Protein AF-A0A968M4C4-F1 (afdb_monomer_lite)

Radius of gyration: 135.73 Å; chains: 1; bounding box: 260×108×386 Å

Sequence (435 aa):
MQPAEKRKPIFDTILKVEEYRQVNQQMLTLEKFAKSETEGLERTIAQYEESLQDWETLTEKHQGLSQEIEQLTVQLAQWQHRLAELHTEQERLSAQSAQMQQITRELEKLTAQIQSQTLLVDRLQLDLQAAEKSVEICTSRRLSYQTVLQAETTLQELEKNREAQQNLMQQRQGWVKQESDRQTKLATITQQRERRSHIESEIQRLDPLIETQTELEHQQQTLNQHLQTCQSWRQTISRDEKRVTQLETRRQQLSAEIEKLEALGAIVQKIPQLEAQQDRYQQQLSRIDAATQFEADLRQIVTQAQKREGIYTHQIQAATSTLKELQQAAPPWATHLEEILTTLGNGSKLQGQLMLDLQAFWMICLSSYSPIASSNICKKSKLKSALPVSIKSSSSHWKPNLTKKKPWRSKLRRCDRICPTLKRNSPANPTFSSS

Secondary structure (DSSP, 8-state):
-----------------HHHHHHHHHHHHHHHHHHHHHHHHHHHHHHHHHHHHHHHHHHHHHHHHHHHHHHHHHHHHHHHHHHHHHHHHHHHHHHHHHHHHHHHHHHHHHHHHHHHHHHHHHHHHHHHHHHHHHHHHHHHHHHHHHHHHHHHHHHHHHHHHHHHHHHHHHHHHHHHHHHHHHHHHHHHHHHHHHHHHHHHHHHHHHHHHHHHHHHHHHHHHHHHHHHHHHHHHHHHHHHHHHHHHHHHHHHHHHHHHHHHHHHHHHHHTTHHHHHHHHHHHHHHHHHHHHHHHHHHHHHHHHHHHHHHHHHHHHHHHHHHHHHHHHHHH-GGGHHHHHHHHHHHHHHHHHHHHHHHHHHHHHTSTTS--------------------------------------------------------------------

pLDDT: mean 75.14, std 21.99, range [30.28, 98.19]

Foldseek 3Di:
DDDDDDDDDDPDPDDDPVVVVVVVVVVVVVVVVVVVVVVVVVVVVVVVVVVVVCVVVVVVVVVVVVVVVVVVVVVVVVVVVVVVVVVVVVVVVVVVVVVVVVVVVVVVVVVVVVVVVVVVVVVVVVVVVVVVVVVVVCVVCVVVVVVVVVVVVVVVVVVVVVVVVVVVVVVVVVVVVVVVVVVVVVVVVVVVVVVVVVVVVVVVVCVVVVVVVVVVVVVVVVVVVVVVVVVVVVVVVVVVVVVVVVVVVVVVVVVVVVVVVVVVVVVVVCVVVVVVVVVVVVVVVVVVVVVVVVVVVLVVVLVVLVVVLVVVVVVLVVVLVVLVVVCVPDPVCNVVSVVVNVVSVVVNVVSVVVSVVSVVVVPPPPDDDDDDDDDDDDDDDDDDDDDDDDDDDDDDDDDDDDDDDDDDDDDDDDDDDDDDDDDDDDDDDDDDDDD

Structure (mmCIF, N/CA/C/O backbone):
data_AF-A0A968M4C4-F1
#
_entry.id   AF-A0A968M4C4-F1
#
loop_
_atom_site.group_PDB
_atom_site.id
_atom_site.type_symbol
_atom_site.label_atom_id
_atom_site.label_alt_id
_atom_site.label_comp_id
_atom_site.label_asym_id
_atom_site.label_entity_id
_atom_site.label_seq_id
_atom_site.pdbx_PDB_ins_code
_atom_site.Cartn_x
_atom_site.Cartn_y
_atom_site.Cartn_z
_atom_site.occupancy
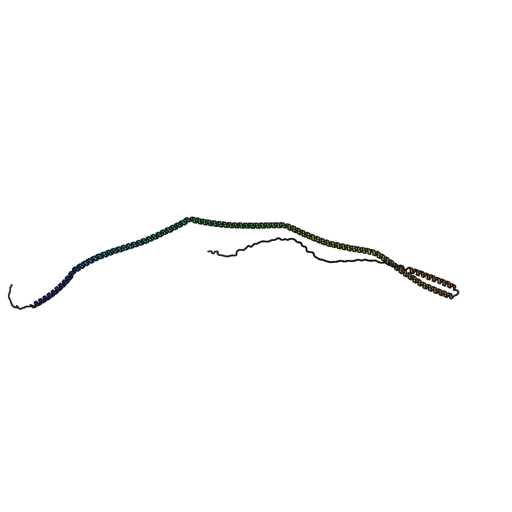_atom_site.B_iso_or_equiv
_atom_site.auth_seq_id
_atom_site.auth_comp_id
_atom_site.auth_asym_id
_atom_site.auth_atom_id
_atom_site.pdbx_PDB_model_num
ATOM 1 N N . MET A 1 1 ? -113.748 -72.950 186.049 1.00 31.77 1 MET A N 1
ATOM 2 C CA . MET A 1 1 ? -114.220 -73.562 187.315 1.00 31.77 1 MET A CA 1
ATOM 3 C C . MET A 1 1 ? -113.025 -74.189 188.042 1.00 31.77 1 MET A C 1
ATOM 5 O O . MET A 1 1 ? -111.918 -74.077 187.532 1.00 31.77 1 MET A O 1
ATOM 9 N N . GLN A 1 2 ? -113.240 -74.763 189.231 1.00 42.12 2 GLN A N 1
ATOM 10 C CA . GLN A 1 2 ? -112.289 -75.575 190.027 1.00 42.12 2 GLN A CA 1
ATOM 11 C C . GLN A 1 2 ? -111.881 -76.879 189.286 1.00 42.12 2 GLN A C 1
ATOM 13 O O . GLN A 1 2 ? -112.468 -77.123 188.227 1.00 42.12 2 GLN A O 1
ATOM 18 N N . PRO A 1 3 ? -111.013 -77.777 189.827 1.00 49.97 3 PRO A N 1
ATOM 19 C CA . PRO A 1 3 ? -110.128 -77.743 191.020 1.00 49.97 3 PRO A CA 1
ATOM 20 C C . PRO A 1 3 ? -108.622 -77.787 190.611 1.00 49.97 3 PRO A C 1
ATOM 22 O O . PRO A 1 3 ? -108.327 -77.702 189.427 1.00 49.97 3 PRO A O 1
ATOM 25 N N . ALA A 1 4 ? -107.566 -77.801 191.443 1.00 50.72 4 ALA A N 1
ATOM 26 C CA . ALA A 1 4 ? -107.280 -78.136 192.854 1.00 50.72 4 ALA A CA 1
ATOM 27 C C . ALA A 1 4 ? -106.820 -79.594 193.171 1.00 50.72 4 ALA A C 1
ATOM 29 O O . ALA A 1 4 ? -107.495 -80.565 192.860 1.00 50.72 4 ALA A O 1
ATOM 30 N N . GLU A 1 5 ? -105.675 -79.686 193.870 1.00 49.12 5 GLU A N 1
ATOM 31 C CA . GLU A 1 5 ? -105.104 -80.824 194.636 1.00 49.12 5 GLU A CA 1
ATOM 32 C C . GLU A 1 5 ? -104.656 -82.152 193.967 1.00 49.12 5 GLU A C 1
ATOM 34 O O . GLU A 1 5 ? -105.435 -83.096 193.853 1.00 49.12 5 GLU A O 1
ATOM 39 N N . LYS A 1 6 ? -103.327 -82.308 193.772 1.00 42.34 6 LYS A N 1
ATOM 40 C CA . LYS A 1 6 ? -102.411 -83.275 194.466 1.00 42.34 6 LYS A CA 1
ATOM 41 C C . LYS A 1 6 ? -101.065 -83.355 193.712 1.00 42.34 6 LYS A C 1
ATOM 43 O O . LYS A 1 6 ? -100.999 -83.898 192.623 1.00 42.34 6 LYS A O 1
ATOM 48 N N . ARG A 1 7 ? -100.014 -82.631 194.127 1.00 51.66 7 ARG A N 1
ATOM 49 C CA . ARG A 1 7 ? -99.068 -82.898 195.245 1.00 51.66 7 ARG A CA 1
ATOM 50 C C . ARG A 1 7 ? -98.201 -84.160 195.065 1.00 51.66 7 ARG A C 1
ATOM 52 O O . ARG A 1 7 ? -98.728 -85.248 195.222 1.00 51.66 7 ARG A O 1
ATOM 59 N N . LYS A 1 8 ? -96.876 -83.939 194.947 1.00 52.56 8 LYS A N 1
ATOM 60 C CA . LYS A 1 8 ? -95.727 -84.785 195.372 1.00 52.56 8 LYS A CA 1
ATOM 61 C C . LYS A 1 8 ? -95.783 -86.276 194.958 1.00 52.56 8 LYS A C 1
ATOM 63 O O . LYS A 1 8 ? -96.574 -87.018 195.532 1.00 52.56 8 LYS A O 1
ATOM 68 N N . PRO A 1 9 ? -94.866 -86.757 194.093 1.00 50.59 9 PRO A N 1
ATOM 69 C CA . PRO A 1 9 ? -93.430 -86.768 194.422 1.00 50.59 9 PRO A CA 1
ATOM 70 C C . PRO A 1 9 ? -92.523 -86.402 193.216 1.00 50.59 9 PRO A C 1
ATOM 72 O O . PRO A 1 9 ? -92.966 -85.684 192.330 1.00 50.59 9 PRO A O 1
ATOM 75 N N . ILE A 1 10 ? -91.274 -86.897 193.209 1.00 52.50 10 ILE A N 1
ATOM 76 C CA . ILE A 1 10 ? -90.240 -86.769 192.156 1.00 52.50 10 ILE A CA 1
ATOM 77 C C . ILE A 1 10 ? -89.721 -85.330 191.980 1.00 52.50 10 ILE A C 1
ATOM 79 O O . ILE A 1 10 ? -90.149 -84.586 191.105 1.00 52.50 10 ILE A O 1
ATOM 83 N N . PHE A 1 11 ? -88.757 -84.959 192.829 1.00 43.53 11 PHE A N 1
ATOM 84 C CA . PHE A 1 11 ? -88.011 -83.691 192.763 1.00 43.53 11 PHE A CA 1
ATOM 85 C C . PHE A 1 11 ? -86.612 -83.847 192.117 1.00 43.53 11 PHE A C 1
ATOM 87 O O . PHE A 1 11 ? -85.883 -82.866 191.998 1.00 43.53 11 PHE A O 1
ATOM 94 N N . ASP A 1 12 ? -86.243 -85.064 191.689 1.00 43.34 12 ASP A N 1
ATOM 95 C CA . ASP A 1 12 ? -84.852 -85.484 191.451 1.00 43.34 12 ASP A CA 1
ATOM 96 C C . ASP A 1 12 ? -84.539 -85.873 189.991 1.00 43.34 12 ASP A C 1
ATOM 98 O O . ASP A 1 12 ? -84.102 -86.979 189.682 1.00 43.34 12 ASP A O 1
ATOM 102 N N . THR A 1 13 ? -84.707 -84.910 189.085 1.00 51.94 13 THR A N 1
ATOM 103 C CA . THR A 1 13 ? -83.971 -84.833 187.804 1.00 51.94 13 THR A CA 1
ATOM 104 C C . THR A 1 13 ? -83.473 -83.392 187.638 1.00 51.94 13 THR A C 1
ATOM 106 O O . THR A 1 13 ? -84.046 -82.607 186.887 1.00 51.94 13 THR A O 1
ATOM 109 N N . ILE A 1 14 ? -82.616 -82.898 188.535 1.00 41.72 14 ILE A N 1
ATOM 110 C CA . ILE A 1 14 ? -81.155 -83.122 188.557 1.00 41.72 14 ILE A CA 1
ATOM 111 C C . ILE A 1 14 ? -80.488 -82.685 187.238 1.00 41.72 14 ILE A C 1
ATOM 113 O O . ILE A 1 14 ? -80.439 -83.416 186.257 1.00 41.72 14 ILE A O 1
ATOM 117 N N . LEU A 1 15 ? -79.993 -81.444 187.293 1.00 49.59 15 LEU A N 1
ATOM 118 C CA . LEU A 1 15 ? -78.879 -80.811 186.576 1.00 49.59 15 LEU A CA 1
ATOM 119 C C . LEU A 1 15 ? -78.412 -81.408 185.227 1.00 49.59 15 LEU A C 1
ATOM 121 O O . LEU A 1 15 ? -77.715 -82.416 185.181 1.00 49.59 15 LEU A O 1
ATOM 125 N N . LYS A 1 16 ? -78.573 -80.608 184.163 1.00 44.09 16 LYS A N 1
ATOM 126 C CA . LYS A 1 16 ? -77.727 -80.617 182.953 1.00 44.09 16 LYS A CA 1
ATOM 127 C C . LYS A 1 16 ? -77.070 -79.244 182.758 1.00 44.09 16 LYS A C 1
ATOM 129 O O . LYS A 1 16 ? -77.574 -78.397 182.028 1.00 44.09 16 LYS A O 1
ATOM 134 N N . VAL A 1 17 ? -75.962 -78.994 183.459 1.00 57.25 17 VAL A N 1
ATOM 135 C CA . VAL A 1 17 ? -75.262 -77.686 183.436 1.00 57.25 17 VAL A CA 1
ATOM 136 C C . VAL A 1 17 ? -74.124 -77.648 182.400 1.00 57.25 17 VAL A C 1
ATOM 138 O O . VAL A 1 17 ? -73.725 -76.578 181.945 1.00 57.25 17 VAL A O 1
ATOM 141 N N . GLU A 1 18 ? -73.619 -78.807 181.976 1.00 55.19 18 GLU A N 1
ATOM 142 C CA . GLU A 1 18 ? -72.456 -78.908 181.081 1.00 55.19 18 GLU A CA 1
ATOM 143 C C . GLU A 1 18 ? -72.785 -78.545 179.624 1.00 55.19 18 GLU A C 1
ATOM 145 O O . GLU A 1 18 ? -72.007 -77.838 178.982 1.00 55.19 18 GLU A O 1
ATOM 150 N N . GLU A 1 19 ? -73.975 -78.916 179.138 1.00 56.09 19 GLU A N 1
ATOM 151 C CA . GLU A 1 19 ? -74.470 -78.566 177.794 1.00 56.09 19 GLU A CA 1
ATOM 152 C C . GLU A 1 19 ? -74.495 -77.039 177.587 1.00 56.09 19 GLU A C 1
ATOM 154 O O . GLU A 1 19 ? -74.015 -76.532 176.572 1.00 56.09 19 GLU A O 1
ATOM 159 N N . TYR A 1 20 ? -74.928 -76.283 178.605 1.00 57.84 20 TYR A N 1
ATOM 160 C CA . TYR A 1 20 ? -74.896 -74.815 178.604 1.00 57.84 20 TYR A CA 1
ATOM 161 C C . TYR A 1 20 ? -73.478 -74.240 178.470 1.00 57.84 20 TYR A C 1
ATOM 163 O O . TYR A 1 20 ? -73.286 -73.204 177.830 1.00 57.84 20 TYR A O 1
ATOM 171 N N . ARG A 1 21 ? -72.467 -74.893 179.056 1.00 59.09 21 ARG A N 1
ATOM 172 C CA . ARG A 1 21 ? -71.075 -74.422 179.003 1.00 59.09 21 ARG A CA 1
ATOM 173 C C . ARG A 1 21 ? -70.459 -74.643 177.621 1.00 59.09 21 ARG A C 1
ATOM 175 O O . ARG A 1 21 ? -69.720 -73.781 177.147 1.00 59.09 21 ARG A O 1
ATOM 182 N N . GLN A 1 22 ? -70.799 -75.756 176.973 1.00 61.50 22 GLN A N 1
ATOM 183 C CA . GLN A 1 22 ? -70.315 -76.101 175.637 1.00 61.50 22 GLN A CA 1
ATOM 184 C C . GLN A 1 22 ? -70.954 -75.210 174.556 1.00 61.50 22 GLN A C 1
ATOM 186 O O . GLN A 1 22 ? -70.237 -74.653 173.725 1.00 61.50 22 GLN A O 1
ATOM 191 N N . VAL A 1 23 ? -72.271 -74.972 174.636 1.00 60.66 23 VAL A N 1
ATOM 192 C CA . VAL A 1 23 ? -72.987 -74.024 173.758 1.00 60.66 23 VAL A CA 1
ATOM 193 C C . VAL A 1 23 ? -72.434 -72.601 173.901 1.00 60.66 23 VAL A C 1
ATOM 195 O O . VAL A 1 23 ? -72.213 -71.925 172.898 1.00 60.66 23 VAL A O 1
ATOM 198 N N . ASN A 1 24 ? -72.129 -72.152 175.125 1.00 66.69 24 ASN A N 1
ATOM 199 C CA . ASN A 1 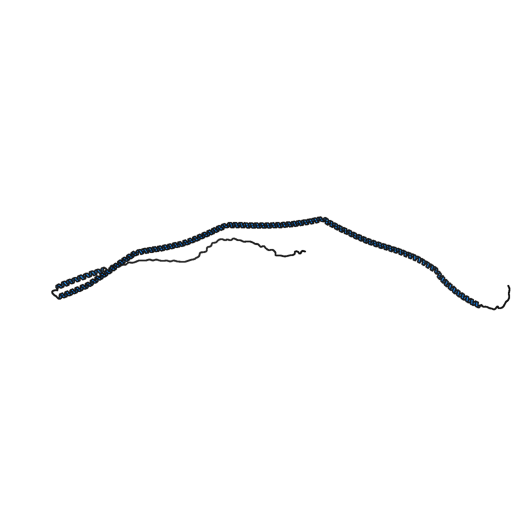24 ? -71.554 -70.821 175.350 1.00 66.69 24 ASN A CA 1
ATOM 200 C C . ASN A 1 24 ? -70.125 -70.681 174.777 1.00 66.69 24 ASN A C 1
ATOM 202 O O . ASN A 1 24 ? -69.764 -69.629 174.256 1.00 66.69 24 ASN A O 1
ATOM 206 N N . GLN A 1 25 ? -69.308 -71.744 174.802 1.00 68.94 25 GLN A N 1
ATOM 207 C CA . GLN A 1 25 ? -68.005 -71.728 174.124 1.00 68.94 25 GLN A CA 1
ATOM 208 C C . GLN A 1 25 ? -68.134 -71.699 172.595 1.00 68.94 25 GLN A C 1
ATOM 210 O O . GLN A 1 25 ? -67.376 -70.975 171.953 1.00 68.94 25 GLN A O 1
ATOM 215 N N . GLN A 1 26 ? -69.097 -72.425 172.018 1.00 68.88 26 GLN A N 1
ATOM 216 C CA . GLN A 1 26 ? -69.348 -72.405 170.571 1.00 68.88 26 GLN A CA 1
ATOM 217 C C . GLN A 1 26 ? -69.868 -71.038 170.094 1.00 68.88 26 GLN A C 1
ATOM 219 O O . GLN A 1 26 ? -69.374 -70.527 169.087 1.00 68.88 26 GLN A O 1
ATOM 224 N N . MET A 1 27 ? -70.765 -70.405 170.865 1.00 71.38 27 MET A N 1
ATOM 225 C CA . MET A 1 27 ? -71.144 -68.993 170.702 1.00 71.38 27 MET A CA 1
ATOM 226 C C . MET A 1 27 ? -69.907 -68.088 170.668 1.00 71.38 27 MET A C 1
ATOM 228 O O . MET A 1 27 ? -69.690 -67.398 169.678 1.00 71.38 27 MET A O 1
ATOM 232 N N . LEU A 1 28 ? -69.046 -68.147 171.691 1.00 68.75 28 LEU A N 1
ATOM 233 C CA . LEU A 1 28 ? -67.852 -67.295 171.794 1.00 68.75 28 LEU A CA 1
ATOM 234 C C . LEU A 1 28 ? -66.823 -67.512 170.671 1.00 68.75 28 LEU A C 1
ATOM 236 O O . LEU A 1 28 ? -66.096 -66.579 170.329 1.00 68.75 28 LEU A O 1
ATOM 240 N N . THR A 1 29 ? -66.718 -68.711 170.089 1.00 72.56 29 THR A N 1
ATOM 241 C CA . THR A 1 29 ? -65.856 -68.932 168.913 1.00 72.56 29 THR A CA 1
ATOM 242 C C . THR A 1 29 ? -66.470 -68.400 167.623 1.00 72.56 29 THR A C 1
ATOM 244 O O . THR A 1 29 ? -65.747 -67.830 166.809 1.00 72.56 29 THR A O 1
ATOM 247 N N . LEU A 1 30 ? -67.789 -68.527 167.448 1.00 73.81 30 LEU A N 1
ATOM 248 C CA . LEU A 1 30 ? -68.492 -68.024 166.266 1.00 73.81 30 LEU A CA 1
ATOM 249 C C . LEU A 1 30 ? -68.585 -66.489 166.295 1.00 73.81 30 LEU A C 1
ATOM 251 O O . LEU A 1 30 ? -68.334 -65.845 165.284 1.00 73.81 30 LEU A O 1
ATOM 255 N N . GLU A 1 31 ? -68.813 -65.898 167.471 1.00 74.94 31 GLU A N 1
ATOM 256 C CA . GLU A 1 31 ? -68.742 -64.452 167.716 1.00 74.94 31 GLU A CA 1
ATOM 257 C C . GLU A 1 31 ? -67.349 -63.887 167.392 1.00 74.94 31 GLU A C 1
ATOM 259 O O . GLU A 1 31 ? -67.239 -62.831 166.775 1.00 74.94 31 GLU A O 1
ATOM 264 N N . LYS A 1 32 ? -66.273 -64.598 167.760 1.00 75.38 32 LYS A N 1
ATOM 265 C CA . LYS A 1 32 ? -64.899 -64.200 167.413 1.00 75.38 32 LYS A CA 1
ATOM 266 C C . LYS A 1 32 ? -64.611 -64.302 165.919 1.00 75.38 32 LYS A C 1
ATOM 268 O O . LYS A 1 32 ? -63.991 -63.391 165.387 1.00 75.38 32 LYS A O 1
ATOM 273 N N . PHE A 1 33 ? -65.068 -65.365 165.253 1.00 80.25 33 PHE A N 1
ATOM 274 C CA . PHE A 1 33 ? -64.908 -65.502 163.803 1.00 80.25 33 PHE A CA 1
ATOM 275 C C . PHE A 1 33 ? -65.672 -64.401 163.051 1.00 80.25 33 PHE A C 1
ATOM 277 O O . PHE A 1 33 ? -65.102 -63.733 162.192 1.00 80.25 33 PHE A O 1
ATOM 284 N N . ALA A 1 34 ? -66.924 -64.144 163.446 1.00 77.56 34 ALA A N 1
ATOM 285 C CA . ALA A 1 34 ? -67.726 -63.049 162.913 1.00 77.56 34 ALA A CA 1
ATOM 286 C C . ALA A 1 34 ? -67.043 -61.688 163.123 1.00 77.56 34 ALA A C 1
ATOM 288 O O . ALA A 1 34 ? -66.996 -60.897 162.190 1.00 77.56 34 ALA A O 1
ATOM 289 N N . LYS A 1 35 ? -66.445 -61.441 164.298 1.00 77.38 35 LYS A N 1
ATOM 290 C CA . LYS A 1 35 ? -65.674 -60.214 164.566 1.00 77.38 35 LYS A CA 1
ATOM 291 C C . LYS A 1 35 ? -64.414 -60.089 163.708 1.00 77.38 35 LYS A C 1
ATOM 293 O O . LYS A 1 35 ? -64.133 -58.999 163.228 1.00 77.38 35 LYS A O 1
ATOM 298 N N . SER A 1 36 ? -63.679 -61.175 163.456 1.00 81.75 36 SER A N 1
ATOM 299 C CA . SER A 1 36 ? -62.528 -61.126 162.541 1.00 81.75 36 SER A CA 1
ATOM 300 C C . SER A 1 36 ? -62.928 -60.914 161.076 1.00 81.75 36 SER A C 1
ATOM 302 O O . SER A 1 36 ? -62.199 -60.242 160.352 1.00 81.75 36 SER A O 1
ATOM 304 N N . GLU A 1 37 ? -64.084 -61.433 160.650 1.00 82.25 37 GLU A N 1
ATOM 305 C CA . GLU A 1 37 ? -64.663 -61.137 159.332 1.00 82.25 37 GLU A CA 1
ATOM 306 C C . GLU A 1 37 ? -65.117 -59.673 159.243 1.00 82.25 37 GLU A C 1
ATOM 308 O O . GLU A 1 37 ? -64.761 -58.996 158.282 1.00 82.25 37 GLU A O 1
ATOM 313 N N . THR A 1 38 ? -65.819 -59.130 160.250 1.00 79.44 38 THR A N 1
ATOM 314 C CA . THR A 1 38 ? -66.208 -57.708 160.239 1.00 79.44 38 THR A CA 1
ATOM 315 C C . THR A 1 38 ? -64.994 -56.788 160.291 1.00 79.44 38 THR A C 1
ATOM 317 O O . THR A 1 38 ? -64.935 -55.869 159.491 1.00 79.44 38 THR A O 1
ATOM 320 N N . GLU A 1 39 ? -63.975 -57.064 161.114 1.00 81.06 39 GLU A N 1
ATOM 321 C CA . GLU A 1 39 ? -62.719 -56.293 161.112 1.00 81.06 39 GLU A CA 1
ATOM 322 C C . GLU A 1 39 ? -61.962 -56.384 159.769 1.00 81.06 39 GLU A C 1
ATOM 324 O O . GLU A 1 39 ? -61.273 -55.442 159.373 1.00 81.06 39 GLU A O 1
ATOM 329 N N . GLY A 1 40 ? -62.045 -57.518 159.063 1.00 82.94 40 GLY A N 1
ATOM 330 C CA . GLY A 1 40 ? -61.450 -57.694 157.733 1.00 82.94 40 GLY A CA 1
ATOM 331 C C . GLY A 1 40 ? -62.203 -56.923 156.645 1.00 82.94 40 GLY A C 1
ATOM 332 O O . GLY A 1 40 ? -61.588 -56.262 155.800 1.00 82.94 40 GLY A O 1
ATOM 333 N N . LEU A 1 41 ? -63.535 -56.952 156.701 1.00 80.31 41 LEU A N 1
ATOM 334 C CA . LEU A 1 41 ? -64.411 -56.169 155.833 1.00 80.31 41 LEU A CA 1
ATOM 335 C C . LEU A 1 41 ? -64.270 -54.667 156.112 1.00 80.31 41 LEU A C 1
ATOM 337 O O . LEU A 1 41 ? -64.102 -53.905 155.174 1.00 80.31 41 LEU A O 1
ATOM 341 N N . GLU A 1 42 ? -64.222 -54.235 157.372 1.00 81.25 42 GLU A N 1
ATOM 342 C CA . GLU A 1 42 ? -63.975 -52.840 157.766 1.00 81.25 42 GLU A CA 1
ATOM 343 C C . GLU A 1 42 ? -62.632 -52.324 157.230 1.00 81.25 42 GLU A C 1
ATOM 345 O O . GLU A 1 42 ? -62.570 -51.215 156.706 1.00 81.25 42 GLU A O 1
ATOM 350 N N . ARG A 1 43 ? -61.559 -53.129 157.278 1.00 82.31 43 ARG A N 1
ATOM 351 C CA . ARG A 1 43 ? -60.250 -52.742 156.710 1.00 82.31 43 ARG A CA 1
ATOM 352 C C . ARG A 1 43 ? -60.263 -52.648 155.186 1.00 82.31 43 ARG A C 1
ATOM 354 O O . ARG A 1 43 ? -59.610 -51.765 154.640 1.00 82.31 43 ARG A O 1
ATOM 361 N N . THR A 1 44 ? -60.984 -53.532 154.496 1.00 80.69 44 THR A N 1
ATOM 362 C CA . THR A 1 44 ? -61.100 -53.463 153.027 1.00 80.69 44 THR A CA 1
ATOM 363 C C . THR A 1 44 ? -62.043 -52.346 152.579 1.00 80.69 44 THR A C 1
ATOM 365 O O . THR A 1 44 ? -61.727 -51.661 151.613 1.00 80.69 44 THR A O 1
ATOM 368 N N . ILE A 1 45 ? -63.124 -52.080 153.318 1.00 80.88 45 ILE A N 1
ATOM 369 C CA . ILE A 1 45 ? -63.974 -50.893 153.151 1.00 80.88 45 ILE A CA 1
ATOM 370 C C . ILE A 1 45 ? -63.136 -49.625 153.331 1.00 80.88 45 ILE A C 1
ATOM 372 O O . ILE A 1 45 ? -63.121 -48.808 152.420 1.00 80.88 45 ILE A O 1
ATOM 376 N N . ALA A 1 46 ? -62.357 -49.503 154.410 1.00 81.75 46 ALA A N 1
ATOM 377 C CA . ALA A 1 46 ? -61.495 -48.343 154.643 1.00 81.75 46 ALA A CA 1
ATOM 378 C C . ALA A 1 46 ? -60.444 -48.140 153.531 1.00 81.75 46 ALA A C 1
ATOM 380 O O . ALA A 1 46 ? -60.207 -47.010 153.119 1.00 81.75 46 ALA A O 1
ATOM 381 N N . GLN A 1 47 ? -59.852 -49.215 152.989 1.00 83.06 47 GLN A N 1
ATOM 382 C CA . GLN A 1 47 ? -58.956 -49.116 151.825 1.00 83.06 47 GLN A CA 1
ATOM 383 C C . GLN A 1 47 ? -59.686 -48.683 150.546 1.00 83.06 47 GLN A C 1
ATOM 385 O O . GLN A 1 47 ? -59.132 -47.922 149.752 1.00 83.06 47 GLN A O 1
ATOM 390 N N . TYR A 1 48 ? -60.925 -49.139 150.331 1.00 82.88 48 TYR A N 1
ATOM 391 C CA . TYR A 1 48 ? -61.734 -48.658 149.214 1.00 82.88 48 TYR A CA 1
ATOM 392 C C . TYR A 1 48 ? -62.142 -47.192 149.404 1.00 82.88 48 TYR A C 1
ATOM 394 O O . TYR A 1 48 ? -62.037 -46.429 148.448 1.00 82.88 48 TYR A O 1
ATOM 402 N N . GLU A 1 49 ? -62.518 -46.772 150.613 1.00 83.38 49 GLU A N 1
ATOM 403 C CA . GLU A 1 49 ? -62.820 -45.379 150.968 1.00 83.38 49 GLU A CA 1
ATOM 404 C C . GLU A 1 49 ? -61.603 -44.462 150.767 1.00 83.38 49 GLU A C 1
ATOM 406 O O . GLU A 1 49 ? -61.738 -43.422 150.130 1.00 83.38 49 GLU A O 1
ATOM 411 N N . GLU A 1 50 ? -60.405 -44.873 151.197 1.00 80.75 50 GLU A N 1
ATOM 412 C CA . GLU A 1 50 ? -59.145 -44.154 150.945 1.00 80.75 50 GLU A CA 1
ATOM 413 C C . GLU A 1 50 ? -58.868 -44.030 149.432 1.00 80.75 50 GLU A C 1
ATOM 415 O O . GLU A 1 50 ? -58.581 -42.941 148.936 1.00 80.75 50 GLU A O 1
ATOM 420 N N . SER A 1 51 ? -59.069 -45.105 148.656 1.00 80.44 51 SER A N 1
ATOM 421 C CA . SER A 1 51 ? -58.921 -45.067 147.188 1.00 80.44 51 SER A CA 1
ATOM 422 C C . SER A 1 51 ? -60.002 -44.245 146.462 1.00 80.44 51 SER A C 1
ATOM 424 O O . SER A 1 51 ? -59.764 -43.737 145.365 1.00 80.44 51 SER A O 1
ATOM 426 N N . LEU A 1 52 ? -61.184 -44.092 147.069 1.00 79.94 52 LEU A N 1
ATOM 427 C CA . LEU A 1 52 ? -62.279 -43.250 146.582 1.00 79.94 52 LEU A CA 1
ATOM 428 C C . LEU A 1 52 ? -62.082 -41.777 146.959 1.00 79.94 52 LEU A C 1
ATOM 430 O O . LEU A 1 52 ? -62.596 -40.904 146.264 1.00 79.94 52 LEU A O 1
ATOM 434 N N . GLN A 1 53 ? -61.313 -41.479 148.007 1.00 79.69 53 GLN A N 1
ATOM 435 C CA . GLN A 1 53 ? -61.056 -40.109 148.453 1.00 79.69 53 GLN A CA 1
ATOM 436 C C . GLN A 1 53 ? -60.237 -39.310 147.422 1.00 79.69 53 GLN A C 1
ATOM 438 O O . GLN A 1 53 ? -60.507 -38.133 147.191 1.00 79.69 53 GLN A O 1
ATOM 443 N N . ASP A 1 54 ? -59.304 -39.965 146.722 1.00 79.38 54 ASP A N 1
ATOM 444 C CA . ASP A 1 54 ? -58.574 -39.373 145.591 1.00 79.38 54 ASP A CA 1
ATOM 445 C C . ASP A 1 54 ? -59.404 -39.305 144.291 1.00 79.38 54 ASP A C 1
ATOM 447 O O . ASP A 1 54 ? -59.082 -38.505 143.401 1.00 79.38 54 ASP A O 1
ATOM 451 N N . TRP A 1 55 ? -60.465 -40.117 144.162 1.00 82.62 55 TRP A N 1
ATOM 452 C CA . TRP A 1 55 ? -61.234 -40.286 142.920 1.00 82.62 55 TRP A CA 1
ATOM 453 C C . TRP A 1 55 ? -61.911 -38.994 142.461 1.00 82.62 55 TRP A C 1
ATOM 455 O O . TRP A 1 55 ? -61.828 -38.666 141.276 1.00 82.62 55 TRP A O 1
ATOM 465 N N . GLU A 1 56 ? -62.508 -38.219 143.373 1.00 83.88 56 GLU A N 1
ATOM 466 C CA . GLU A 1 56 ? -63.107 -36.921 143.028 1.00 83.88 56 GLU A CA 1
ATOM 467 C C . GLU A 1 56 ? -62.059 -36.001 142.385 1.00 83.88 56 GLU A C 1
ATOM 469 O O . GLU A 1 56 ? -62.251 -35.545 141.254 1.00 83.88 56 GLU A O 1
ATOM 474 N N . THR A 1 57 ? -60.882 -35.857 143.009 1.00 85.56 57 THR A N 1
ATOM 475 C CA . THR A 1 57 ? -59.784 -35.038 142.462 1.00 85.56 57 THR A CA 1
ATOM 476 C C . THR A 1 57 ? -59.273 -35.562 141.116 1.00 85.56 57 THR A C 1
ATOM 478 O O . THR A 1 57 ? -58.801 -34.783 140.286 1.00 85.56 57 THR A O 1
ATOM 481 N N . LEU A 1 58 ? -59.339 -36.878 140.881 1.00 86.31 58 LEU A N 1
ATOM 482 C CA . LEU A 1 58 ? -58.969 -37.490 139.606 1.00 86.31 58 LEU A CA 1
ATOM 483 C C . LEU A 1 58 ? -60.001 -37.162 138.518 1.00 86.31 58 LEU A C 1
ATOM 485 O O . LEU A 1 58 ? -59.620 -36.844 137.390 1.00 86.31 58 LEU A O 1
ATOM 489 N N . THR A 1 59 ? -61.294 -37.184 138.857 1.00 87.69 59 THR A N 1
ATOM 490 C CA . THR A 1 59 ? -62.370 -36.804 137.931 1.00 87.69 59 THR A CA 1
ATOM 491 C C . THR A 1 59 ? -62.373 -35.310 137.614 1.00 87.69 59 THR A C 1
ATOM 493 O O . THR A 1 59 ? -62.575 -34.960 136.454 1.00 87.69 59 THR A O 1
ATOM 496 N N . GLU A 1 60 ? -62.053 -34.432 138.570 1.00 87.44 60 GLU A N 1
ATOM 497 C CA . GLU A 1 60 ? -61.852 -32.998 138.311 1.00 87.44 60 GLU A CA 1
ATOM 498 C C . GLU A 1 60 ? -60.677 -32.758 137.351 1.00 87.44 60 GLU A C 1
ATOM 500 O O . GLU A 1 60 ? -60.830 -32.064 136.345 1.00 87.44 60 GLU A O 1
ATOM 505 N N . LYS A 1 61 ? -59.519 -33.393 137.597 1.00 90.12 61 LYS A N 1
ATOM 506 C CA . LYS A 1 61 ? -58.348 -33.325 136.700 1.00 90.12 61 LYS A CA 1
ATOM 507 C C . LYS A 1 61 ? -58.683 -33.844 135.298 1.00 90.12 61 LYS A C 1
ATOM 509 O O . LYS A 1 61 ? -58.289 -33.226 134.313 1.00 90.12 61 LYS A O 1
ATOM 514 N N . HIS A 1 62 ? -59.439 -34.939 135.194 1.00 90.75 62 HIS A N 1
ATOM 515 C CA . HIS A 1 62 ? -59.903 -35.470 133.910 1.00 90.75 62 HIS A CA 1
ATOM 516 C C . HIS A 1 62 ? -60.854 -34.498 133.193 1.00 90.75 62 HIS A C 1
ATOM 518 O O . HIS A 1 62 ? -60.729 -34.305 131.987 1.00 90.75 62 HIS A O 1
ATOM 524 N N . GLN A 1 63 ? -61.796 -33.869 133.902 1.00 90.25 63 GLN A N 1
ATOM 525 C CA . GLN A 1 63 ? -62.705 -32.877 133.316 1.00 90.25 63 GLN A CA 1
ATOM 526 C C . GLN A 1 63 ? -61.952 -31.627 132.841 1.00 90.25 63 GLN A C 1
ATOM 528 O O . GLN A 1 63 ? -62.196 -31.173 131.724 1.00 90.25 63 GLN A O 1
ATOM 533 N N . GLY A 1 64 ? -60.998 -31.121 133.629 1.00 92.69 64 GLY A N 1
ATOM 534 C CA . GLY A 1 64 ? -60.128 -30.009 133.236 1.00 92.69 64 GLY A CA 1
ATOM 535 C C . GLY A 1 64 ? -59.320 -30.325 131.976 1.00 92.69 64 GLY A C 1
ATOM 536 O O . GLY A 1 64 ? -59.405 -29.591 130.994 1.00 92.69 64 GLY A O 1
ATOM 537 N N . LEU A 1 65 ? -58.631 -31.471 131.948 1.00 92.94 65 LEU A N 1
ATOM 538 C CA . LEU A 1 65 ? -57.888 -31.926 130.767 1.00 92.94 65 LEU A CA 1
ATOM 539 C C . LEU A 1 65 ? -58.799 -32.158 129.549 1.00 92.94 65 LEU A C 1
ATOM 541 O O . LEU A 1 65 ? -58.400 -31.847 128.430 1.00 92.94 65 LEU A O 1
ATOM 545 N N . SER A 1 66 ? -60.030 -32.647 129.736 1.00 93.19 66 SER A N 1
ATOM 546 C CA . SER A 1 66 ? -61.010 -32.780 128.645 1.00 93.19 66 SER A CA 1
ATOM 547 C C . SER A 1 66 ? -61.390 -31.416 128.061 1.00 93.19 66 SER A C 1
ATOM 549 O O . SER A 1 66 ? -61.410 -31.261 126.844 1.00 93.19 66 SER A O 1
ATOM 551 N N . GLN A 1 67 ? -61.620 -30.407 128.908 1.00 92.75 67 GLN A N 1
ATOM 552 C CA . GLN A 1 67 ? -61.921 -29.040 128.471 1.00 92.75 67 GLN A CA 1
ATOM 553 C C . GLN A 1 67 ? -60.717 -28.367 127.792 1.00 92.75 67 GLN A C 1
ATOM 555 O O . GLN A 1 67 ? -60.898 -27.650 126.809 1.00 92.75 67 GLN A O 1
ATOM 560 N N . GLU A 1 68 ? -59.490 -28.612 128.262 1.00 94.12 68 GLU A N 1
ATOM 561 C CA . GLU A 1 68 ? -58.267 -28.156 127.588 1.00 94.12 68 GLU A CA 1
ATOM 562 C C . GLU A 1 68 ? -58.102 -28.820 126.212 1.00 94.12 68 GLU A C 1
ATOM 564 O O . GLU A 1 68 ? -57.815 -28.132 125.232 1.00 94.12 68 GLU A O 1
ATOM 569 N N . ILE A 1 69 ? -58.349 -30.130 126.098 1.00 93.50 69 ILE 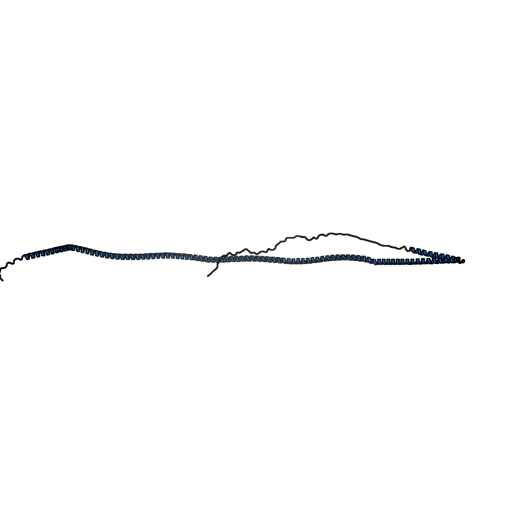A N 1
ATOM 570 C CA . ILE A 1 69 ? -58.330 -30.862 124.822 1.00 93.50 69 ILE A CA 1
ATOM 571 C C . ILE A 1 69 ? -59.411 -30.330 123.867 1.00 93.50 69 ILE A C 1
ATOM 573 O O . ILE A 1 69 ? -59.124 -30.084 122.695 1.00 93.50 69 ILE A O 1
ATOM 577 N N . GLU A 1 70 ? -60.635 -30.092 124.338 1.00 94.00 70 GLU A N 1
ATOM 578 C CA . GLU A 1 70 ? -61.705 -29.484 123.535 1.00 94.00 70 GLU A CA 1
ATOM 579 C C . GLU A 1 70 ? -61.311 -28.083 123.038 1.00 94.00 70 GLU A C 1
ATOM 581 O O . GLU A 1 70 ? -61.384 -27.807 121.840 1.00 94.00 70 GLU A O 1
ATOM 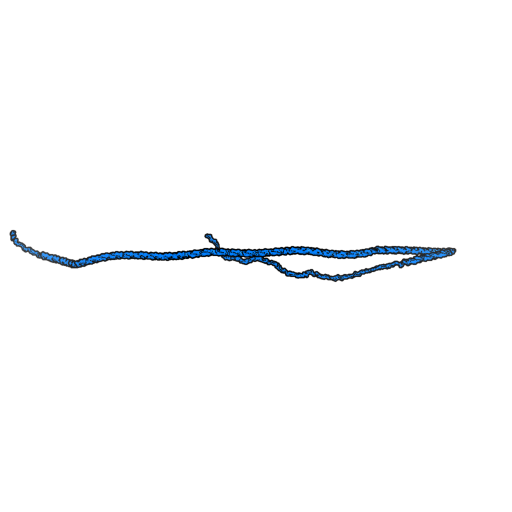586 N N . GLN A 1 71 ? -60.790 -27.216 123.911 1.00 94.44 71 GLN A N 1
ATOM 587 C CA . GLN A 1 71 ? -60.311 -25.888 123.513 1.00 94.44 71 GLN A CA 1
ATOM 588 C C . GLN A 1 71 ? -59.159 -25.962 122.499 1.00 94.44 71 GLN A C 1
ATOM 590 O O . GLN A 1 71 ? -59.169 -25.231 121.506 1.00 94.44 71 GLN A O 1
ATOM 595 N N . LEU A 1 72 ? -58.192 -26.860 122.703 1.00 94.31 72 LEU A N 1
ATOM 596 C CA . LEU A 1 72 ? -57.065 -27.056 121.790 1.00 94.31 72 LEU A CA 1
ATOM 597 C C . LEU A 1 72 ? -57.502 -27.645 120.442 1.00 94.31 72 LEU A C 1
ATOM 599 O O . LEU A 1 72 ? -56.968 -27.233 119.415 1.00 94.31 72 LEU A O 1
ATOM 603 N N . THR A 1 73 ? -58.488 -28.547 120.400 1.00 95.38 73 THR A N 1
ATOM 604 C CA . THR A 1 73 ? -59.030 -29.066 119.128 1.00 95.38 73 THR A CA 1
ATOM 605 C C . THR A 1 73 ? -59.815 -28.002 118.360 1.00 95.38 73 THR A C 1
ATOM 607 O O . THR A 1 73 ? -59.652 -27.903 117.144 1.00 95.38 73 THR A O 1
ATOM 610 N N . VAL A 1 74 ? -60.579 -27.139 119.042 1.00 95.06 74 VAL A N 1
ATOM 611 C CA . VAL A 1 74 ? -61.248 -25.983 118.416 1.00 95.06 74 VAL A CA 1
ATOM 612 C C . VAL A 1 74 ? -60.226 -24.981 117.868 1.00 95.06 74 VAL A C 1
ATOM 614 O O . VAL A 1 74 ? -60.352 -24.552 116.721 1.00 95.06 74 VAL A O 1
ATOM 617 N N . GLN A 1 75 ? -59.181 -24.647 118.633 1.00 95.25 75 GLN A N 1
ATOM 618 C CA . GLN A 1 75 ? -58.091 -23.789 118.150 1.00 95.25 75 GLN A CA 1
ATOM 619 C C . GLN A 1 75 ? -57.366 -24.422 116.955 1.00 95.25 75 GLN A C 1
ATOM 621 O O . GLN A 1 75 ? -57.134 -23.753 115.951 1.00 95.25 75 GLN A O 1
ATOM 626 N N . LEU A 1 76 ? -57.045 -25.716 117.016 1.00 94.88 76 LEU A N 1
ATOM 627 C CA . LEU A 1 76 ? -56.387 -26.449 115.932 1.00 94.88 76 LEU A CA 1
ATOM 628 C C . LEU A 1 76 ? -57.239 -26.452 114.654 1.00 94.88 76 LEU A C 1
ATOM 630 O O . LEU A 1 76 ? -56.698 -26.213 113.575 1.00 94.88 76 LEU A O 1
ATOM 634 N N . ALA A 1 77 ? -58.558 -26.633 114.761 1.00 94.75 77 ALA A N 1
ATOM 635 C CA . ALA A 1 77 ? -59.478 -26.533 113.628 1.00 94.75 77 ALA A CA 1
ATOM 636 C C . ALA A 1 77 ? -59.526 -25.109 113.035 1.00 94.75 77 ALA A C 1
ATOM 638 O O . ALA A 1 77 ? -59.515 -24.951 111.813 1.00 94.75 77 ALA A O 1
ATOM 639 N N . GLN A 1 78 ? -59.507 -24.065 113.875 1.00 95.69 78 GLN A N 1
ATOM 640 C CA . GLN A 1 78 ? -59.414 -22.669 113.421 1.00 95.69 78 GLN A CA 1
ATOM 641 C C . GLN A 1 78 ? -58.086 -22.391 112.697 1.00 95.69 78 GLN A C 1
ATOM 643 O O . GLN A 1 78 ? -58.091 -21.797 111.617 1.00 95.69 78 GLN A O 1
ATOM 648 N N . TRP A 1 79 ? -56.955 -22.866 113.229 1.00 95.00 79 TRP A N 1
ATOM 649 C CA . TRP A 1 79 ? -55.646 -22.734 112.582 1.00 95.00 79 TRP A CA 1
ATOM 650 C C . TRP A 1 79 ? -55.562 -23.514 111.264 1.00 95.00 79 TRP A C 1
ATOM 652 O O . TRP A 1 79 ? -55.025 -22.990 110.291 1.00 95.00 79 TRP A O 1
ATOM 662 N N . GLN A 1 80 ? -56.135 -24.720 111.189 1.00 95.94 80 GLN A N 1
ATOM 663 C CA . GLN A 1 80 ? -56.246 -25.486 109.941 1.00 95.94 80 GLN A CA 1
ATOM 664 C C . GLN A 1 80 ? -57.090 -24.753 108.893 1.00 95.94 80 GLN A C 1
ATOM 666 O O . GLN A 1 80 ? -56.679 -24.662 107.736 1.00 95.94 80 GLN A O 1
ATOM 671 N N . HIS A 1 81 ? -58.234 -24.185 109.288 1.00 95.75 81 HIS A N 1
ATOM 672 C CA . HIS A 1 81 ? -59.071 -23.404 108.381 1.00 95.75 81 HIS A CA 1
ATOM 673 C C . HIS A 1 81 ? -58.334 -22.157 107.875 1.00 95.75 81 HIS A C 1
ATOM 675 O O . HIS A 1 81 ? -58.277 -21.931 106.667 1.00 95.75 81 HIS A O 1
ATOM 681 N N . ARG A 1 82 ? -57.670 -21.408 108.769 1.00 96.19 82 ARG A N 1
ATOM 682 C CA . ARG A 1 82 ? -56.902 -20.213 108.391 1.00 96.19 82 ARG A CA 1
ATOM 683 C C . ARG A 1 82 ? -55.692 -20.535 107.507 1.00 96.19 82 ARG A C 1
ATOM 685 O O . ARG A 1 82 ? -55.351 -19.743 106.632 1.00 96.19 82 ARG A O 1
ATOM 692 N N . LEU A 1 83 ? -55.060 -21.696 107.695 1.00 96.00 83 LEU A N 1
ATOM 693 C CA . LEU A 1 83 ? -54.000 -22.194 106.813 1.00 96.00 83 LEU A CA 1
ATOM 694 C C . LEU A 1 83 ? -54.555 -22.500 105.415 1.00 96.00 83 LEU A C 1
ATOM 696 O O . LEU A 1 83 ? -53.945 -22.096 104.428 1.00 96.00 83 LEU A O 1
ATOM 700 N N . ALA A 1 84 ? -55.724 -23.141 105.318 1.00 95.81 84 ALA A N 1
ATOM 701 C CA . ALA A 1 84 ? -56.384 -23.402 104.039 1.00 95.81 84 ALA A CA 1
ATOM 702 C C . ALA A 1 84 ? -56.773 -22.104 103.303 1.00 95.81 84 ALA A C 1
ATOM 704 O O . ALA A 1 84 ? -56.495 -21.983 102.111 1.00 95.81 84 ALA A O 1
ATOM 705 N N . GLU A 1 85 ? -57.329 -21.106 104.004 1.00 95.62 85 GLU A N 1
ATOM 706 C CA . GLU A 1 85 ? -57.588 -19.772 103.433 1.00 95.62 85 GLU A CA 1
ATOM 707 C C . GLU A 1 85 ? -56.306 -19.163 102.844 1.00 95.62 85 GLU A C 1
ATOM 709 O O . GLU A 1 85 ? -56.254 -18.864 101.649 1.00 95.62 85 GLU A O 1
ATOM 714 N N . LEU A 1 86 ? -55.246 -19.053 103.655 1.00 95.69 86 LEU A N 1
ATOM 715 C CA . LEU A 1 86 ? -53.956 -18.486 103.245 1.00 95.69 86 LEU A CA 1
ATOM 716 C C . LEU A 1 86 ? -53.315 -19.255 102.079 1.00 95.69 86 LEU A C 1
ATOM 718 O O . LEU A 1 86 ? -52.659 -18.646 101.234 1.00 95.69 86 LEU A O 1
ATOM 722 N N . HIS A 1 87 ? -53.523 -20.571 101.994 1.00 96.25 87 HIS A N 1
ATOM 723 C CA . HIS A 1 87 ? -53.052 -21.373 100.869 1.00 96.25 87 HIS A CA 1
ATOM 724 C C . HIS A 1 87 ? -53.806 -21.027 99.575 1.00 96.25 87 HIS A C 1
ATOM 726 O O . HIS A 1 87 ? -53.166 -20.777 98.557 1.00 96.25 87 HIS A O 1
ATOM 732 N N . THR A 1 88 ? -55.137 -20.881 99.612 1.00 96.44 88 THR A N 1
ATOM 733 C CA . THR A 1 88 ? -55.902 -20.430 98.430 1.00 96.44 88 THR A CA 1
ATOM 734 C C . THR A 1 88 ? -55.580 -18.984 98.025 1.00 96.44 88 THR A C 1
ATOM 736 O O . THR A 1 88 ? -55.539 -18.666 96.833 1.00 96.44 88 THR A O 1
ATOM 739 N N . GLU A 1 89 ? -55.273 -18.100 98.984 1.00 96.69 89 GLU A N 1
ATOM 740 C CA . GLU A 1 89 ? -54.768 -16.751 98.693 1.00 96.69 89 GLU A CA 1
ATOM 741 C C . GLU A 1 89 ? -53.389 -16.803 98.013 1.00 96.69 89 GLU A C 1
ATOM 743 O O . GLU A 1 89 ? -53.171 -16.109 97.015 1.00 96.69 89 GLU A O 1
ATOM 748 N N . GLN A 1 90 ? -52.481 -17.658 98.498 1.00 96.50 90 GLN A N 1
ATOM 749 C CA . GLN A 1 90 ? -51.161 -17.897 97.909 1.00 96.50 90 GLN A CA 1
ATOM 750 C C . GLN A 1 90 ? -51.265 -18.452 96.481 1.00 96.50 90 GLN A C 1
ATOM 752 O O . GLN A 1 90 ? -50.596 -17.939 95.581 1.00 96.50 90 GLN A O 1
ATOM 757 N N . GLU A 1 91 ? -52.118 -19.452 96.247 1.00 96.25 91 GLU A N 1
ATOM 758 C CA . GLU A 1 91 ? -52.377 -19.999 94.912 1.00 96.25 91 GLU A CA 1
ATOM 759 C C . GLU A 1 91 ? -52.885 -18.905 93.967 1.00 96.25 91 GLU A C 1
ATOM 761 O O . GLU A 1 91 ? -52.305 -18.703 92.895 1.00 96.25 91 GLU A O 1
ATOM 766 N N . ARG A 1 92 ? -53.889 -18.122 94.390 1.00 96.88 92 ARG A N 1
ATOM 767 C CA . ARG A 1 92 ? -54.453 -17.023 93.590 1.00 96.88 92 ARG A CA 1
ATOM 768 C C . ARG A 1 92 ? -53.406 -15.961 93.246 1.00 96.88 92 ARG A C 1
ATOM 770 O O . ARG A 1 92 ? -53.346 -15.516 92.100 1.00 96.88 92 ARG A O 1
ATOM 777 N N . LEU A 1 93 ? -52.572 -15.565 94.208 1.00 96.50 93 LEU A N 1
ATOM 778 C CA . LEU A 1 93 ? -51.484 -14.606 93.990 1.00 96.50 93 LEU A CA 1
ATOM 779 C C . LEU A 1 93 ? -50.390 -15.178 93.072 1.00 96.50 93 LEU A C 1
ATOM 781 O O . LEU A 1 93 ? -49.857 -14.450 92.232 1.00 96.50 93 LEU A O 1
ATOM 785 N N . SER A 1 94 ? -50.089 -16.478 93.162 1.00 96.44 94 SER A N 1
ATOM 786 C CA . SER A 1 94 ? -49.134 -17.137 92.261 1.00 96.44 94 SER A CA 1
ATOM 787 C C . SER A 1 94 ? -49.652 -17.191 90.816 1.00 96.44 94 SER A C 1
ATOM 789 O O . SER A 1 94 ? -48.908 -16.877 89.885 1.00 96.44 94 SER A O 1
ATOM 791 N N . ALA A 1 95 ? -50.949 -17.462 90.624 1.00 96.19 95 ALA A N 1
ATOM 792 C CA . ALA A 1 95 ? -51.603 -17.442 89.319 1.00 96.19 95 ALA A CA 1
ATOM 793 C C . ALA A 1 95 ? -51.635 -16.026 88.714 1.00 96.19 95 ALA A C 1
ATOM 795 O O . ALA A 1 95 ? -51.333 -15.855 87.533 1.00 96.19 95 ALA A O 1
ATOM 796 N N . GLN A 1 96 ? -51.915 -14.998 89.523 1.00 96.75 96 GLN A N 1
ATOM 797 C CA . GLN A 1 96 ? -51.829 -13.594 89.100 1.00 96.75 96 GLN A CA 1
ATOM 798 C C . GLN A 1 96 ? -50.394 -13.195 88.718 1.00 96.75 96 GLN A C 1
ATOM 800 O O . GLN A 1 96 ? -50.195 -12.546 87.693 1.00 96.75 96 GLN A O 1
ATOM 805 N N . SER A 1 97 ? -49.381 -13.637 89.472 1.00 96.12 97 SER A N 1
ATOM 806 C CA . SER A 1 97 ? -47.967 -13.422 89.124 1.00 96.12 97 SER A CA 1
ATOM 807 C C . SER A 1 97 ? -47.589 -14.095 87.798 1.00 96.12 97 SER A C 1
ATOM 809 O O . SER A 1 97 ? -46.948 -13.474 86.949 1.00 96.12 97 SER A O 1
ATOM 811 N N . ALA A 1 98 ? -48.044 -15.330 87.560 1.00 95.94 98 ALA A N 1
ATOM 812 C CA . ALA A 1 98 ? -47.831 -16.031 86.294 1.00 95.94 98 ALA A CA 1
ATOM 813 C C . ALA A 1 98 ? -48.508 -15.318 85.104 1.00 95.94 98 ALA A C 1
ATOM 815 O O . ALA A 1 98 ? -47.890 -15.172 84.049 1.00 95.94 98 ALA A O 1
ATOM 816 N N . GLN A 1 99 ? -49.733 -14.809 85.285 1.00 97.00 99 GLN A N 1
ATOM 817 C CA . GLN A 1 99 ? -50.433 -14.002 84.277 1.00 97.00 99 GLN A CA 1
ATOM 818 C C . GLN A 1 99 ? -49.690 -12.694 83.970 1.00 97.00 99 GLN A C 1
ATOM 820 O O . GLN A 1 99 ? -49.488 -12.373 82.799 1.00 97.00 99 GLN A O 1
ATOM 825 N N . MET A 1 100 ? -49.211 -11.970 84.990 1.00 96.62 100 MET A N 1
ATOM 826 C CA . MET A 1 100 ? -48.380 -10.776 84.783 1.00 96.62 100 MET A CA 1
ATOM 827 C C . MET A 1 100 ? -47.094 -11.114 84.021 1.00 96.62 100 MET A C 1
ATOM 829 O O . MET A 1 100 ? -46.759 -10.424 83.065 1.00 96.62 100 MET A O 1
ATOM 833 N N . GLN A 1 101 ? -46.399 -12.202 84.375 1.00 96.62 101 GLN A N 1
ATOM 834 C CA . GLN A 1 101 ? -45.197 -12.640 83.655 1.00 96.62 101 GLN A CA 1
ATOM 835 C C . GLN A 1 101 ? -45.475 -12.994 82.188 1.00 96.62 101 GLN A C 1
ATOM 837 O O . GLN A 1 101 ? -44.637 -12.708 81.334 1.00 96.62 101 GLN A O 1
ATOM 842 N N . GLN A 1 102 ? -46.625 -13.599 81.874 1.00 96.44 102 GLN A N 1
ATOM 843 C CA . GLN A 1 102 ? -47.013 -13.855 80.486 1.00 96.44 102 GLN A CA 1
ATOM 844 C C . GLN A 1 102 ? -47.260 -12.543 79.728 1.00 96.44 102 GLN A C 1
ATOM 846 O O . GLN A 1 102 ? -46.673 -12.346 78.665 1.00 96.44 102 GLN A O 1
ATOM 851 N N . ILE A 1 103 ? -48.054 -11.628 80.292 1.00 97.31 103 ILE A N 1
ATOM 852 C CA . ILE A 1 103 ? -48.360 -10.330 79.669 1.00 97.31 103 ILE A CA 1
ATOM 853 C C . ILE A 1 103 ? -47.078 -9.512 79.451 1.00 97.31 103 ILE A C 1
ATOM 855 O O . ILE A 1 103 ? -46.896 -8.946 78.377 1.00 97.31 103 ILE A O 1
ATOM 859 N N . THR A 1 104 ? -46.142 -9.506 80.406 1.00 97.25 104 THR A N 1
ATOM 860 C CA . THR A 1 104 ? -44.835 -8.848 80.242 1.00 97.25 104 THR A CA 1
ATOM 861 C C . THR A 1 104 ? -44.043 -9.437 79.072 1.00 97.25 104 THR A C 1
ATOM 863 O O . THR A 1 104 ? -43.566 -8.676 78.237 1.00 97.25 104 THR A O 1
ATOM 866 N N . ARG A 1 105 ? -43.971 -10.769 78.928 1.00 96.81 105 ARG A N 1
ATOM 867 C CA . ARG A 1 105 ? -43.290 -11.419 77.785 1.00 96.81 105 ARG A CA 1
ATOM 868 C C . ARG A 1 105 ? -43.967 -11.114 76.444 1.00 96.81 105 ARG A C 1
ATOM 870 O O . ARG A 1 105 ? -43.295 -10.989 75.421 1.00 96.81 105 ARG A O 1
ATOM 877 N N . GLU A 1 106 ? -45.292 -10.995 76.427 1.00 97.31 106 GLU A N 1
ATOM 878 C CA . GLU A 1 106 ? -46.049 -10.602 75.234 1.00 97.31 106 GLU A CA 1
ATOM 879 C C . GLU A 1 106 ? -45.795 -9.128 74.866 1.00 97.31 106 GLU A C 1
ATOM 881 O O . GLU A 1 106 ? -45.560 -8.828 73.694 1.00 97.31 106 GLU A O 1
ATOM 886 N N . LEU A 1 107 ? -45.723 -8.227 75.852 1.00 96.81 107 LEU A N 1
ATOM 887 C CA . LEU A 1 107 ? -45.341 -6.822 75.666 1.00 96.81 107 LEU A CA 1
ATOM 888 C C . LEU A 1 107 ? -43.883 -6.661 75.210 1.00 96.81 107 LEU A C 1
ATOM 890 O O . LEU A 1 107 ? -43.622 -5.883 74.293 1.00 96.81 107 LEU A O 1
ATOM 894 N N . GLU A 1 108 ? -42.936 -7.409 75.781 1.00 97.12 108 GLU A N 1
ATOM 895 C CA . GLU A 1 108 ? -41.530 -7.451 75.347 1.00 97.12 108 GLU A CA 1
ATOM 896 C C . GLU A 1 108 ? -41.423 -7.891 73.880 1.00 97.12 108 GLU A C 1
ATOM 898 O O . GLU A 1 108 ? -40.782 -7.222 73.065 1.00 97.12 108 GLU A O 1
ATOM 903 N N . LYS A 1 109 ? -42.122 -8.974 73.512 1.00 96.94 109 LYS A N 1
ATOM 904 C CA . LYS A 1 109 ? -42.183 -9.489 72.138 1.00 96.94 109 LYS A CA 1
ATOM 905 C C . LYS A 1 109 ? -42.773 -8.468 71.162 1.00 96.94 109 LYS A C 1
ATOM 907 O O . LYS A 1 109 ? -42.200 -8.259 70.093 1.00 96.94 109 LYS A O 1
ATOM 912 N N . LEU A 1 110 ? -43.889 -7.827 71.514 1.00 96.94 110 LEU A N 1
ATOM 913 C CA . LEU A 1 110 ? -44.512 -6.786 70.688 1.00 96.94 110 LEU A CA 1
ATOM 914 C C . LEU A 1 110 ? -43.610 -5.550 70.563 1.00 96.94 110 LEU A C 1
ATOM 916 O O . LEU A 1 110 ? -43.480 -4.998 69.474 1.00 96.94 110 LEU A O 1
ATOM 920 N N . THR A 1 111 ? -42.919 -5.161 71.635 1.00 97.75 111 THR A N 1
ATOM 921 C CA . THR A 1 111 ? -41.966 -4.039 71.633 1.00 97.75 111 THR A CA 1
ATOM 922 C C . THR A 1 111 ? -40.785 -4.315 70.699 1.00 97.75 111 THR A C 1
ATOM 924 O O . THR A 1 111 ? -40.452 -3.471 69.868 1.00 97.75 111 THR A O 1
ATOM 927 N N . ALA A 1 112 ? -40.201 -5.516 70.760 1.00 96.25 112 ALA A N 1
ATOM 928 C CA . ALA A 1 112 ? -39.137 -5.937 69.848 1.00 96.25 112 ALA A CA 1
ATOM 929 C C . ALA A 1 112 ? -39.616 -6.000 68.383 1.00 96.25 112 ALA A C 1
ATOM 931 O O . ALA A 1 112 ? -38.895 -5.586 67.472 1.00 96.25 112 ALA A O 1
ATOM 932 N N . GLN A 1 113 ? -40.853 -6.456 68.141 1.00 97.44 113 GLN A N 1
ATOM 933 C CA . GLN A 1 113 ? -41.459 -6.434 66.807 1.00 97.44 113 GLN A CA 1
ATOM 934 C C . GLN A 1 113 ? -41.625 -5.001 66.282 1.00 97.44 113 GLN A C 1
ATOM 936 O O . GLN A 1 113 ? -41.188 -4.728 65.164 1.00 97.44 113 GLN A O 1
ATOM 941 N N . ILE A 1 114 ? -42.165 -4.078 67.085 1.00 97.31 114 ILE A N 1
ATOM 942 C CA . ILE A 1 114 ? -42.299 -2.656 66.726 1.00 97.31 114 ILE A CA 1
ATOM 943 C C . ILE A 1 114 ? -40.929 -2.062 66.377 1.00 97.31 114 ILE A C 1
ATOM 945 O O . ILE A 1 114 ? -40.770 -1.518 65.289 1.00 97.31 114 ILE A O 1
ATOM 949 N N . GLN A 1 115 ? -39.917 -2.244 67.233 1.00 97.75 115 GLN A N 1
ATOM 950 C CA . GLN A 1 115 ? -38.551 -1.762 66.978 1.00 97.75 115 GLN A CA 1
ATOM 951 C C . GLN A 1 115 ? -37.975 -2.307 65.660 1.00 97.75 115 GLN A C 1
ATOM 953 O O . GLN A 1 115 ? -37.398 -1.548 64.881 1.00 97.75 115 GLN A O 1
ATOM 958 N N . SER A 1 116 ? -38.172 -3.599 65.369 1.00 97.31 116 SER A N 1
ATOM 959 C CA . SER A 1 116 ? -37.704 -4.207 64.115 1.00 97.31 116 SER A CA 1
ATOM 960 C C . SER A 1 116 ? -38.395 -3.636 62.868 1.00 97.31 116 SER A C 1
ATOM 962 O O . SER A 1 116 ? -37.751 -3.482 61.831 1.00 97.31 116 SER A O 1
ATOM 964 N N . GLN A 1 117 ? -39.680 -3.276 62.970 1.00 97.56 117 GLN A N 1
ATOM 965 C CA . GLN A 1 117 ? -40.440 -2.674 61.872 1.00 97.56 117 GLN A CA 1
ATOM 966 C C . GLN A 1 117 ? -40.082 -1.198 61.671 1.00 97.56 117 GLN A C 1
ATOM 968 O O . GLN A 1 117 ? -39.945 -0.772 60.528 1.00 97.56 117 GLN A O 1
ATOM 973 N N . THR A 1 118 ? -39.845 -0.432 62.742 1.00 97.62 118 THR A N 1
ATOM 974 C CA . THR A 1 118 ? -39.342 0.949 62.631 1.00 97.62 118 THR A CA 1
ATOM 975 C C . THR A 1 118 ? -38.004 0.978 61.891 1.00 97.62 118 THR A C 1
ATOM 977 O O . THR A 1 118 ? -37.883 1.671 60.888 1.00 97.62 118 THR A O 1
ATOM 980 N N . LEU A 1 119 ? -37.043 0.129 62.281 1.00 97.81 119 LEU A N 1
ATOM 981 C CA . LEU A 1 119 ? -35.741 0.032 61.605 1.00 97.81 119 LEU A CA 1
ATOM 982 C C . LEU A 1 119 ? -35.852 -0.405 60.130 1.00 97.81 119 LEU A C 1
ATOM 984 O O . LEU A 1 119 ? -35.051 0.023 59.297 1.00 97.81 119 LEU A O 1
ATOM 988 N N . LEU A 1 120 ? -36.840 -1.242 59.789 1.00 98.00 120 LEU A N 1
ATOM 989 C CA . LEU A 1 120 ? -37.138 -1.603 58.400 1.00 98.00 120 LEU A CA 1
ATOM 990 C C . LEU A 1 120 ? -37.670 -0.395 57.611 1.00 98.00 120 LEU A C 1
ATOM 992 O O . LEU A 1 120 ? -37.224 -0.154 56.490 1.00 98.00 120 LEU A O 1
ATOM 996 N N . VAL A 1 121 ? -38.598 0.368 58.192 1.00 97.62 121 VAL A N 1
ATOM 997 C CA . VAL A 1 121 ? -39.182 1.571 57.582 1.00 97.62 121 VAL A CA 1
ATOM 998 C C . VAL A 1 121 ? -38.128 2.664 57.396 1.00 97.62 121 VAL A C 1
ATOM 1000 O O . VAL A 1 121 ? -38.030 3.209 56.298 1.00 97.62 121 VAL A O 1
ATOM 1003 N N . ASP A 1 122 ? -37.298 2.934 58.404 1.00 97.38 122 ASP A N 1
ATOM 1004 C CA . ASP A 1 122 ? -36.211 3.919 58.335 1.00 97.38 122 ASP A CA 1
ATOM 1005 C C . ASP A 1 122 ? -35.224 3.574 57.209 1.00 97.38 122 ASP A C 1
ATOM 1007 O O . ASP A 1 122 ? -34.846 4.429 56.404 1.00 97.38 122 ASP A O 1
ATOM 1011 N N . ARG A 1 123 ? -34.860 2.289 57.086 1.00 97.94 123 ARG A N 1
ATOM 1012 C CA . ARG A 1 123 ? -34.041 1.803 55.971 1.00 97.94 123 ARG A CA 1
ATOM 1013 C C . ARG A 1 123 ? -34.727 2.018 54.621 1.00 97.94 123 ARG A C 1
ATOM 1015 O O . ARG A 1 123 ? -34.088 2.521 53.703 1.00 97.94 123 ARG A O 1
ATOM 1022 N N . LEU A 1 124 ? -36.000 1.647 54.486 1.00 97.44 124 LEU A N 1
ATOM 1023 C CA . LEU A 1 124 ? -36.736 1.798 53.226 1.00 97.44 124 LEU A CA 1
ATOM 1024 C C . LEU A 1 124 ? -36.890 3.272 52.820 1.00 97.44 124 LEU A C 1
ATOM 1026 O O . LEU A 1 124 ? -36.858 3.572 51.630 1.00 97.44 124 LEU A O 1
ATOM 1030 N N . GLN A 1 125 ? -36.985 4.199 53.780 1.00 97.69 125 GLN A N 1
ATOM 1031 C CA . GLN A 1 125 ? -36.944 5.639 53.508 1.00 97.69 125 GLN A CA 1
ATOM 1032 C C . GLN A 1 125 ? -35.571 6.092 52.989 1.00 97.69 125 GLN A C 1
ATOM 1034 O O . GLN A 1 125 ? -35.512 6.885 52.050 1.00 97.69 125 GLN A O 1
ATOM 1039 N N . LEU A 1 126 ? -34.467 5.583 53.548 1.00 97.88 126 LEU A N 1
ATOM 1040 C CA . LEU A 1 126 ? -33.114 5.875 53.053 1.00 97.88 126 LEU A CA 1
ATOM 1041 C C . LEU A 1 126 ? -32.878 5.302 51.645 1.00 97.88 126 LEU A C 1
ATOM 1043 O O . LEU A 1 126 ? -32.370 6.016 50.777 1.00 97.88 126 LEU A O 1
ATOM 1047 N N . ASP A 1 127 ? -33.289 4.054 51.405 1.00 97.19 127 ASP A N 1
ATOM 1048 C CA . ASP A 1 127 ? -33.197 3.390 50.098 1.00 97.19 127 ASP A CA 1
ATOM 1049 C C . ASP A 1 127 ? -34.053 4.138 49.042 1.00 97.19 127 ASP A C 1
ATOM 1051 O O . ASP A 1 127 ? -33.599 4.362 47.915 1.00 97.19 127 ASP A O 1
ATOM 1055 N N . LEU A 1 128 ? -35.247 4.626 49.414 1.00 97.44 128 LEU A N 1
ATOM 1056 C CA . LEU A 1 128 ? -36.109 5.458 48.561 1.00 97.44 128 LEU A CA 1
ATOM 1057 C C . LEU A 1 128 ? -35.484 6.829 48.255 1.00 97.44 128 LEU A C 1
ATOM 1059 O O . LEU A 1 128 ? -35.389 7.199 47.087 1.00 97.44 128 LEU A O 1
ATOM 1063 N N . GLN A 1 129 ? -34.972 7.549 49.258 1.00 97.25 129 GLN A N 1
ATOM 1064 C CA . GLN A 1 129 ? -34.286 8.830 49.038 1.00 97.25 129 GLN A CA 1
ATOM 1065 C C . GLN A 1 129 ? -33.031 8.683 48.163 1.00 97.25 129 GLN A C 1
ATOM 1067 O O . GLN A 1 129 ? -32.670 9.607 47.431 1.00 97.25 129 GLN A O 1
ATOM 1072 N N . ALA A 1 130 ? -32.327 7.549 48.246 1.00 96.69 130 ALA A N 1
ATOM 1073 C CA . ALA A 1 130 ? -31.195 7.250 47.373 1.00 96.69 130 ALA A CA 1
ATOM 1074 C C . ALA A 1 130 ? -31.652 7.014 45.922 1.00 96.69 130 ALA A C 1
ATOM 1076 O O . ALA A 1 130 ? -31.035 7.539 44.990 1.00 96.69 130 ALA A O 1
ATOM 1077 N N . ALA A 1 131 ? -32.761 6.292 45.727 1.00 96.19 131 ALA A N 1
ATOM 1078 C CA . ALA A 1 131 ? -33.373 6.098 44.416 1.00 96.19 131 ALA A CA 1
ATOM 1079 C C . ALA A 1 131 ? -33.841 7.430 43.800 1.00 96.19 131 ALA A C 1
ATOM 1081 O O . ALA A 1 131 ? -33.479 7.722 42.659 1.00 96.19 131 ALA A O 1
ATOM 1082 N N . GLU A 1 132 ? -34.547 8.278 44.552 1.00 97.19 132 GLU A N 1
ATOM 1083 C CA . GLU A 1 132 ? -34.993 9.609 44.108 1.00 97.19 132 GLU A CA 1
ATOM 1084 C C . GLU A 1 132 ? -33.818 10.488 43.657 1.00 97.19 132 GLU A C 1
ATOM 1086 O O . GLU A 1 132 ? -33.827 10.998 42.536 1.00 97.19 132 GLU A O 1
ATOM 1091 N N . LYS A 1 133 ? -32.751 10.578 44.464 1.00 97.25 133 LYS A N 1
ATOM 1092 C CA . LYS A 1 133 ? -31.519 11.309 44.106 1.00 97.25 133 LYS A CA 1
ATOM 1093 C C . LYS A 1 133 ? -30.861 10.747 42.842 1.00 97.25 133 LYS A C 1
ATOM 1095 O O . LYS A 1 133 ? -30.351 11.510 42.024 1.00 97.25 133 LYS A O 1
ATOM 1100 N N . SER A 1 134 ? -30.888 9.428 42.635 1.00 95.56 134 SER A N 1
ATOM 1101 C CA . SER A 1 134 ? -30.374 8.825 41.396 1.00 95.56 134 SER A CA 1
ATOM 1102 C C . SER A 1 134 ? -31.208 9.225 40.168 1.00 95.56 134 SER A C 1
ATOM 1104 O O . SER A 1 134 ? -30.643 9.563 39.127 1.00 95.56 134 SER A O 1
ATOM 1106 N N . VAL A 1 135 ? -32.538 9.293 40.304 1.00 96.88 135 VAL A N 1
ATOM 1107 C CA . VAL A 1 135 ? -33.456 9.743 39.246 1.00 96.88 135 VAL A CA 1
ATOM 1108 C C . VAL A 1 135 ? -33.285 11.239 38.966 1.00 96.88 135 VAL A C 1
ATOM 1110 O O . VAL A 1 135 ? -33.264 11.636 37.800 1.00 96.88 135 VAL A O 1
ATOM 1113 N N . GLU A 1 136 ? -33.086 12.072 39.987 1.00 96.88 136 GLU A N 1
ATOM 1114 C CA . GLU A 1 136 ? -32.769 13.499 39.838 1.00 96.88 136 GLU A CA 1
ATOM 1115 C C . GLU A 1 136 ? -31.444 13.707 39.079 1.00 96.88 136 GLU A C 1
ATOM 1117 O O . GLU A 1 136 ? -31.380 14.474 38.114 1.00 96.88 136 GLU A O 1
ATOM 1122 N N . ILE A 1 137 ? -30.393 12.957 39.429 1.00 96.56 137 ILE A N 1
ATOM 1123 C CA . ILE A 1 137 ? -29.098 12.989 38.728 1.00 96.56 137 ILE A CA 1
ATOM 1124 C C . ILE A 1 137 ? -29.246 12.530 37.267 1.00 96.56 137 ILE A C 1
ATOM 1126 O O . ILE A 1 137 ? -28.664 13.142 36.369 1.00 96.56 137 ILE A O 1
ATOM 1130 N N . CYS A 1 138 ? -30.034 11.487 36.994 1.00 95.06 138 CYS A N 1
ATOM 1131 C CA . CYS A 1 138 ? -30.271 11.006 35.632 1.00 95.06 138 CYS A CA 1
ATOM 1132 C C . CYS A 1 138 ? -31.128 11.967 34.793 1.00 95.06 138 CYS A C 1
ATOM 1134 O O . CYS A 1 138 ? -30.840 12.167 33.613 1.00 95.06 138 CYS A O 1
ATOM 1136 N N . THR A 1 139 ? -32.165 12.576 35.372 1.00 96.00 139 THR A N 1
ATOM 1137 C CA . THR A 1 139 ? -33.061 13.505 34.661 1.00 96.00 139 THR A CA 1
ATOM 1138 C C . THR A 1 139 ? -32.386 14.844 34.381 1.00 96.00 139 THR A C 1
ATOM 1140 O O . THR A 1 139 ? -32.412 15.293 33.235 1.00 96.00 139 THR A O 1
ATOM 1143 N N . SER A 1 140 ? -31.693 15.431 35.362 1.00 96.75 140 SER A N 1
ATOM 1144 C CA . SER A 1 140 ? -30.924 16.674 35.185 1.00 96.75 140 SER A CA 1
ATOM 1145 C C . SER A 1 140 ? -29.806 16.539 34.142 1.00 96.75 140 SER A C 1
ATOM 1147 O O . SER A 1 140 ? -29.628 17.423 33.305 1.00 96.75 140 SER A O 1
ATOM 1149 N N . ARG A 1 141 ? -29.086 15.407 34.119 1.00 96.75 141 ARG A N 1
ATOM 1150 C CA . ARG A 1 141 ? -27.995 15.153 33.155 1.00 96.75 141 ARG A CA 1
ATOM 1151 C C . ARG A 1 141 ? -28.464 14.654 31.785 1.00 96.75 141 ARG A C 1
ATOM 1153 O O . ARG A 1 141 ? -27.646 14.587 30.865 1.00 96.75 141 ARG A O 1
ATOM 1160 N N . ARG A 1 142 ? -29.751 14.324 31.611 1.00 96.81 142 ARG A N 1
ATOM 1161 C CA . ARG A 1 142 ? -30.301 13.756 30.364 1.00 96.81 142 ARG A CA 1
ATOM 1162 C C . ARG A 1 142 ? -30.019 14.632 29.145 1.00 96.81 142 ARG A C 1
ATOM 1164 O O . ARG A 1 142 ? -29.596 14.113 28.115 1.00 96.81 142 ARG A O 1
ATOM 1171 N N . LEU A 1 143 ? -30.223 15.945 29.270 1.00 97.75 143 LEU A N 1
ATOM 1172 C CA . LEU A 1 143 ? -29.993 16.890 28.176 1.00 97.75 143 LEU A CA 1
ATOM 1173 C C . LEU A 1 143 ? -28.498 17.001 27.844 1.00 97.75 143 LEU A C 1
ATOM 1175 O O . LEU A 1 143 ? -28.131 16.944 26.675 1.00 97.75 143 LEU A O 1
ATOM 1179 N N . SER A 1 144 ? -27.624 17.059 28.855 1.00 96.31 144 SER A N 1
ATOM 1180 C CA . SER A 1 144 ? -26.169 17.059 28.651 1.00 96.31 144 SER A CA 1
ATOM 1181 C C . SER A 1 144 ? -25.695 15.799 27.918 1.00 96.31 144 SER A C 1
ATOM 1183 O O . SER A 1 144 ? -24.935 15.898 26.957 1.00 96.31 144 SER A O 1
ATOM 1185 N N . TYR A 1 145 ? -26.197 14.619 28.299 1.00 96.88 145 TYR A N 1
ATOM 1186 C CA . TYR A 1 145 ? -25.897 13.368 27.596 1.00 96.88 145 TYR A CA 1
ATOM 1187 C C . TYR A 1 145 ? -26.372 13.394 26.132 1.00 96.88 145 TYR A C 1
ATOM 1189 O O . TYR A 1 145 ? -25.623 13.011 25.237 1.00 96.88 145 TYR A O 1
ATOM 1197 N N . GLN A 1 146 ? -27.569 13.929 25.861 1.00 97.69 146 GLN A N 1
ATOM 1198 C CA . GLN A 1 146 ? -28.055 14.114 24.488 1.00 97.69 146 GLN A CA 1
ATOM 1199 C C . GLN A 1 146 ? -27.170 15.075 23.675 1.00 97.69 146 GLN A C 1
ATOM 1201 O O . GLN A 1 146 ? -26.906 14.793 22.508 1.00 97.69 146 GLN A O 1
ATOM 1206 N N . THR A 1 147 ? -26.650 16.155 24.275 1.00 96.69 147 THR A N 1
ATOM 1207 C CA . THR A 1 147 ? -25.705 17.052 23.581 1.00 96.69 147 THR A CA 1
ATOM 1208 C C . THR A 1 147 ? -24.350 16.398 23.300 1.00 96.69 147 THR A C 1
ATOM 1210 O O . THR A 1 147 ? -23.768 16.663 22.251 1.00 96.69 147 THR A O 1
ATOM 1213 N N . VAL A 1 148 ? -23.866 15.500 24.171 1.00 97.88 148 VAL A N 1
ATOM 1214 C CA . VAL A 1 148 ? -22.645 14.712 23.912 1.00 97.88 148 VAL A CA 1
ATOM 1215 C C . VAL A 1 148 ? -22.871 13.742 22.753 1.00 97.88 148 VAL A C 1
ATOM 1217 O O . VAL A 1 148 ? -22.081 13.734 21.817 1.00 97.88 148 VAL A O 1
ATOM 1220 N N . LEU A 1 149 ? -23.988 13.007 22.743 1.00 97.88 149 LEU A N 1
ATOM 1221 C CA . LEU A 1 149 ? -24.326 12.089 21.649 1.00 97.88 149 LEU A CA 1
ATOM 1222 C C . LEU A 1 149 ? -24.451 12.821 20.294 1.00 97.88 149 LEU A C 1
ATOM 1224 O O . LEU A 1 149 ? -23.985 12.333 19.267 1.00 97.88 149 LEU A O 1
ATOM 1228 N N . GLN A 1 150 ? -25.024 14.030 20.284 1.00 97.75 150 GLN A N 1
ATOM 1229 C CA . GLN A 1 150 ? -25.066 14.887 19.092 1.00 97.75 150 GLN A CA 1
ATOM 1230 C C . GLN A 1 150 ? -23.663 15.352 18.658 1.00 97.75 150 GLN A C 1
ATOM 1232 O O . GLN A 1 150 ? -23.336 15.296 17.469 1.00 97.75 150 GLN A O 1
ATOM 1237 N N . ALA A 1 151 ? -22.804 15.752 19.601 1.00 96.69 151 ALA A N 1
ATOM 1238 C CA . ALA A 1 151 ? -21.409 16.101 19.323 1.00 96.69 151 ALA A CA 1
ATOM 1239 C C . ALA A 1 151 ? -20.600 14.910 18.764 1.00 96.69 151 ALA A C 1
ATOM 1241 O O . ALA A 1 151 ? -19.809 15.087 17.842 1.00 96.69 151 ALA A O 1
ATOM 1242 N N . GLU A 1 152 ? -20.839 13.689 19.249 1.00 97.75 152 GLU A N 1
ATOM 1243 C CA . GLU A 1 152 ? -20.230 12.463 18.715 1.00 97.75 152 GLU A CA 1
ATOM 1244 C C . GLU A 1 152 ? -20.685 12.179 17.276 1.00 97.75 152 GLU A C 1
ATOM 1246 O O . GLU A 1 152 ? -19.848 11.920 16.410 1.00 97.75 152 GLU A O 1
ATOM 1251 N N . THR A 1 153 ? -21.988 12.280 16.976 1.00 97.56 153 THR A N 1
ATOM 1252 C CA . THR A 1 153 ? -22.480 12.078 15.597 1.00 97.56 153 THR A CA 1
ATOM 1253 C C . THR A 1 153 ? -21.920 13.113 14.617 1.00 97.56 153 THR A C 1
ATOM 1255 O O . THR A 1 153 ? -21.461 12.742 13.536 1.00 97.56 153 THR A O 1
ATOM 1258 N N . THR A 1 154 ? -21.863 14.391 15.004 1.00 97.25 154 THR A N 1
ATOM 1259 C CA . THR A 1 154 ? -21.302 15.453 14.149 1.00 97.25 154 THR A CA 1
ATOM 1260 C C . THR A 1 154 ? -19.784 15.341 13.990 1.00 97.25 154 THR A C 1
ATOM 1262 O O . THR A 1 154 ? -19.275 15.611 12.902 1.00 97.25 154 THR A O 1
ATOM 1265 N N . LEU A 1 155 ? -19.048 14.858 15.000 1.00 97.56 155 LEU A N 1
ATOM 1266 C CA . LEU A 1 155 ? -17.633 14.498 14.846 1.00 97.56 155 LEU A CA 1
ATOM 1267 C C . LEU A 1 155 ? -17.439 13.392 13.803 1.00 97.56 155 LEU A C 1
ATOM 1269 O O . LEU A 1 155 ? -16.641 13.570 12.885 1.00 97.56 155 LEU A O 1
ATOM 1273 N N . GLN A 1 156 ? -18.213 12.304 13.871 1.00 97.94 156 GLN A N 1
ATOM 1274 C CA . GLN A 1 156 ? -18.124 11.208 12.896 1.00 97.94 156 GLN A CA 1
ATOM 1275 C C . GLN A 1 156 ? -18.460 11.654 11.461 1.00 97.94 156 GLN A C 1
ATOM 1277 O O . GLN A 1 156 ? -17.916 11.115 10.495 1.00 97.94 156 GLN A O 1
ATOM 1282 N N . GLU A 1 157 ? -19.362 12.623 11.287 1.00 97.62 157 GLU A N 1
ATOM 1283 C CA . GLU A 1 157 ? -19.641 13.232 9.980 1.00 97.62 157 GLU A CA 1
ATOM 1284 C C . GLU A 1 157 ? -18.476 14.106 9.493 1.00 97.62 157 GLU A C 1
ATOM 1286 O O . GLU A 1 157 ? -18.072 14.007 8.332 1.00 97.62 157 GLU A O 1
ATOM 1291 N N . LEU A 1 158 ? -17.886 14.924 10.369 1.00 97.50 158 LEU A N 1
ATOM 1292 C CA . LEU A 1 158 ? -16.710 15.740 10.048 1.00 97.50 158 LEU A CA 1
ATOM 1293 C C . LEU A 1 158 ? -15.477 14.884 9.713 1.00 97.50 158 LEU A C 1
ATOM 1295 O O . LEU A 1 158 ? -14.723 15.239 8.806 1.00 97.50 158 LEU A O 1
ATOM 1299 N N . GLU A 1 159 ? -15.293 13.740 10.372 1.00 97.38 159 GLU A N 1
ATOM 1300 C CA . GLU A 1 159 ? -14.231 12.775 10.066 1.00 97.38 159 GLU A CA 1
ATOM 1301 C C . GLU A 1 159 ? -14.415 12.153 8.674 1.00 97.38 159 GLU A C 1
ATOM 1303 O O . GLU A 1 159 ? -13.504 12.239 7.849 1.00 97.38 159 GLU A O 1
ATOM 1308 N N . LYS A 1 160 ? -15.614 11.648 8.346 1.00 97.62 160 LYS A N 1
ATOM 1309 C CA . LYS A 1 160 ? -15.939 11.135 6.997 1.00 97.62 160 LYS A CA 1
ATOM 1310 C C . LYS A 1 160 ? -15.737 12.199 5.911 1.00 97.62 160 LYS A C 1
ATOM 1312 O O . LYS A 1 160 ? -15.173 11.920 4.852 1.00 97.62 160 LYS A O 1
ATOM 1317 N N . ASN A 1 161 ? -16.147 13.440 6.181 1.00 97.69 161 ASN A N 1
ATOM 1318 C CA . ASN A 1 161 ? -15.945 14.569 5.270 1.00 97.69 161 ASN A CA 1
ATOM 1319 C C . ASN A 1 161 ? -14.453 14.902 5.082 1.00 97.69 161 ASN A C 1
ATOM 1321 O O . ASN A 1 161 ? -14.018 15.181 3.961 1.00 97.69 161 ASN A O 1
ATOM 1325 N N . ARG A 1 162 ? -13.645 14.818 6.146 1.00 97.62 162 ARG A N 1
ATOM 1326 C CA . ARG A 1 162 ? -12.186 14.999 6.097 1.00 97.62 162 ARG A CA 1
ATOM 1327 C C . ARG A 1 162 ? -11.496 13.893 5.297 1.00 97.62 162 ARG A C 1
ATOM 1329 O O . ARG A 1 162 ? -10.616 14.200 4.493 1.00 97.62 162 ARG A O 1
ATOM 1336 N N . GLU A 1 163 ? -11.899 12.634 5.461 1.00 97.62 163 GLU A N 1
ATOM 1337 C CA . GLU A 1 163 ? -11.395 11.518 4.648 1.00 97.62 163 GLU A CA 1
ATOM 1338 C C . GLU A 1 163 ? -11.730 11.708 3.164 1.00 97.62 163 GLU A C 1
ATOM 1340 O O . GLU A 1 163 ? -10.848 11.601 2.308 1.00 97.62 163 GLU A O 1
ATOM 1345 N N . ALA A 1 164 ? -12.976 12.074 2.843 1.00 97.31 164 ALA A N 1
ATOM 1346 C CA . ALA A 1 164 ? -13.390 12.388 1.477 1.00 97.31 164 ALA A CA 1
ATOM 1347 C C . ALA A 1 164 ? -12.564 13.543 0.875 1.00 97.31 164 ALA A C 1
ATOM 1349 O O . ALA A 1 164 ? -12.063 13.431 -0.248 1.00 97.31 164 ALA A O 1
ATOM 1350 N N . GLN A 1 165 ? -12.339 14.621 1.635 1.00 97.94 165 GLN A N 1
ATOM 1351 C CA . GLN A 1 165 ? -11.499 15.747 1.217 1.00 97.94 165 GLN A CA 1
ATOM 1352 C C . GLN A 1 165 ? -10.035 15.329 0.989 1.00 97.94 165 GLN A C 1
ATOM 1354 O O . GLN A 1 165 ? -9.424 15.734 -0.003 1.00 97.94 165 GLN A O 1
ATOM 1359 N N . GLN A 1 166 ? -9.473 14.493 1.866 1.00 97.62 166 GLN A N 1
ATOM 1360 C CA . GLN A 1 166 ? -8.112 13.971 1.738 1.00 97.62 166 GLN A CA 1
ATOM 1361 C C . GLN A 1 166 ? -7.965 13.067 0.503 1.00 97.62 166 GLN A C 1
ATOM 1363 O O . GLN A 1 166 ? -6.993 13.202 -0.243 1.00 97.62 166 GLN A O 1
ATOM 1368 N N . ASN A 1 167 ? -8.953 12.214 0.226 1.00 97.94 167 ASN A N 1
ATOM 1369 C CA . ASN A 1 167 ? -8.996 11.377 -0.972 1.00 97.94 167 ASN A CA 1
ATOM 1370 C C . ASN A 1 167 ? -9.075 12.223 -2.256 1.00 97.94 167 ASN A C 1
ATOM 1372 O O . ASN A 1 167 ? -8.298 12.003 -3.188 1.00 97.94 167 ASN A O 1
ATOM 1376 N N . LEU A 1 168 ? -9.926 13.256 -2.291 1.00 98.00 168 LEU A N 1
ATOM 1377 C CA . LEU A 1 168 ? -9.990 14.212 -3.406 1.00 98.00 168 LEU A CA 1
ATOM 1378 C C . LEU A 1 168 ? -8.673 14.990 -3.587 1.00 98.00 168 LEU A C 1
ATOM 1380 O O . LEU A 1 168 ? -8.237 15.222 -4.717 1.00 98.00 168 LEU A O 1
ATOM 1384 N N . MET A 1 169 ? -7.989 15.350 -2.496 1.00 97.50 169 MET A N 1
ATOM 1385 C CA . MET A 1 169 ? -6.676 16.001 -2.550 1.00 97.50 169 MET A CA 1
ATOM 1386 C C . MET A 1 169 ? -5.600 15.075 -3.139 1.00 97.50 169 MET A C 1
ATOM 1388 O O . MET A 1 169 ? -4.819 15.515 -3.987 1.00 97.50 169 MET A O 1
ATOM 1392 N N . GLN A 1 170 ? -5.578 13.795 -2.753 1.00 97.94 170 GLN A N 1
ATOM 1393 C CA . GLN A 1 170 ? -4.670 12.795 -3.329 1.00 97.94 170 GLN A CA 1
ATOM 1394 C C . GLN A 1 170 ? -4.952 12.564 -4.820 1.00 97.94 170 GLN A C 1
ATOM 1396 O O . GLN A 1 170 ? -4.020 12.580 -5.627 1.00 97.94 170 GLN A O 1
ATOM 1401 N N . GLN A 1 171 ? -6.225 12.439 -5.213 1.00 97.88 171 GLN A N 1
ATOM 1402 C CA . GLN A 1 171 ? -6.622 12.342 -6.622 1.00 97.88 171 GLN A CA 1
ATOM 1403 C C . GLN A 1 171 ? -6.152 13.569 -7.416 1.00 97.88 171 GLN A C 1
ATOM 1405 O O . GLN A 1 171 ? -5.510 13.414 -8.455 1.00 97.88 171 GLN A O 1
ATOM 1410 N N . ARG A 1 172 ? -6.373 14.791 -6.906 1.00 98.06 172 ARG A N 1
ATOM 1411 C CA . ARG A 1 172 ? -5.893 16.038 -7.531 1.00 98.06 172 ARG A CA 1
ATOM 1412 C C . ARG A 1 172 ? -4.372 16.046 -7.711 1.00 98.06 172 ARG A C 1
ATOM 1414 O O . ARG A 1 172 ? -3.897 16.419 -8.781 1.00 98.06 172 ARG A O 1
ATOM 1421 N N . GLN A 1 173 ? -3.603 15.610 -6.711 1.00 98.00 173 GLN A N 1
ATOM 1422 C CA . GLN A 1 173 ? -2.145 15.475 -6.839 1.00 98.00 173 GLN A CA 1
ATOM 1423 C C . GLN A 1 173 ? -1.745 14.427 -7.892 1.00 98.00 173 GLN A C 1
ATOM 1425 O O . GLN A 1 173 ? -0.777 14.637 -8.623 1.00 98.00 173 GLN A O 1
ATOM 1430 N N . GLY A 1 174 ? -2.493 13.325 -8.003 1.00 98.19 174 GLY A N 1
ATOM 1431 C CA . GLY A 1 174 ? -2.325 12.325 -9.060 1.00 98.19 174 GLY A CA 1
ATOM 1432 C C . GLY A 1 174 ? -2.539 12.909 -10.459 1.00 98.19 174 GLY A C 1
ATOM 1433 O O . GLY A 1 174 ? -1.683 12.743 -11.327 1.00 98.19 174 GLY A O 1
ATOM 1434 N N . TRP A 1 175 ? -3.627 13.656 -10.663 1.00 97.94 175 TRP A N 1
ATOM 1435 C CA . TRP A 1 175 ? -3.920 14.330 -11.933 1.00 97.94 175 TRP A CA 1
ATOM 1436 C C . TRP A 1 175 ? -2.857 15.370 -12.312 1.00 97.94 175 TRP A C 1
ATOM 1438 O O . TRP A 1 175 ? -2.404 15.379 -13.454 1.00 97.94 175 TRP A O 1
ATOM 1448 N N . VAL A 1 176 ? -2.391 16.189 -11.360 1.00 98.19 176 VAL A N 1
ATOM 1449 C CA . VAL A 1 176 ? -1.313 17.172 -11.597 1.00 98.19 176 VAL A CA 1
ATOM 1450 C C . VAL A 1 176 ? -0.004 16.487 -12.010 1.00 98.19 176 VAL A C 1
ATOM 1452 O O . VAL A 1 176 ? 0.655 16.946 -12.943 1.00 98.19 176 VAL A O 1
ATOM 1455 N N . LYS A 1 177 ? 0.354 15.355 -11.385 1.00 97.31 177 LYS A N 1
ATOM 1456 C CA . LYS A 1 177 ? 1.530 14.560 -11.786 1.00 97.31 177 LYS A CA 1
ATOM 1457 C C . LYS A 1 177 ? 1.383 14.018 -13.210 1.00 97.31 177 LYS A C 1
ATOM 1459 O O . LYS A 1 177 ? 2.258 14.275 -14.036 1.00 97.31 177 LYS A O 1
ATOM 1464 N N . GLN A 1 178 ? 0.257 13.365 -13.525 1.00 97.75 178 GLN A N 1
ATOM 1465 C CA . GLN A 1 178 ? -0.025 12.872 -14.882 1.00 97.75 178 GLN A CA 1
ATOM 1466 C C . GLN A 1 178 ? 0.061 13.978 -15.940 1.00 97.75 178 GLN A C 1
ATOM 1468 O O . GLN A 1 178 ? 0.523 13.731 -17.052 1.00 97.75 178 GLN A O 1
ATOM 1473 N N . GLU A 1 179 ? -0.381 15.190 -15.609 1.00 97.94 179 GLU A N 1
ATOM 1474 C CA . GLU A 1 179 ? -0.333 16.320 -16.528 1.00 97.94 179 GLU A CA 1
ATOM 1475 C C . GLU A 1 179 ? 1.104 16.818 -16.752 1.00 97.94 179 GLU A C 1
ATOM 1477 O O . GLU A 1 179 ? 1.522 16.985 -17.897 1.00 97.94 179 GLU A O 1
ATOM 1482 N N . SER A 1 180 ? 1.925 16.912 -15.699 1.00 97.56 180 SER A N 1
ATOM 1483 C CA . SER A 1 180 ? 3.361 17.206 -15.851 1.00 97.56 180 SER A CA 1
ATOM 1484 C C . SER A 1 180 ? 4.119 16.134 -16.660 1.00 97.56 180 SER A C 1
ATOM 1486 O O . SER A 1 180 ? 4.981 16.465 -17.481 1.00 97.56 180 SER A O 1
ATOM 1488 N N . ASP A 1 181 ? 3.742 14.854 -16.529 1.00 97.44 181 ASP A N 1
ATOM 1489 C CA . ASP A 1 181 ? 4.267 13.764 -17.363 1.00 97.44 181 ASP A CA 1
ATOM 1490 C C . ASP A 1 181 ? 3.854 13.916 -18.835 1.00 97.44 181 ASP A C 1
ATOM 1492 O O . ASP A 1 181 ? 4.664 13.669 -19.734 1.00 97.44 181 ASP A O 1
ATOM 1496 N N . ARG A 1 182 ? 2.600 14.310 -19.111 1.00 97.88 182 ARG A N 1
ATOM 1497 C CA . ARG A 1 182 ? 2.112 14.578 -20.478 1.00 97.88 182 ARG A CA 1
ATOM 1498 C C . ARG A 1 182 ? 2.858 15.749 -21.104 1.00 97.88 182 ARG A C 1
ATOM 1500 O O . ARG A 1 182 ? 3.350 15.605 -22.218 1.00 97.88 182 ARG A O 1
ATOM 1507 N N . GLN A 1 183 ? 3.018 16.856 -20.385 1.00 97.56 183 GLN A N 1
ATOM 1508 C CA . GLN A 1 183 ? 3.743 18.036 -20.866 1.00 97.56 183 GLN A CA 1
ATOM 1509 C C . GLN A 1 183 ? 5.217 17.718 -21.159 1.00 97.56 183 GLN A C 1
ATOM 1511 O O . GLN A 1 183 ? 5.730 18.080 -22.219 1.00 97.56 183 GLN A O 1
ATOM 1516 N N . THR A 1 184 ? 5.874 16.932 -20.300 1.00 97.31 184 THR A N 1
ATOM 1517 C CA . THR A 1 184 ? 7.253 16.458 -20.524 1.00 97.31 184 THR A CA 1
ATOM 1518 C C . THR A 1 184 ? 7.360 15.556 -21.763 1.00 97.31 184 THR A C 1
ATOM 1520 O O . THR A 1 184 ? 8.296 15.688 -22.561 1.00 97.31 184 THR A O 1
ATOM 1523 N N . LYS A 1 185 ? 6.383 14.663 -21.981 1.00 97.81 185 LYS A N 1
ATOM 1524 C CA . LYS A 1 185 ? 6.303 13.816 -23.186 1.00 97.81 185 LYS A CA 1
ATOM 1525 C C . LYS A 1 185 ? 6.056 14.645 -24.449 1.00 97.81 185 LYS A C 1
ATOM 1527 O O . LYS A 1 185 ? 6.742 14.424 -25.443 1.00 97.81 185 LYS A O 1
ATOM 1532 N N . LEU A 1 186 ? 5.150 15.624 -24.402 1.00 98.00 186 LEU A N 1
ATOM 1533 C CA . LEU A 1 186 ? 4.876 16.541 -25.512 1.00 98.00 186 LEU A CA 1
ATOM 1534 C C . LEU A 1 186 ? 6.124 17.344 -25.890 1.00 98.00 186 LEU A C 1
ATOM 1536 O O . LEU A 1 186 ? 6.530 17.296 -27.046 1.00 98.00 186 LEU A O 1
ATOM 1540 N N . ALA A 1 187 ? 6.802 17.980 -24.929 1.00 96.50 187 ALA A N 1
ATOM 1541 C CA . ALA A 1 187 ? 8.052 18.704 -25.178 1.00 96.50 187 ALA A CA 1
ATOM 1542 C C . ALA A 1 187 ? 9.141 17.803 -25.798 1.00 96.50 187 ALA A C 1
ATOM 1544 O O . ALA A 1 187 ? 9.843 18.206 -26.727 1.00 96.50 187 ALA A O 1
ATOM 1545 N N . THR A 1 188 ? 9.237 16.549 -25.341 1.00 97.88 188 THR A N 1
ATOM 1546 C CA . THR A 1 188 ? 10.162 15.553 -25.906 1.00 97.88 188 THR A CA 1
ATOM 1547 C C . THR A 1 188 ? 9.817 15.203 -27.359 1.00 97.88 188 THR A C 1
ATOM 1549 O O . THR A 1 188 ? 10.717 15.099 -28.193 1.00 97.88 188 THR A O 1
ATOM 1552 N N . ILE A 1 189 ? 8.531 15.035 -27.684 1.00 98.00 189 ILE A N 1
ATOM 1553 C CA . ILE A 1 189 ? 8.055 14.729 -29.042 1.00 98.00 189 ILE A CA 1
ATOM 1554 C C . ILE A 1 189 ? 8.237 15.936 -29.974 1.00 98.00 189 ILE A C 1
ATOM 1556 O O . ILE A 1 189 ? 8.709 15.763 -31.098 1.00 98.00 189 ILE A O 1
ATOM 1560 N N . THR A 1 190 ? 7.958 17.156 -29.507 1.00 97.44 190 THR A N 1
ATOM 1561 C CA . THR A 1 190 ? 8.207 18.396 -30.259 1.00 97.44 190 THR A CA 1
ATOM 1562 C C . THR A 1 190 ? 9.688 18.533 -30.611 1.00 97.44 190 THR A C 1
ATOM 1564 O O . THR A 1 190 ? 10.013 18.666 -31.788 1.00 97.44 190 THR A O 1
ATOM 1567 N N . GLN A 1 191 ? 10.601 18.340 -29.649 1.00 97.88 191 GLN A N 1
ATOM 1568 C CA . GLN A 1 191 ? 12.043 18.356 -29.925 1.00 97.88 191 GLN A CA 1
ATOM 1569 C C . GLN A 1 191 ? 12.478 17.256 -30.917 1.00 97.88 191 GLN A C 1
ATOM 1571 O O . GLN A 1 191 ? 13.401 17.449 -31.710 1.00 97.88 191 GLN A O 1
ATOM 1576 N N . GLN A 1 192 ? 11.838 16.082 -30.899 1.00 97.50 192 GLN A N 1
ATOM 1577 C CA . GLN A 1 192 ? 12.101 15.040 -31.901 1.00 97.50 192 GLN A CA 1
ATOM 1578 C C . GLN A 1 192 ? 11.600 15.441 -33.297 1.00 97.50 192 GLN A C 1
ATOM 1580 O O . GLN A 1 192 ? 12.287 15.159 -34.279 1.00 97.50 192 GLN A O 1
ATOM 1585 N N . ARG A 1 193 ? 10.452 16.124 -33.394 1.00 98.19 193 ARG A N 1
ATOM 1586 C CA . ARG A 1 193 ? 9.907 16.656 -34.653 1.00 98.19 193 ARG A CA 1
ATOM 1587 C C . ARG A 1 193 ? 10.793 17.759 -35.236 1.00 98.19 193 ARG A C 1
ATOM 1589 O O . ARG A 1 193 ? 11.106 17.703 -36.419 1.00 98.19 193 ARG A O 1
ATOM 1596 N N . GLU A 1 194 ? 11.249 18.699 -34.411 1.00 97.44 194 GLU A N 1
ATOM 1597 C CA . GLU A 1 194 ? 12.201 19.753 -34.798 1.00 97.44 194 GLU A CA 1
ATOM 1598 C C . GLU A 1 194 ? 13.498 19.158 -35.361 1.00 97.44 194 GLU A C 1
ATOM 1600 O O . GLU A 1 194 ? 13.948 19.543 -36.438 1.00 97.44 194 GLU A O 1
ATOM 1605 N N . ARG A 1 195 ? 14.072 18.155 -34.680 1.00 97.19 195 ARG A N 1
ATOM 1606 C CA . ARG A 1 195 ? 15.279 17.459 -35.160 1.00 97.19 195 ARG A CA 1
ATOM 1607 C C . ARG A 1 195 ? 15.063 16.728 -36.483 1.00 97.19 195 ARG A C 1
ATOM 1609 O O . ARG A 1 195 ? 15.979 16.721 -37.296 1.00 97.19 195 ARG A O 1
ATOM 1616 N N . ARG A 1 196 ? 13.893 16.116 -36.700 1.00 97.56 196 ARG A N 1
ATOM 1617 C CA . ARG A 1 196 ? 13.553 15.490 -37.989 1.00 97.56 196 ARG A CA 1
ATOM 1618 C C . ARG A 1 196 ? 13.468 16.531 -39.097 1.00 97.56 196 ARG A C 1
ATOM 1620 O O . ARG A 1 196 ? 14.203 16.403 -40.063 1.00 97.56 196 ARG A O 1
ATOM 1627 N N . SER A 1 197 ? 12.702 17.602 -38.891 1.00 96.94 197 SER A N 1
ATOM 1628 C CA . SER A 1 197 ? 12.576 18.702 -39.857 1.00 96.94 197 SER A CA 1
ATOM 1629 C C . SER A 1 197 ? 13.923 19.357 -40.187 1.00 96.94 197 SER A C 1
ATOM 1631 O O . SER A 1 197 ? 14.191 19.669 -41.346 1.00 96.94 197 SER A O 1
ATOM 1633 N N . HIS A 1 198 ? 14.818 19.494 -39.203 1.00 97.19 198 HIS A N 1
ATOM 1634 C CA . HIS A 1 198 ? 16.177 19.966 -39.454 1.00 97.19 198 HIS A CA 1
ATOM 1635 C C . HIS A 1 198 ? 16.978 18.984 -40.325 1.00 97.19 198 HIS A C 1
ATOM 1637 O O . HIS A 1 198 ? 17.545 19.410 -41.327 1.00 97.19 198 HIS A O 1
ATOM 1643 N N . ILE A 1 199 ? 16.976 17.683 -40.012 1.00 96.81 199 ILE A N 1
ATOM 1644 C CA . ILE A 1 199 ? 17.664 16.657 -40.819 1.00 96.81 199 ILE A CA 1
ATOM 1645 C C . ILE A 1 199 ? 17.073 16.570 -42.237 1.00 96.81 199 ILE A C 1
ATOM 1647 O O . ILE A 1 199 ? 17.822 16.463 -43.201 1.00 96.81 199 ILE A O 1
ATOM 1651 N N . GLU A 1 200 ? 15.752 16.679 -42.382 1.00 97.62 200 GLU A N 1
ATOM 1652 C CA . GLU A 1 200 ? 15.054 16.749 -43.672 1.00 97.62 200 GLU A CA 1
ATOM 1653 C C . GLU A 1 200 ? 15.538 17.962 -44.493 1.00 97.62 200 GLU A C 1
ATOM 1655 O O . GLU A 1 200 ? 15.871 17.809 -45.666 1.00 97.62 200 GLU A O 1
ATOM 1660 N N . SER A 1 201 ? 15.700 19.136 -43.865 1.00 96.25 201 SER A N 1
ATOM 1661 C CA . SER A 1 201 ? 16.283 20.322 -44.519 1.00 96.25 201 SER A CA 1
ATOM 1662 C C . SER A 1 201 ? 17.784 20.189 -44.833 1.00 96.25 201 SER A C 1
ATOM 1664 O O . SER A 1 201 ? 18.262 20.766 -45.808 1.00 96.25 201 SER A O 1
ATOM 1666 N N . GLU A 1 202 ? 18.546 19.421 -44.043 1.00 97.12 202 GLU A N 1
ATOM 1667 C CA . GLU A 1 202 ? 19.950 19.124 -44.353 1.00 97.12 202 GLU A CA 1
ATOM 1668 C C . GLU A 1 202 ? 20.072 18.185 -45.558 1.00 97.12 202 GLU A C 1
ATOM 1670 O O . GLU A 1 202 ? 20.942 18.416 -46.395 1.00 97.12 202 GLU A O 1
ATOM 1675 N N . ILE A 1 203 ? 19.193 17.182 -45.675 1.00 95.25 203 ILE A N 1
ATOM 1676 C CA . ILE A 1 203 ? 19.117 16.269 -46.828 1.00 95.25 203 ILE A CA 1
ATOM 1677 C C . ILE A 1 203 ? 18.767 17.056 -48.097 1.00 95.25 203 ILE A C 1
ATOM 1679 O O . ILE A 1 203 ? 19.559 17.054 -49.032 1.00 95.25 203 ILE A O 1
ATOM 1683 N N . GLN A 1 204 ? 17.690 17.851 -48.074 1.00 95.94 204 GLN A N 1
ATOM 1684 C CA . GLN A 1 204 ? 17.274 18.695 -49.209 1.00 95.94 204 GLN A CA 1
ATOM 1685 C C . GLN A 1 204 ? 18.360 19.678 -49.684 1.00 95.94 204 GLN A C 1
ATOM 1687 O O . GLN A 1 204 ? 18.376 20.083 -50.844 1.00 95.94 204 GLN A O 1
ATOM 1692 N N . ARG A 1 205 ? 19.285 20.079 -48.800 1.00 96.31 205 ARG A N 1
ATOM 1693 C CA . ARG A 1 205 ? 20.442 20.922 -49.150 1.00 96.31 205 ARG A CA 1
ATOM 1694 C C . ARG A 1 205 ? 21.641 20.114 -49.673 1.00 96.31 205 ARG A C 1
ATOM 1696 O O . ARG A 1 205 ? 22.524 20.687 -50.306 1.00 96.31 205 ARG A O 1
ATOM 1703 N N . LEU A 1 206 ? 21.720 18.819 -49.374 1.00 94.75 206 LEU A N 1
ATOM 1704 C CA . LEU A 1 206 ? 22.761 17.915 -49.871 1.00 94.75 206 LEU A CA 1
ATOM 1705 C C . LEU A 1 206 ? 22.414 17.331 -51.244 1.00 94.75 206 LEU A C 1
ATOM 1707 O O . LEU A 1 206 ? 23.333 17.136 -52.032 1.00 94.75 206 LEU A O 1
ATOM 1711 N N . ASP A 1 207 ? 21.135 17.116 -51.553 1.00 95.00 207 ASP A N 1
ATOM 1712 C CA . ASP A 1 207 ? 20.676 16.563 -52.836 1.00 95.00 207 ASP A CA 1
ATOM 1713 C C . ASP A 1 207 ? 21.295 17.269 -54.076 1.00 95.00 207 ASP A C 1
ATOM 1715 O O . ASP A 1 207 ? 21.984 16.592 -54.844 1.00 95.00 207 ASP A O 1
ATOM 1719 N N . PRO A 1 208 ? 21.230 18.610 -54.250 1.00 96.31 208 PRO A N 1
ATOM 1720 C CA . PRO A 1 208 ? 21.868 19.285 -55.395 1.00 96.31 208 PRO A CA 1
ATOM 1721 C C . PRO A 1 208 ? 23.411 19.266 -55.355 1.00 96.31 208 PRO A C 1
ATOM 1723 O O . PRO A 1 208 ? 24.081 19.433 -56.378 1.00 96.31 208 PRO A O 1
ATOM 1726 N N . LEU A 1 209 ? 24.015 19.053 -54.179 1.00 95.31 209 LEU A N 1
ATOM 1727 C CA . LEU A 1 209 ? 25.465 18.854 -54.060 1.00 95.31 209 LEU A CA 1
ATOM 1728 C C . LEU A 1 209 ? 25.880 17.442 -54.503 1.00 95.31 209 LEU A C 1
ATOM 1730 O O . LEU A 1 209 ? 26.999 17.258 -54.973 1.00 95.31 209 LEU A O 1
ATOM 1734 N N . ILE A 1 210 ? 24.986 16.455 -54.391 1.00 92.50 210 ILE A N 1
ATOM 1735 C CA . ILE A 1 210 ? 25.185 15.113 -54.948 1.00 92.50 210 ILE A CA 1
ATOM 1736 C C . ILE A 1 210 ? 25.045 15.163 -56.474 1.00 92.50 210 ILE A C 1
ATOM 1738 O O . ILE A 1 210 ? 25.903 14.624 -57.168 1.00 92.50 210 ILE A O 1
ATOM 1742 N N . GLU A 1 211 ? 24.040 15.867 -57.004 1.00 94.62 211 GLU A N 1
ATOM 1743 C CA . GLU A 1 211 ? 23.869 16.054 -58.454 1.00 94.62 211 GLU A CA 1
ATOM 1744 C C . GLU A 1 211 ? 25.119 16.692 -59.087 1.00 94.62 211 GLU A C 1
ATOM 1746 O O . GLU A 1 211 ? 25.759 16.076 -59.942 1.00 94.62 211 GLU A O 1
ATOM 1751 N N . THR A 1 212 ? 25.560 17.851 -58.586 1.00 94.94 212 THR A N 1
ATOM 1752 C CA . THR A 1 212 ? 26.787 18.518 -59.075 1.00 94.94 212 THR A CA 1
ATOM 1753 C C . THR A 1 212 ? 28.057 17.674 -58.899 1.00 94.94 212 THR A C 1
ATOM 1755 O O . THR A 1 212 ? 28.941 17.720 -59.756 1.00 94.94 212 THR A O 1
ATOM 1758 N N . GLN A 1 213 ? 28.159 16.844 -57.854 1.00 94.44 213 GLN A N 1
ATOM 1759 C CA . GLN A 1 213 ? 29.255 15.874 -57.721 1.00 94.44 213 GLN A CA 1
ATOM 1760 C C . GLN A 1 213 ? 29.213 14.817 -58.840 1.00 94.44 213 GLN A C 1
ATOM 1762 O O . GLN A 1 213 ? 30.256 14.517 -59.422 1.00 94.44 213 GLN A O 1
ATOM 1767 N N . THR A 1 214 ? 28.036 14.285 -59.194 1.00 95.44 214 THR A N 1
ATOM 1768 C CA . THR A 1 214 ? 27.913 13.318 -60.304 1.00 95.44 214 THR A CA 1
ATOM 1769 C C . THR A 1 214 ? 28.206 13.939 -61.672 1.00 95.44 214 THR A C 1
ATOM 1771 O O . THR A 1 214 ? 28.851 13.296 -62.503 1.00 95.44 214 THR A O 1
ATOM 1774 N N . GLU A 1 215 ? 27.835 15.205 -61.897 1.00 96.19 215 GLU A N 1
ATOM 1775 C CA . GLU A 1 215 ? 28.224 15.948 -63.103 1.00 96.19 215 GLU A CA 1
ATOM 1776 C C . GLU A 1 215 ? 29.747 16.110 -63.199 1.00 96.19 215 GLU A C 1
ATOM 1778 O O . GLU A 1 215 ? 30.333 15.842 -64.249 1.00 96.19 215 GLU A O 1
ATOM 1783 N N . LEU A 1 216 ? 30.407 16.502 -62.103 1.00 95.00 216 LEU A N 1
ATOM 1784 C CA . LEU A 1 216 ? 31.862 16.666 -62.048 1.00 95.00 216 LEU A CA 1
ATOM 1785 C C . LEU A 1 216 ? 32.605 15.336 -62.242 1.00 95.00 216 LEU A C 1
ATOM 1787 O O . LEU A 1 216 ? 33.616 15.299 -62.945 1.00 95.00 216 LEU A O 1
ATOM 1791 N N . GLU A 1 217 ? 32.100 14.232 -61.687 1.00 96.50 217 GLU A N 1
ATOM 1792 C CA . GLU A 1 217 ? 32.649 12.892 -61.927 1.00 96.50 217 GLU A CA 1
ATOM 1793 C C . GLU A 1 217 ? 32.485 12.461 -63.393 1.00 96.50 217 GLU A C 1
ATOM 1795 O O . GLU A 1 217 ? 33.427 11.925 -63.984 1.00 96.50 217 GLU A O 1
ATOM 1800 N N . HIS A 1 218 ? 31.346 12.754 -64.028 1.00 95.38 218 HIS A N 1
ATOM 1801 C CA . HIS A 1 218 ? 31.135 12.475 -65.451 1.00 95.38 218 HIS A CA 1
ATOM 1802 C C . HIS A 1 218 ? 32.032 13.338 -66.361 1.00 95.38 218 HIS A C 1
ATOM 1804 O O . HIS A 1 218 ? 32.639 12.830 -67.311 1.00 95.38 218 HIS A O 1
ATOM 1810 N N . GLN A 1 219 ? 32.204 14.624 -66.037 1.00 94.69 219 GLN A N 1
ATOM 1811 C CA . GLN A 1 219 ? 33.161 15.511 -66.708 1.00 94.69 219 GLN A CA 1
ATOM 1812 C C . GLN A 1 219 ? 34.602 15.000 -66.548 1.00 94.69 219 GLN A C 1
ATOM 1814 O O . GLN A 1 219 ? 35.350 14.949 -67.525 1.00 94.69 219 GLN A O 1
ATOM 1819 N N . GLN A 1 220 ? 34.991 14.546 -65.352 1.00 94.94 220 GLN A N 1
ATOM 1820 C CA . GLN A 1 220 ? 36.316 13.974 -65.100 1.00 94.94 220 GLN A CA 1
ATOM 1821 C C . GLN A 1 220 ? 36.548 12.682 -65.902 1.00 94.94 220 GLN A C 1
ATOM 1823 O O . GLN A 1 220 ? 37.619 12.506 -66.487 1.00 94.94 220 GLN A O 1
ATOM 1828 N N . GLN A 1 221 ? 35.558 11.787 -65.972 1.00 95.69 221 GLN A N 1
ATOM 1829 C CA . GLN A 1 221 ? 35.622 10.580 -66.804 1.00 95.69 221 GLN A CA 1
ATOM 1830 C C . GLN A 1 221 ? 35.794 10.932 -68.290 1.00 95.69 221 GLN A C 1
ATOM 1832 O O . GLN A 1 221 ? 36.665 10.370 -68.955 1.00 95.69 221 GLN A O 1
ATOM 1837 N N . THR A 1 222 ? 35.037 11.912 -68.784 1.00 95.31 222 THR A N 1
ATOM 1838 C CA . THR A 1 222 ? 35.107 12.402 -70.171 1.00 95.31 222 THR A CA 1
ATOM 1839 C C . THR A 1 222 ? 36.481 13.009 -70.490 1.00 95.31 222 THR A C 1
ATOM 1841 O O . THR A 1 222 ? 37.117 12.643 -71.480 1.00 95.31 222 THR A O 1
ATOM 1844 N N . LEU A 1 223 ? 37.019 13.857 -69.606 1.00 94.56 223 LEU A N 1
ATOM 1845 C CA . LEU A 1 223 ? 38.370 14.415 -69.739 1.00 94.56 223 LEU A CA 1
ATOM 1846 C C . LEU A 1 223 ? 39.459 13.330 -69.711 1.00 94.56 223 LEU A C 1
ATOM 1848 O O . LEU A 1 223 ? 40.419 13.413 -70.478 1.00 94.56 223 LEU A O 1
ATOM 1852 N N . ASN A 1 224 ? 39.304 12.284 -68.895 1.00 95.31 224 ASN A N 1
ATOM 1853 C CA . ASN A 1 224 ? 40.223 11.142 -68.881 1.00 95.31 224 ASN A CA 1
ATOM 1854 C C . ASN A 1 224 ? 40.184 10.346 -70.201 1.00 95.31 224 ASN A C 1
ATOM 1856 O O . ASN A 1 224 ? 41.240 9.957 -70.702 1.00 95.31 224 ASN A O 1
ATOM 1860 N N . GLN A 1 225 ? 39.006 10.151 -70.805 1.00 95.25 225 GLN A N 1
ATOM 1861 C CA . GLN A 1 225 ? 38.870 9.519 -72.127 1.00 95.25 225 GLN A CA 1
ATOM 1862 C C . GLN A 1 225 ? 39.524 10.367 -73.231 1.00 95.25 225 GLN A C 1
ATOM 1864 O O . GLN A 1 225 ? 40.269 9.840 -74.063 1.00 95.25 225 GLN A O 1
ATOM 1869 N N . HIS A 1 226 ? 39.330 11.691 -73.216 1.00 94.00 226 HIS A N 1
ATOM 1870 C CA . HIS A 1 226 ? 40.027 12.603 -74.129 1.00 94.00 226 HIS A CA 1
ATOM 1871 C C . HIS A 1 226 ? 41.550 12.565 -73.931 1.00 94.00 226 HIS A C 1
ATOM 1873 O O . HIS A 1 226 ? 42.294 12.506 -74.907 1.00 94.00 226 HIS A O 1
ATOM 1879 N N . LEU A 1 227 ? 42.033 12.522 -72.686 1.00 95.25 227 LEU A N 1
ATOM 1880 C CA . LEU A 1 227 ? 43.460 12.429 -72.368 1.00 95.25 227 LEU A CA 1
ATOM 1881 C C . LEU A 1 227 ? 44.075 11.121 -72.892 1.00 95.25 227 LEU A C 1
ATOM 1883 O O . LEU A 1 227 ? 45.128 11.161 -73.533 1.00 95.25 227 LEU A O 1
ATOM 1887 N N . GLN A 1 228 ? 43.410 9.978 -72.696 1.00 94.06 228 GLN A N 1
ATOM 1888 C CA . GLN A 1 228 ? 43.821 8.688 -73.272 1.00 94.06 228 GLN A CA 1
ATOM 1889 C C . GLN A 1 228 ? 43.829 8.728 -74.809 1.00 94.06 228 GLN A C 1
ATOM 1891 O O . GLN A 1 228 ? 44.787 8.277 -75.440 1.00 94.06 228 GLN A O 1
ATOM 1896 N N . THR A 1 229 ? 42.812 9.347 -75.414 1.00 94.81 229 THR A N 1
ATOM 1897 C CA . THR A 1 229 ? 42.725 9.548 -76.868 1.00 94.81 229 THR A CA 1
ATOM 1898 C C . THR A 1 229 ? 43.920 10.362 -77.376 1.00 94.81 229 THR A C 1
ATOM 1900 O O . THR A 1 229 ? 44.641 9.906 -78.265 1.00 94.81 229 THR A O 1
ATOM 1903 N N . CYS A 1 230 ? 44.228 11.504 -76.755 1.00 94.56 230 CYS A N 1
ATOM 1904 C CA . CYS A 1 230 ? 45.396 12.330 -77.076 1.00 94.56 230 CYS A CA 1
ATOM 1905 C C . CYS A 1 230 ? 46.734 11.595 -76.874 1.00 94.56 230 CYS A C 1
ATOM 1907 O O . CYS A 1 230 ? 47.660 11.777 -77.667 1.00 94.56 230 CYS A O 1
ATOM 1909 N N . GLN A 1 231 ? 46.851 10.726 -75.863 1.00 95.31 231 GLN A N 1
ATOM 1910 C CA . GLN A 1 231 ? 48.028 9.865 -75.701 1.00 95.31 231 GLN A CA 1
ATOM 1911 C C . GLN A 1 231 ? 48.161 8.852 -76.849 1.00 95.31 231 GLN A C 1
ATOM 1913 O O . GLN A 1 231 ? 49.270 8.659 -77.351 1.00 95.31 231 GLN A O 1
ATOM 1918 N N . SER A 1 232 ? 47.061 8.249 -77.311 1.00 96.12 232 SER A N 1
ATOM 1919 C CA . SER A 1 232 ? 47.076 7.322 -78.454 1.00 96.12 232 SER A CA 1
ATOM 1920 C C . SER A 1 232 ? 47.451 8.018 -79.772 1.00 96.12 232 SER A C 1
ATOM 1922 O O . SER A 1 232 ? 48.277 7.499 -80.529 1.00 96.12 232 SER A O 1
ATOM 1924 N N . TRP A 1 233 ? 46.964 9.245 -80.000 1.00 94.50 233 TRP A N 1
ATOM 1925 C CA . TRP A 1 233 ? 47.381 10.080 -81.131 1.00 94.50 233 TRP A CA 1
ATOM 1926 C C . TRP A 1 233 ? 48.865 10.432 -81.057 1.00 94.50 233 TRP A C 1
ATOM 1928 O O . TRP A 1 233 ? 49.582 10.236 -82.034 1.00 94.50 233 TRP A O 1
ATOM 1938 N N . ARG A 1 234 ? 49.371 10.852 -79.890 1.00 95.12 234 ARG A N 1
ATOM 1939 C CA . ARG A 1 234 ? 50.801 11.152 -79.696 1.00 95.12 234 ARG A CA 1
ATOM 1940 C C . ARG A 1 234 ? 51.698 9.931 -79.933 1.00 95.12 234 ARG A C 1
ATOM 1942 O O . ARG A 1 234 ? 52.775 10.068 -80.509 1.00 95.12 234 ARG A O 1
ATOM 1949 N N . GLN A 1 235 ? 51.263 8.735 -79.526 1.00 95.38 235 GLN A N 1
ATOM 1950 C CA . GLN A 1 235 ? 51.968 7.488 -79.846 1.00 95.38 235 GLN A CA 1
ATOM 19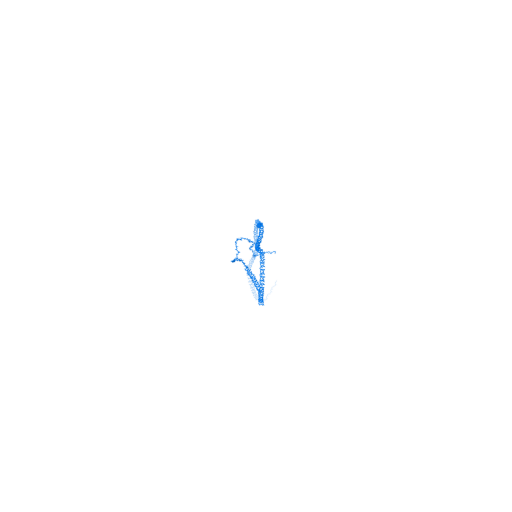51 C C . GLN A 1 235 ? 51.935 7.165 -81.344 1.00 95.38 235 GLN A C 1
ATOM 1953 O O . GLN A 1 235 ? 52.919 6.646 -81.864 1.00 95.38 235 GLN A O 1
ATOM 1958 N N . THR A 1 236 ? 50.828 7.459 -82.029 1.00 94.81 236 THR A N 1
ATOM 1959 C CA . THR A 1 236 ? 50.667 7.225 -83.472 1.00 94.81 236 THR A CA 1
ATOM 1960 C C . THR A 1 236 ? 51.558 8.171 -84.274 1.00 94.81 236 THR A C 1
ATOM 1962 O O . THR A 1 236 ? 52.414 7.697 -85.014 1.00 94.81 236 THR A O 1
ATOM 1965 N N . ILE A 1 237 ? 51.495 9.477 -83.996 1.00 93.44 237 ILE A N 1
ATOM 1966 C CA . ILE A 1 237 ? 52.388 10.495 -84.570 1.00 93.44 237 ILE A CA 1
ATOM 1967 C C . ILE A 1 237 ? 53.857 10.086 -84.385 1.00 93.44 237 ILE A C 1
ATOM 1969 O O . ILE A 1 237 ? 54.593 10.020 -85.361 1.00 93.44 237 ILE A O 1
ATOM 1973 N N . SER A 1 238 ? 54.274 9.666 -83.183 1.00 94.75 238 SER A N 1
ATOM 1974 C CA . SER A 1 238 ? 55.666 9.242 -82.947 1.00 94.75 238 SER A CA 1
ATOM 1975 C C . SER A 1 238 ? 56.070 7.911 -83.614 1.00 94.75 238 SER A C 1
ATOM 1977 O O . SER A 1 238 ? 57.261 7.608 -83.730 1.00 94.75 238 SER A O 1
ATOM 1979 N N . ARG A 1 239 ? 55.113 7.089 -84.067 1.00 94.62 239 ARG A N 1
ATOM 1980 C CA . ARG A 1 239 ? 55.382 5.933 -84.946 1.00 94.62 239 ARG A CA 1
ATOM 1981 C C . ARG A 1 239 ? 55.511 6.374 -86.401 1.00 94.62 239 ARG A C 1
ATOM 1983 O O . ARG A 1 239 ? 56.366 5.849 -87.109 1.00 94.62 239 ARG A O 1
ATOM 1990 N N . ASP A 1 240 ? 54.708 7.340 -86.830 1.00 93.38 240 ASP A N 1
ATOM 1991 C CA . ASP A 1 240 ? 54.703 7.828 -88.207 1.00 93.38 240 ASP A CA 1
ATOM 1992 C C . ASP A 1 240 ? 55.870 8.788 -88.497 1.00 93.38 240 ASP A C 1
ATOM 1994 O O . ASP A 1 240 ? 56.498 8.649 -89.538 1.00 93.38 240 ASP A O 1
ATOM 1998 N N . GLU A 1 241 ? 56.310 9.614 -87.542 1.00 95.00 241 GLU A N 1
ATOM 1999 C CA . GLU A 1 241 ? 57.602 10.333 -87.577 1.00 95.00 241 GLU A CA 1
ATOM 2000 C C . GLU A 1 241 ? 58.785 9.371 -87.814 1.00 95.00 241 GLU A C 1
ATOM 2002 O O . GLU A 1 241 ? 59.687 9.633 -88.616 1.00 95.00 241 GLU A O 1
ATOM 2007 N N . LYS A 1 242 ? 58.766 8.205 -87.150 1.00 93.25 242 LYS A N 1
ATOM 2008 C CA . LYS A 1 242 ? 59.780 7.150 -87.322 1.00 93.25 242 LYS A CA 1
ATOM 2009 C C . LYS A 1 242 ? 59.669 6.446 -88.674 1.00 93.25 242 LYS A C 1
ATOM 2011 O O . LYS A 1 242 ? 60.689 6.045 -89.224 1.00 93.25 242 LYS A O 1
ATOM 2016 N N . ARG A 1 243 ? 58.464 6.322 -89.238 1.00 93.31 243 ARG A N 1
ATOM 2017 C CA . ARG A 1 243 ? 58.258 5.818 -90.607 1.00 93.31 243 ARG A CA 1
ATOM 2018 C C . ARG A 1 243 ? 58.720 6.827 -91.655 1.00 93.31 243 ARG A C 1
ATOM 2020 O O . ARG A 1 243 ? 59.382 6.420 -92.600 1.00 93.31 243 ARG A O 1
ATOM 2027 N N . VAL A 1 244 ? 58.428 8.117 -91.484 1.00 93.06 244 VAL A N 1
ATOM 2028 C CA . VAL A 1 244 ? 58.879 9.189 -92.388 1.00 93.06 244 VAL A CA 1
ATOM 2029 C C . VAL A 1 244 ? 60.402 9.234 -92.424 1.00 93.06 244 VAL A C 1
ATOM 2031 O O . VAL A 1 244 ? 60.972 9.068 -93.494 1.00 93.06 244 VAL A O 1
ATOM 2034 N N . THR A 1 245 ? 61.072 9.306 -91.273 1.00 92.12 245 THR A N 1
ATOM 2035 C CA . THR A 1 245 ? 62.549 9.304 -91.216 1.00 92.12 245 THR A CA 1
ATOM 2036 C C . THR A 1 245 ? 63.180 8.018 -91.777 1.00 92.12 245 THR A C 1
ATOM 2038 O O . THR A 1 245 ? 64.216 8.076 -92.444 1.00 92.12 245 THR A O 1
ATOM 2041 N N . GLN A 1 246 ? 62.545 6.849 -91.607 1.00 92.88 246 GLN A N 1
ATOM 2042 C CA . GLN A 1 246 ? 62.951 5.606 -92.287 1.00 92.88 246 GLN A CA 1
ATOM 2043 C C . GLN A 1 246 ? 62.764 5.673 -93.813 1.00 92.88 246 GLN A C 1
ATOM 2045 O O . GLN A 1 246 ? 63.641 5.229 -94.557 1.00 92.88 246 GLN A O 1
ATOM 2050 N N . LEU A 1 247 ? 61.651 6.231 -94.296 1.00 91.25 247 LEU A N 1
ATOM 2051 C CA . LEU A 1 247 ? 61.367 6.400 -95.724 1.00 91.25 247 LEU A CA 1
ATOM 2052 C C . LEU A 1 247 ? 62.282 7.446 -96.371 1.00 91.25 247 LEU A C 1
ATOM 2054 O O . LEU A 1 247 ? 62.734 7.226 -97.488 1.00 91.25 247 LEU A O 1
ATOM 2058 N N . GLU A 1 248 ? 62.617 8.531 -95.676 1.00 93.19 248 GLU A N 1
ATOM 2059 C CA . GLU A 1 248 ? 63.604 9.527 -96.106 1.00 93.19 248 GLU A CA 1
ATOM 2060 C C . GLU A 1 248 ? 65.003 8.916 -96.199 1.00 93.19 248 GLU A C 1
ATOM 2062 O O . GLU A 1 248 ? 65.666 9.072 -97.223 1.00 93.19 248 GLU A O 1
ATOM 2067 N N . THR A 1 249 ? 65.414 8.139 -95.189 1.00 91.31 249 THR A N 1
ATOM 2068 C CA . THR A 1 249 ? 66.677 7.380 -95.218 1.00 91.31 249 THR A CA 1
ATOM 2069 C C . THR A 1 249 ? 66.704 6.422 -96.413 1.00 91.31 249 THR A C 1
ATOM 2071 O O . THR A 1 249 ? 67.680 6.387 -97.161 1.00 91.31 249 THR A O 1
ATOM 2074 N N . ARG A 1 250 ? 65.607 5.692 -96.662 1.00 92.31 250 ARG A N 1
ATOM 2075 C CA . ARG A 1 250 ? 65.482 4.803 -97.825 1.00 92.31 250 ARG A CA 1
ATOM 2076 C C . ARG A 1 250 ? 65.461 5.574 -99.150 1.00 92.31 250 ARG A C 1
ATOM 2078 O O . ARG A 1 250 ? 66.013 5.091 -100.131 1.00 92.31 250 ARG A O 1
ATOM 2085 N N . ARG A 1 251 ? 64.878 6.778 -99.196 1.00 92.06 251 ARG A N 1
ATOM 2086 C CA . ARG A 1 251 ? 64.889 7.652 -100.381 1.00 92.06 251 ARG A CA 1
ATOM 2087 C C . ARG A 1 251 ? 66.301 8.144 -100.692 1.00 92.06 251 ARG A C 1
ATOM 2089 O O . ARG A 1 251 ? 66.668 8.158 -101.857 1.00 92.06 251 ARG A O 1
ATOM 2096 N N . GLN A 1 252 ? 67.083 8.502 -99.672 1.00 90.44 252 GLN A N 1
ATOM 2097 C CA . GLN A 1 252 ? 68.493 8.890 -99.809 1.00 90.44 252 GLN A CA 1
ATOM 2098 C C . GLN A 1 252 ? 69.375 7.710 -100.246 1.00 90.44 252 GLN A C 1
ATOM 2100 O O . GLN A 1 252 ? 70.265 7.881 -101.074 1.00 90.44 252 GLN A O 1
ATOM 2105 N N . GLN A 1 253 ? 69.110 6.502 -99.736 1.00 89.88 253 GLN A N 1
ATOM 2106 C CA . GLN A 1 253 ? 69.769 5.277 -100.205 1.00 89.88 253 GLN A CA 1
ATOM 2107 C C . GLN A 1 253 ? 69.459 5.016 -101.684 1.00 89.88 253 GLN A C 1
ATOM 2109 O O . GLN A 1 253 ? 70.386 4.851 -102.471 1.00 89.88 253 GLN A O 1
ATOM 2114 N N . LEU A 1 254 ? 68.180 5.062 -102.072 1.00 87.69 254 LEU A N 1
ATOM 2115 C CA . LEU A 1 254 ? 67.749 4.857 -103.456 1.00 87.69 254 LEU A CA 1
ATOM 2116 C C . LEU A 1 254 ? 68.253 5.956 -104.403 1.00 87.69 254 LEU A C 1
ATOM 2118 O O . LEU A 1 254 ? 68.654 5.633 -105.514 1.00 87.69 254 LEU A O 1
ATOM 2122 N N . SER A 1 255 ? 68.306 7.231 -103.994 1.00 90.19 255 SER A N 1
ATOM 2123 C CA . SER A 1 255 ? 68.896 8.284 -104.836 1.00 90.19 255 SER A CA 1
ATOM 2124 C C . SER A 1 255 ? 70.403 8.089 -105.006 1.00 90.19 255 SER A C 1
ATOM 2126 O O . SER A 1 255 ? 70.895 8.168 -106.123 1.00 90.19 255 SER A O 1
ATOM 2128 N N . ALA A 1 256 ? 71.124 7.710 -103.945 1.00 86.94 256 ALA A N 1
ATOM 2129 C CA . ALA A 1 256 ? 72.543 7.359 -104.029 1.00 86.94 256 ALA A CA 1
ATOM 2130 C C . ALA A 1 256 ? 72.810 6.022 -104.756 1.00 86.94 256 ALA A C 1
ATOM 2132 O O . ALA A 1 256 ? 73.959 5.705 -105.062 1.00 86.94 256 ALA A O 1
ATOM 2133 N N . GLU A 1 257 ? 71.793 5.191 -104.997 1.00 87.19 257 GLU A N 1
ATOM 2134 C CA . GLU A 1 257 ? 71.860 4.031 -105.895 1.00 87.19 257 GLU A CA 1
ATOM 2135 C C . GLU A 1 257 ? 71.565 4.433 -107.345 1.00 87.19 257 GLU A C 1
ATOM 2137 O O . GLU A 1 257 ? 72.290 3.998 -108.236 1.00 87.19 257 GLU A O 1
ATOM 2142 N N . ILE A 1 258 ? 70.602 5.329 -107.581 1.00 85.19 258 ILE A N 1
ATOM 2143 C CA . ILE A 1 258 ? 70.332 5.924 -108.898 1.00 85.19 258 ILE A CA 1
ATOM 2144 C C . ILE A 1 258 ? 71.559 6.697 -109.399 1.00 85.19 258 ILE A C 1
ATOM 2146 O O . ILE A 1 258 ? 72.032 6.398 -110.486 1.00 85.19 258 ILE A O 1
ATOM 2150 N N . GLU A 1 259 ? 72.166 7.573 -108.594 1.00 85.00 259 GLU A N 1
ATOM 2151 C CA . GLU A 1 259 ? 73.398 8.302 -108.951 1.00 85.00 259 GLU A CA 1
ATOM 2152 C C . GLU A 1 259 ? 74.553 7.352 -109.333 1.00 85.00 259 GLU A C 1
ATOM 2154 O O . GLU A 1 259 ? 75.310 7.618 -110.268 1.00 85.00 259 GLU A O 1
ATOM 2159 N N . LYS A 1 260 ? 74.681 6.199 -108.655 1.00 84.81 260 LYS A N 1
ATOM 2160 C CA . LYS A 1 260 ? 75.662 5.158 -109.021 1.00 84.81 260 LYS A CA 1
ATOM 2161 C C . LYS A 1 260 ? 75.299 4.469 -110.333 1.00 84.81 260 LYS A C 1
ATOM 2163 O O . LYS A 1 260 ? 76.194 4.188 -111.124 1.00 84.81 260 LYS A O 1
ATOM 2168 N N . LEU A 1 261 ? 74.020 4.175 -110.563 1.00 80.75 261 LEU A N 1
ATOM 2169 C CA . LEU A 1 261 ? 73.536 3.549 -111.796 1.00 80.75 261 LEU A CA 1
ATOM 2170 C C . LEU A 1 261 ? 73.634 4.501 -112.997 1.00 80.75 261 LEU A C 1
ATOM 2172 O O . LEU A 1 261 ? 73.977 4.053 -114.085 1.00 80.75 261 LEU A O 1
ATOM 2176 N N . GLU A 1 262 ? 73.438 5.804 -112.804 1.00 80.88 262 GLU A N 1
ATOM 2177 C CA . GLU A 1 262 ? 73.671 6.847 -113.809 1.00 80.88 262 GLU A CA 1
ATOM 2178 C C . GLU A 1 262 ? 75.168 7.012 -114.105 1.00 80.88 262 GLU A C 1
ATOM 2180 O O . GLU A 1 262 ? 75.565 7.040 -115.271 1.00 80.88 262 GLU A O 1
ATOM 2185 N N . ALA A 1 263 ? 76.027 7.016 -113.077 1.00 79.06 263 ALA A N 1
ATOM 2186 C CA . ALA A 1 263 ? 77.480 7.014 -113.256 1.00 79.06 263 ALA A CA 1
ATOM 2187 C C . ALA A 1 263 ? 77.978 5.749 -113.987 1.00 79.06 263 ALA A C 1
ATOM 2189 O O . ALA A 1 263 ? 78.860 5.835 -114.843 1.00 79.06 263 ALA A O 1
ATOM 2190 N N . LEU A 1 264 ? 77.385 4.582 -113.708 1.00 78.12 264 LEU A N 1
ATOM 2191 C CA . LEU A 1 264 ? 77.617 3.347 -114.464 1.00 78.12 264 LEU A CA 1
ATOM 2192 C C . LEU A 1 264 ? 77.055 3.444 -115.891 1.00 78.12 264 LEU A C 1
ATOM 2194 O O . LEU A 1 264 ? 77.724 3.017 -116.828 1.00 78.12 264 LEU A O 1
ATOM 2198 N N . GLY A 1 265 ? 75.897 4.073 -116.097 1.00 75.75 265 GLY A N 1
ATOM 2199 C CA . GLY A 1 265 ? 75.333 4.361 -117.419 1.00 75.75 265 GLY A CA 1
ATOM 2200 C C . GLY A 1 265 ? 76.250 5.239 -118.277 1.00 75.75 265 GLY A C 1
ATOM 2201 O O . GLY A 1 265 ? 76.464 4.950 -119.453 1.00 75.75 265 GLY A O 1
ATOM 2202 N N . ALA A 1 266 ? 76.890 6.245 -117.677 1.00 74.00 266 ALA A N 1
ATOM 2203 C CA . ALA A 1 266 ? 77.905 7.083 -118.320 1.00 74.00 266 ALA A CA 1
ATOM 2204 C C . ALA A 1 266 ? 79.230 6.341 -118.617 1.00 74.00 266 ALA A C 1
ATOM 2206 O O . ALA A 1 266 ? 80.036 6.810 -119.426 1.00 74.00 266 ALA A O 1
ATOM 2207 N N . ILE A 1 267 ? 79.467 5.183 -117.989 1.00 72.81 267 ILE A N 1
ATOM 2208 C CA . ILE A 1 267 ? 80.542 4.246 -118.355 1.00 72.81 267 ILE A CA 1
ATOM 2209 C C . ILE A 1 267 ? 80.067 3.319 -119.486 1.00 72.81 267 ILE A C 1
ATOM 2211 O O . ILE A 1 267 ? 80.800 3.131 -120.454 1.00 72.81 267 ILE A O 1
ATOM 2215 N N . VAL A 1 268 ? 78.828 2.817 -119.435 1.00 70.31 268 VAL A N 1
ATOM 2216 C CA . VAL A 1 268 ? 78.222 1.997 -120.501 1.00 70.31 268 VAL A CA 1
ATOM 2217 C C . VAL A 1 268 ? 78.146 2.760 -121.829 1.00 70.31 268 VAL A C 1
ATOM 2219 O O . VAL A 1 268 ? 78.494 2.201 -122.862 1.00 70.31 268 VAL A O 1
ATOM 2222 N N . GLN A 1 269 ? 77.827 4.059 -121.829 1.00 72.50 269 GLN A N 1
ATOM 2223 C CA . GLN A 1 269 ? 77.866 4.884 -123.050 1.00 72.50 269 GLN A CA 1
ATOM 2224 C C . GLN A 1 269 ? 79.274 5.069 -123.652 1.00 72.50 269 GLN A C 1
ATOM 2226 O O . GLN A 1 269 ? 79.392 5.534 -124.786 1.00 72.50 269 GLN A O 1
ATOM 2231 N N . LYS A 1 270 ? 80.348 4.682 -122.949 1.00 71.94 270 LYS A N 1
ATOM 2232 C CA . LYS A 1 270 ? 81.711 4.639 -123.507 1.00 71.94 270 LYS A CA 1
ATOM 2233 C C . LYS A 1 270 ? 82.057 3.290 -124.136 1.00 71.94 270 LYS A C 1
ATOM 2235 O O . LYS A 1 270 ? 83.039 3.230 -124.869 1.00 71.94 270 LYS A O 1
ATOM 2240 N N . ILE A 1 271 ? 81.264 2.239 -123.912 1.00 68.69 271 ILE A N 1
ATOM 2241 C CA . ILE A 1 271 ? 81.501 0.914 -124.504 1.00 68.69 271 ILE A CA 1
ATOM 2242 C C . ILE A 1 271 ? 81.538 0.991 -126.045 1.00 68.69 271 ILE A C 1
ATOM 2244 O O . ILE A 1 271 ? 82.565 0.593 -126.587 1.00 68.69 271 ILE A O 1
ATOM 2248 N N . PRO A 1 272 ? 80.597 1.658 -126.751 1.00 71.25 272 PRO A N 1
ATOM 2249 C CA . PRO A 1 272 ? 80.684 1.818 -128.210 1.00 71.25 272 PRO A CA 1
ATOM 2250 C C . PRO A 1 272 ? 81.937 2.562 -128.699 1.00 71.25 272 PRO A C 1
ATOM 2252 O O . PRO A 1 272 ? 82.392 2.352 -129.820 1.00 71.25 272 PRO A O 1
ATOM 2255 N N . GLN A 1 273 ? 82.527 3.436 -127.872 1.00 68.56 273 GLN A N 1
ATOM 2256 C CA . GLN A 1 273 ? 83.784 4.120 -128.204 1.00 68.56 273 GLN A CA 1
ATOM 2257 C C . GLN A 1 273 ? 85.012 3.224 -127.991 1.00 68.56 273 GLN A C 1
ATOM 2259 O O . GLN A 1 273 ? 86.014 3.405 -128.679 1.00 68.56 273 GLN A O 1
ATOM 2264 N N . LEU A 1 274 ? 84.942 2.273 -127.056 1.00 69.94 274 LEU A N 1
ATOM 2265 C CA . LEU A 1 274 ? 85.986 1.280 -126.796 1.00 69.94 274 LEU A CA 1
ATOM 2266 C C . LEU A 1 274 ? 85.918 0.121 -127.802 1.00 69.94 274 LEU A C 1
ATOM 2268 O O . LEU A 1 274 ? 86.955 -0.295 -128.308 1.00 69.94 274 LEU A O 1
ATOM 2272 N N . GLU A 1 275 ? 84.719 -0.321 -128.182 1.00 70.19 275 GLU A N 1
ATOM 2273 C CA . GLU A 1 275 ? 84.480 -1.266 -129.283 1.00 70.19 275 GLU A CA 1
ATOM 2274 C C . GLU A 1 275 ? 85.005 -0.684 -130.607 1.00 70.19 275 GLU A C 1
ATOM 2276 O O . GLU A 1 275 ? 85.852 -1.288 -131.262 1.00 70.19 275 GLU A O 1
ATOM 2281 N N . ALA A 1 276 ? 84.667 0.572 -130.925 1.00 69.00 276 ALA A N 1
ATOM 2282 C CA . ALA A 1 276 ? 85.215 1.273 -132.091 1.00 69.00 276 ALA A CA 1
ATOM 2283 C C . ALA A 1 276 ? 86.736 1.557 -132.018 1.00 69.00 276 ALA A C 1
ATOM 2285 O O . ALA A 1 276 ? 87.333 1.955 -133.024 1.00 69.00 276 ALA A O 1
ATOM 2286 N N . GLN A 1 277 ? 87.386 1.381 -130.859 1.00 69.44 277 GLN A N 1
ATOM 2287 C CA . GLN A 1 277 ? 88.852 1.329 -130.748 1.00 69.44 277 GLN A CA 1
ATOM 2288 C C . GLN A 1 277 ? 89.378 -0.097 -130.961 1.00 69.44 277 GLN A C 1
ATOM 2290 O O . GLN A 1 277 ? 90.364 -0.269 -131.675 1.00 69.44 277 GLN A O 1
ATOM 2295 N N . GLN A 1 278 ? 88.710 -1.115 -130.414 1.00 71.38 278 GLN A N 1
ATOM 2296 C CA . GLN A 1 278 ? 89.040 -2.526 -130.621 1.00 71.38 278 GLN A CA 1
ATOM 2297 C C . GLN A 1 278 ? 89.003 -2.906 -132.110 1.00 71.38 278 GLN A C 1
ATOM 2299 O O . GLN A 1 278 ? 89.972 -3.484 -132.604 1.00 71.38 278 GLN A O 1
ATOM 2304 N N . ASP A 1 279 ? 87.971 -2.486 -132.846 1.00 70.19 279 ASP A N 1
ATOM 2305 C CA . ASP A 1 279 ? 87.859 -2.688 -134.298 1.00 70.19 279 ASP A CA 1
ATOM 2306 C C . ASP A 1 279 ? 89.032 -2.054 -135.060 1.00 70.19 279 ASP A C 1
ATOM 2308 O O . ASP A 1 279 ? 89.595 -2.654 -135.978 1.00 70.19 279 ASP A O 1
ATOM 2312 N N . ARG A 1 280 ? 89.463 -0.848 -134.659 1.00 69.88 280 ARG A N 1
ATOM 2313 C CA . ARG A 1 280 ? 90.630 -0.176 -135.258 1.00 69.88 280 ARG A CA 1
ATOM 2314 C C . ARG A 1 280 ? 91.919 -0.947 -134.994 1.00 69.88 280 ARG A C 1
ATOM 2316 O O . ARG A 1 280 ? 92.752 -1.034 -135.895 1.00 69.88 280 ARG A O 1
ATOM 2323 N N . TYR A 1 281 ? 92.088 -1.518 -133.802 1.00 71.00 281 TYR A N 1
ATOM 2324 C CA . TYR A 1 281 ? 93.252 -2.346 -133.490 1.00 71.00 281 TYR A CA 1
ATOM 2325 C C . TYR A 1 281 ? 93.228 -3.691 -134.232 1.00 71.00 281 TYR A C 1
ATOM 2327 O O . TYR A 1 281 ? 94.270 -4.110 -134.730 1.00 71.00 281 TYR A O 1
ATOM 2335 N N . GLN A 1 282 ? 92.065 -4.324 -134.417 1.00 65.50 282 GLN A N 1
ATOM 2336 C CA . GLN A 1 282 ? 91.946 -5.516 -135.269 1.00 65.50 282 GLN A CA 1
ATOM 2337 C C . GLN A 1 282 ? 92.234 -5.201 -136.747 1.00 65.50 282 GLN A C 1
ATOM 2339 O O . GLN A 1 282 ? 92.980 -5.932 -137.398 1.00 65.50 282 GLN A O 1
ATOM 2344 N N . GLN A 1 283 ? 91.753 -4.066 -137.268 1.00 66.44 283 GLN A N 1
ATOM 2345 C CA . GLN A 1 283 ? 92.125 -3.599 -138.609 1.00 66.44 283 GLN A CA 1
ATOM 2346 C C . GLN A 1 283 ? 93.630 -3.308 -138.729 1.00 66.44 283 GLN A C 1
ATOM 2348 O O . GLN A 1 283 ? 94.222 -3.604 -139.766 1.00 66.44 283 GLN A O 1
ATOM 2353 N N . GLN A 1 284 ? 94.278 -2.772 -137.691 1.00 65.44 284 GLN A N 1
ATOM 2354 C CA . GLN A 1 284 ? 95.733 -2.578 -137.682 1.00 65.44 284 GLN A CA 1
ATOM 2355 C C . GLN A 1 284 ? 96.502 -3.907 -137.658 1.00 65.44 284 GLN A C 1
ATOM 2357 O O . GLN A 1 284 ? 97.455 -4.045 -138.420 1.00 65.44 284 GLN A O 1
ATOM 2362 N N . LEU A 1 285 ? 96.062 -4.899 -136.875 1.00 65.31 285 LEU A N 1
ATOM 2363 C CA . LEU A 1 285 ? 96.654 -6.243 -136.872 1.00 65.31 285 LEU A CA 1
ATOM 2364 C C . LEU A 1 285 ? 96.542 -6.915 -138.249 1.00 65.31 285 LEU A C 1
ATOM 2366 O O . LEU A 1 285 ? 97.554 -7.370 -138.772 1.00 65.31 285 LEU A O 1
ATOM 2370 N N . SER A 1 286 ? 95.382 -6.837 -138.913 1.00 63.34 286 SER A N 1
ATOM 2371 C CA . SER A 1 286 ? 95.209 -7.403 -140.265 1.00 63.34 286 SER A CA 1
ATOM 2372 C C . SER A 1 286 ? 96.168 -6.818 -141.320 1.00 63.34 286 SER A C 1
ATOM 2374 O O . SER A 1 286 ? 96.507 -7.485 -142.296 1.00 63.34 286 SER A O 1
ATOM 2376 N N . ARG A 1 287 ? 96.653 -5.581 -141.119 1.00 62.91 287 ARG A N 1
ATOM 2377 C CA . ARG A 1 287 ? 97.677 -4.953 -141.976 1.00 62.91 287 ARG A CA 1
ATOM 2378 C C . ARG A 1 287 ? 99.091 -5.440 -141.662 1.00 62.91 287 ARG A C 1
ATOM 2380 O O . ARG A 1 287 ? 99.929 -5.438 -142.558 1.00 62.91 287 ARG A O 1
ATOM 2387 N N . ILE A 1 288 ? 99.357 -5.845 -140.420 1.00 62.56 288 ILE A N 1
ATOM 2388 C CA . ILE A 1 288 ? 100.628 -6.458 -140.018 1.00 62.56 288 ILE A CA 1
ATOM 2389 C C . ILE A 1 288 ? 100.696 -7.885 -140.573 1.00 62.56 288 ILE A C 1
ATOM 2391 O O . ILE A 1 288 ? 101.686 -8.225 -141.217 1.00 62.56 288 ILE A O 1
ATOM 2395 N N . ASP A 1 289 ? 99.626 -8.673 -140.442 1.00 60.72 289 ASP A N 1
ATOM 2396 C CA . ASP A 1 289 ? 99.555 -10.029 -141.007 1.00 60.72 289 ASP A CA 1
ATOM 2397 C C . ASP A 1 289 ? 99.797 -10.008 -142.529 1.00 60.72 289 ASP A C 1
ATOM 2399 O O . ASP A 1 289 ? 100.678 -10.712 -143.032 1.00 60.72 289 ASP A O 1
ATOM 2403 N N . ALA A 1 290 ? 99.120 -9.107 -143.254 1.00 61.25 290 ALA A N 1
ATOM 2404 C CA . ALA A 1 290 ? 99.334 -8.899 -144.689 1.00 61.25 290 ALA A CA 1
ATOM 2405 C C . ALA A 1 290 ? 100.782 -8.489 -145.042 1.00 61.25 290 ALA A C 1
ATOM 2407 O O . ALA A 1 290 ? 101.313 -8.923 -146.065 1.00 61.25 290 ALA A O 1
ATOM 2408 N N . ALA A 1 291 ? 101.449 -7.693 -144.197 1.00 60.25 291 ALA A N 1
ATOM 2409 C CA . ALA A 1 291 ? 102.853 -7.329 -144.398 1.00 60.25 291 ALA A CA 1
ATOM 2410 C C . ALA A 1 291 ? 103.804 -8.526 -144.197 1.00 60.25 291 ALA A C 1
ATOM 2412 O O . ALA A 1 291 ? 104.762 -8.671 -144.955 1.00 60.25 291 ALA A O 1
ATOM 2413 N N . THR A 1 292 ? 103.526 -9.419 -143.238 1.00 60.25 292 THR A N 1
ATOM 2414 C CA . THR A 1 292 ? 104.347 -10.630 -143.030 1.00 60.25 292 THR A CA 1
ATOM 2415 C C . THR A 1 292 ? 104.238 -11.629 -144.185 1.00 60.25 292 THR A C 1
ATOM 2417 O O . THR A 1 292 ? 105.238 -12.244 -144.556 1.00 60.25 292 THR A O 1
ATOM 2420 N N . GLN A 1 293 ? 103.065 -11.744 -144.822 1.00 63.34 293 GLN A N 1
ATOM 2421 C CA . GLN A 1 293 ? 102.910 -12.545 -146.042 1.00 63.34 293 GLN A CA 1
ATOM 2422 C C . GLN A 1 293 ? 103.721 -11.962 -147.210 1.00 63.34 293 GLN A C 1
ATOM 2424 O O . GLN A 1 293 ? 104.393 -12.708 -147.921 1.00 63.34 293 GLN A O 1
ATOM 2429 N N . PHE A 1 294 ? 103.749 -10.633 -147.353 1.00 65.06 294 PHE A N 1
ATOM 2430 C CA . PHE A 1 294 ? 104.549 -9.957 -148.380 1.00 65.06 294 PHE A CA 1
ATOM 2431 C C . PHE A 1 294 ? 106.065 -10.187 -148.206 1.00 65.06 294 PHE A C 1
ATOM 2433 O O . PHE A 1 294 ? 106.803 -10.278 -149.188 1.00 65.06 294 PHE A O 1
ATOM 2440 N N . GLU A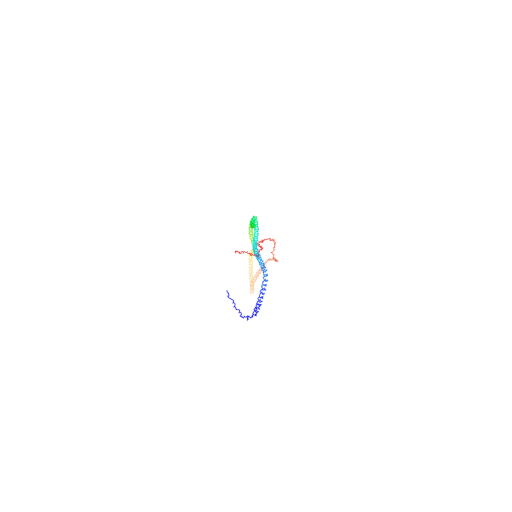 1 295 ? 106.544 -10.329 -146.965 1.00 66.81 295 GLU A N 1
ATOM 2441 C CA . GLU A 1 295 ? 107.946 -10.672 -146.690 1.00 66.81 295 GLU A CA 1
ATOM 2442 C C . GLU A 1 295 ? 108.294 -12.114 -147.114 1.00 66.81 295 GLU A C 1
ATOM 2444 O O . GLU A 1 295 ? 109.397 -12.376 -147.604 1.00 66.81 295 GLU A O 1
ATOM 2449 N N . ALA A 1 296 ? 107.353 -13.052 -146.956 1.00 64.75 296 ALA A N 1
ATOM 2450 C CA . ALA A 1 296 ? 107.546 -14.455 -147.316 1.00 64.75 296 ALA A CA 1
ATOM 2451 C C . ALA A 1 296 ? 107.706 -14.650 -148.837 1.00 64.75 296 ALA A C 1
ATOM 2453 O O . ALA A 1 296 ? 108.650 -15.319 -149.270 1.00 64.75 296 ALA A O 1
ATOM 2454 N N . ASP A 1 297 ? 106.854 -14.011 -149.645 1.00 63.31 297 ASP A N 1
ATOM 2455 C CA . ASP A 1 297 ? 106.928 -14.084 -151.112 1.00 63.31 297 ASP A CA 1
ATOM 2456 C C . ASP A 1 297 ? 108.255 -13.522 -151.653 1.00 63.31 297 ASP A C 1
ATOM 2458 O O . ASP A 1 297 ? 108.893 -14.129 -152.521 1.00 63.31 297 ASP A O 1
ATOM 2462 N N . LEU A 1 298 ? 108.742 -12.407 -151.093 1.00 63.03 298 LEU A N 1
ATOM 2463 C CA . LEU A 1 298 ? 110.027 -11.814 -151.485 1.00 63.03 298 LEU A CA 1
ATOM 2464 C C . LEU A 1 298 ? 111.214 -12.756 -151.212 1.00 63.03 298 LEU A C 1
ATOM 2466 O O . LEU A 1 298 ? 112.095 -12.902 -152.066 1.00 63.03 298 LEU A O 1
ATOM 2470 N N . ARG A 1 299 ? 111.223 -13.462 -150.070 1.00 64.31 299 ARG A N 1
ATOM 2471 C CA . ARG A 1 299 ? 112.252 -14.476 -149.750 1.00 64.31 299 ARG A CA 1
ATOM 2472 C C . ARG A 1 299 ? 112.239 -15.655 -150.740 1.00 64.31 299 ARG A C 1
ATOM 2474 O O . ARG A 1 299 ? 113.299 -16.206 -151.060 1.00 64.31 299 ARG A O 1
ATOM 2481 N N . GLN A 1 300 ? 111.067 -16.028 -151.260 1.00 67.38 300 GLN A N 1
ATOM 2482 C CA . GLN A 1 300 ? 110.919 -17.113 -152.237 1.00 67.38 300 GLN A CA 1
ATOM 2483 C C . GLN A 1 300 ? 111.443 -16.736 -153.635 1.00 67.38 300 GLN A C 1
ATOM 2485 O O . GLN A 1 300 ? 112.018 -17.580 -154.324 1.00 67.38 300 GLN A O 1
ATOM 2490 N N . ILE A 1 301 ? 111.300 -15.476 -154.057 1.00 65.50 301 ILE A N 1
ATOM 2491 C CA . ILE A 1 301 ? 111.791 -15.011 -155.368 1.00 65.50 301 ILE A CA 1
ATOM 2492 C C . ILE A 1 301 ? 113.330 -14.994 -155.409 1.00 65.50 301 ILE A C 1
ATOM 2494 O O . ILE A 1 301 ? 113.931 -15.520 -156.350 1.00 65.50 301 ILE A O 1
ATOM 2498 N N . VAL A 1 302 ? 113.984 -14.460 -154.370 1.00 64.69 302 VAL A N 1
ATOM 2499 C CA . VAL A 1 302 ? 115.458 -14.347 -154.310 1.00 64.69 302 VAL A CA 1
ATOM 2500 C C . VAL A 1 302 ? 116.144 -15.720 -154.340 1.00 64.69 302 VAL A C 1
ATOM 2502 O O . VAL A 1 302 ? 117.125 -15.914 -155.061 1.00 64.69 302 VAL A O 1
ATOM 2505 N N . THR A 1 303 ? 115.598 -16.708 -153.626 1.00 64.19 303 THR A N 1
ATOM 2506 C CA . THR A 1 303 ? 116.152 -18.076 -153.607 1.00 64.19 303 THR A CA 1
ATOM 2507 C C . THR A 1 303 ? 115.980 -18.820 -154.938 1.00 64.19 303 THR A C 1
ATOM 2509 O O . THR A 1 303 ? 116.806 -19.674 -155.270 1.00 64.19 303 THR A O 1
ATOM 2512 N N . GLN A 1 304 ? 114.975 -18.478 -155.754 1.00 62.91 304 GLN A N 1
ATOM 2513 C CA . GLN A 1 304 ? 114.856 -19.004 -157.120 1.00 62.91 304 GLN A CA 1
ATOM 2514 C C . GLN A 1 304 ? 115.848 -18.359 -158.102 1.00 62.91 304 GLN A C 1
ATOM 2516 O O . GLN A 1 304 ? 116.319 -19.046 -159.011 1.00 62.91 304 GLN A O 1
ATOM 2521 N N . ALA A 1 305 ? 116.200 -17.080 -157.919 1.00 58.72 305 ALA A N 1
ATOM 2522 C CA . ALA A 1 305 ? 117.174 -16.386 -158.765 1.00 58.72 305 ALA A CA 1
ATOM 2523 C C . ALA A 1 305 ? 118.582 -16.999 -158.638 1.00 58.72 305 ALA A C 1
ATOM 2525 O O . ALA A 1 305 ? 119.144 -17.469 -159.631 1.00 58.72 305 ALA A O 1
ATOM 2526 N N . GLN A 1 306 ? 119.095 -17.115 -157.406 1.00 59.88 306 GLN A N 1
ATOM 2527 C CA . GLN A 1 306 ? 120.412 -17.706 -157.112 1.00 59.88 306 GLN A CA 1
ATOM 2528 C C . GLN A 1 306 ? 120.558 -19.134 -157.671 1.00 59.88 306 GLN A C 1
ATOM 2530 O O . GLN A 1 306 ? 121.612 -19.525 -158.172 1.00 59.88 306 GLN A O 1
ATOM 2535 N N . LYS A 1 307 ? 119.474 -19.923 -157.657 1.00 61.66 307 LYS A N 1
ATOM 2536 C CA . LYS A 1 307 ? 119.485 -21.307 -158.156 1.00 61.66 307 LYS A CA 1
ATOM 2537 C C . LYS A 1 307 ? 119.568 -21.418 -159.688 1.00 61.66 307 LYS A C 1
ATOM 2539 O O . LYS A 1 307 ? 119.915 -22.484 -160.191 1.00 61.66 307 LYS A O 1
ATOM 2544 N N . ARG A 1 308 ? 119.277 -20.344 -160.438 1.00 59.16 308 ARG A N 1
ATOM 2545 C CA . ARG A 1 308 ? 119.447 -20.282 -161.906 1.00 59.16 308 ARG A CA 1
ATOM 2546 C C . ARG A 1 308 ? 120.854 -19.834 -162.314 1.00 59.16 308 ARG A C 1
ATOM 2548 O O . ARG A 1 308 ? 121.380 -20.317 -163.315 1.00 59.16 308 ARG A O 1
ATOM 2555 N N . GLU A 1 309 ? 121.478 -18.964 -161.525 1.00 59.19 309 GLU A N 1
ATOM 2556 C CA . GLU A 1 309 ? 122.823 -18.419 -161.762 1.00 59.19 309 GLU A CA 1
ATOM 2557 C C . GLU A 1 309 ? 123.914 -19.509 -161.792 1.00 59.19 309 GLU A C 1
ATOM 2559 O O . GLU A 1 309 ? 124.734 -19.556 -162.715 1.00 59.19 309 GLU A O 1
ATOM 2564 N N . GLY A 1 310 ? 123.863 -20.455 -160.845 1.00 60.38 310 GLY A N 1
ATOM 2565 C CA . GLY A 1 310 ? 124.790 -21.595 -160.783 1.00 60.38 310 GLY A CA 1
ATOM 2566 C C . GLY A 1 310 ? 124.691 -22.576 -161.962 1.00 60.38 310 GLY A C 1
ATOM 2567 O O . GLY A 1 310 ? 125.650 -23.286 -162.252 1.00 60.38 310 GLY A O 1
ATOM 2568 N N . ILE A 1 311 ? 123.557 -22.612 -162.672 1.00 61.66 311 ILE A N 1
ATOM 2569 C CA . ILE A 1 311 ? 123.380 -23.456 -163.867 1.00 61.66 311 ILE A CA 1
ATOM 2570 C C . ILE A 1 311 ? 123.993 -22.766 -165.095 1.00 61.66 311 ILE A C 1
ATOM 2572 O O . ILE A 1 311 ? 124.724 -23.394 -165.860 1.00 61.66 311 ILE A O 1
ATOM 2576 N N . TYR A 1 312 ? 123.739 -21.463 -165.256 1.00 60.78 312 TYR A N 1
ATOM 2577 C CA . TYR A 1 312 ? 124.237 -20.667 -166.385 1.00 60.78 312 TYR A CA 1
ATOM 2578 C C . TYR A 1 312 ? 125.769 -20.599 -166.426 1.00 60.78 312 TYR A C 1
ATOM 2580 O O . TYR A 1 312 ? 126.391 -20.838 -167.462 1.00 60.78 312 TYR A O 1
ATOM 2588 N N . THR A 1 313 ? 126.388 -20.320 -165.278 1.00 61.09 313 THR A N 1
ATOM 2589 C CA . THR A 1 313 ? 127.852 -20.231 -165.142 1.00 61.09 313 THR A CA 1
ATOM 2590 C C . THR A 1 313 ? 128.558 -21.539 -165.508 1.00 61.09 313 THR A C 1
ATOM 2592 O O . THR A 1 313 ? 129.562 -21.515 -166.224 1.00 61.09 313 THR A O 1
ATOM 2595 N N . HIS A 1 314 ? 128.004 -22.686 -165.105 1.00 60.38 314 HIS A N 1
ATOM 2596 C CA . HIS A 1 314 ? 128.592 -23.997 -165.388 1.00 60.38 314 HIS A CA 1
ATOM 2597 C C . HIS A 1 314 ? 128.509 -24.389 -166.879 1.00 60.38 314 HIS A C 1
ATOM 2599 O O . HIS A 1 314 ? 129.409 -25.061 -167.391 1.00 60.38 314 HIS A O 1
ATOM 2605 N N . GLN A 1 315 ? 127.470 -23.943 -167.596 1.00 61.44 315 GLN A N 1
ATOM 2606 C CA . GLN A 1 315 ? 127.318 -24.174 -169.040 1.00 61.44 315 GLN A CA 1
ATOM 2607 C C . GLN A 1 315 ? 128.294 -23.323 -169.873 1.00 61.44 315 GLN A C 1
ATOM 2609 O O . GLN A 1 315 ? 128.904 -23.830 -170.814 1.00 61.44 315 GLN A O 1
ATOM 2614 N N . ILE A 1 316 ? 128.517 -22.060 -169.488 1.00 61.44 316 ILE A N 1
ATOM 2615 C CA . ILE A 1 316 ? 129.480 -21.158 -170.151 1.00 61.44 316 ILE A CA 1
ATOM 2616 C C . ILE A 1 316 ? 130.922 -21.701 -170.049 1.00 61.44 316 ILE A C 1
ATOM 2618 O O . ILE A 1 316 ? 131.702 -21.589 -171.000 1.00 61.44 316 ILE A O 1
ATOM 2622 N N . GLN A 1 317 ? 131.277 -22.348 -168.934 1.00 61.34 317 GLN A N 1
ATOM 2623 C CA . GLN A 1 317 ? 132.590 -22.988 -168.769 1.00 61.34 317 GLN A CA 1
ATOM 2624 C C . GLN A 1 317 ? 132.775 -24.226 -169.670 1.00 61.34 317 GLN A C 1
ATOM 2626 O O . GLN A 1 317 ? 133.835 -24.383 -170.272 1.00 61.34 317 GLN A O 1
ATOM 2631 N N . ALA A 1 318 ? 131.745 -25.061 -169.844 1.00 59.25 318 ALA A N 1
ATOM 2632 C CA . ALA A 1 318 ? 131.808 -26.226 -170.738 1.00 59.25 318 ALA A CA 1
ATOM 2633 C C . ALA A 1 318 ? 131.884 -25.845 -172.235 1.00 59.25 318 ALA A C 1
ATOM 2635 O O . ALA A 1 318 ? 132.528 -26.530 -173.034 1.00 59.25 318 ALA A O 1
ATOM 2636 N N . ALA A 1 319 ? 131.266 -24.725 -172.624 1.00 59.25 319 ALA A N 1
ATOM 2637 C CA . ALA A 1 319 ? 131.392 -24.177 -173.975 1.00 59.25 319 ALA A CA 1
ATOM 2638 C C . ALA A 1 319 ? 132.799 -23.603 -174.245 1.00 59.25 319 ALA A C 1
ATOM 2640 O O . ALA A 1 319 ? 133.347 -23.767 -175.332 1.00 59.25 319 ALA A O 1
ATOM 2641 N N . THR A 1 320 ? 133.424 -22.961 -173.251 1.00 60.59 320 THR A N 1
ATOM 2642 C CA . THR A 1 320 ? 134.769 -22.371 -173.407 1.00 60.59 320 THR A CA 1
ATOM 2643 C C . THR A 1 320 ? 135.914 -23.387 -173.358 1.00 60.59 320 THR A C 1
ATOM 2645 O O . THR A 1 320 ? 136.982 -23.090 -173.895 1.00 60.59 320 THR A O 1
ATOM 2648 N N . SER A 1 321 ? 135.724 -24.584 -172.787 1.00 60.31 321 SER A N 1
ATOM 2649 C CA . SER A 1 321 ? 136.700 -25.680 -172.909 1.00 60.31 321 SER A CA 1
ATOM 2650 C C . SER A 1 321 ? 136.646 -26.345 -174.288 1.00 60.31 321 SER A C 1
ATOM 2652 O O . SER A 1 321 ? 137.670 -26.435 -174.961 1.00 60.31 321 SER A O 1
ATOM 2654 N N . THR A 1 322 ? 135.455 -26.725 -174.758 1.00 60.53 322 THR A N 1
ATOM 2655 C CA . THR A 1 322 ? 135.271 -27.402 -176.059 1.00 60.53 322 THR A CA 1
ATOM 2656 C C . THR A 1 322 ? 135.698 -26.537 -177.255 1.00 60.53 322 THR A C 1
ATOM 2658 O O . THR A 1 322 ? 136.314 -27.040 -178.196 1.00 60.53 322 THR A O 1
ATOM 2661 N N . LEU A 1 323 ? 135.485 -25.216 -177.197 1.00 59.62 323 LEU A N 1
ATOM 2662 C CA . LEU A 1 323 ? 136.005 -24.274 -178.202 1.00 59.62 323 LEU A CA 1
ATOM 2663 C C . LEU A 1 323 ? 137.546 -24.198 -178.239 1.00 59.62 323 LEU A C 1
ATOM 2665 O O . LEU A 1 323 ? 138.111 -23.919 -179.296 1.00 59.62 323 LEU A O 1
ATOM 2669 N N . LYS A 1 324 ? 138.242 -24.474 -177.125 1.00 60.19 324 LYS A N 1
ATOM 2670 C CA . LYS A 1 324 ? 139.717 -24.522 -177.083 1.00 60.19 324 LYS A CA 1
ATOM 2671 C C . LYS A 1 324 ? 140.293 -25.830 -177.618 1.00 60.19 324 LYS A C 1
ATOM 2673 O O . LYS A 1 324 ? 141.365 -25.808 -178.214 1.00 60.19 324 LYS A O 1
ATOM 2678 N N . GLU A 1 325 ? 139.597 -26.952 -177.453 1.00 59.75 325 GLU A N 1
ATOM 2679 C CA . GLU A 1 325 ? 140.022 -28.238 -178.026 1.00 59.75 325 GLU A CA 1
ATOM 2680 C C . GLU A 1 325 ? 139.965 -28.199 -179.563 1.00 59.75 325 GLU A C 1
ATOM 2682 O O . GLU A 1 325 ? 140.924 -28.583 -180.235 1.00 59.75 325 GLU A O 1
ATOM 2687 N N . LEU A 1 326 ? 138.903 -27.610 -180.129 1.00 58.50 326 LEU A N 1
ATOM 2688 C CA . LEU A 1 326 ? 138.788 -27.361 -181.573 1.00 58.50 326 LEU A CA 1
ATOM 2689 C C . LEU A 1 326 ? 139.916 -26.473 -182.131 1.00 58.50 326 LEU A C 1
ATOM 2691 O O . LEU A 1 326 ? 140.346 -26.681 -183.265 1.00 58.50 326 LEU A O 1
ATOM 2695 N N . GLN A 1 327 ? 140.442 -25.535 -181.334 1.00 57.62 327 GLN A N 1
ATOM 2696 C CA . GLN A 1 327 ? 141.544 -24.652 -181.736 1.00 57.62 327 GLN A CA 1
ATOM 2697 C C . GLN A 1 327 ? 142.862 -25.410 -181.985 1.00 57.62 327 GLN A C 1
ATOM 2699 O O . GLN A 1 327 ? 143.690 -24.945 -182.765 1.00 57.62 327 GLN A O 1
ATOM 2704 N N . GLN A 1 328 ? 143.063 -26.575 -181.355 1.00 59.94 328 GLN A N 1
ATOM 2705 C CA . GLN A 1 328 ? 144.285 -27.378 -181.514 1.00 59.94 328 GLN A CA 1
ATOM 2706 C C . GLN A 1 328 ? 144.191 -28.425 -182.635 1.00 59.94 328 GLN A C 1
ATOM 2708 O O . GLN A 1 328 ? 145.221 -28.868 -183.141 1.00 59.94 328 GLN A O 1
ATOM 2713 N N . ALA A 1 329 ? 142.980 -28.806 -183.053 1.00 57.41 329 ALA A N 1
ATOM 2714 C CA . ALA A 1 329 ? 142.766 -29.860 -184.047 1.00 57.41 329 ALA A CA 1
ATOM 2715 C C . ALA A 1 329 ? 142.853 -29.384 -185.513 1.00 57.41 329 ALA A C 1
ATOM 2717 O O . ALA A 1 329 ? 143.088 -30.202 -186.403 1.00 57.41 329 ALA A O 1
ATOM 2718 N N . ALA A 1 330 ? 142.657 -28.086 -185.786 1.00 44.38 330 ALA A N 1
ATOM 2719 C CA . ALA A 1 330 ? 142.561 -27.552 -187.149 1.00 44.38 330 ALA A CA 1
ATOM 2720 C C . ALA A 1 330 ? 143.246 -26.171 -187.306 1.00 44.38 330 ALA A C 1
ATOM 2722 O O . ALA A 1 330 ? 142.606 -25.133 -187.113 1.00 44.38 330 ALA A O 1
ATOM 2723 N N . PRO A 1 331 ? 144.520 -26.124 -187.753 1.00 54.22 331 PRO A N 1
ATOM 2724 C CA . PRO A 1 331 ? 145.262 -24.875 -187.950 1.00 54.22 331 PRO A CA 1
ATOM 2725 C C . PRO A 1 331 ? 144.600 -23.771 -188.808 1.00 54.22 331 PRO A C 1
ATOM 2727 O O . PRO A 1 331 ? 144.779 -22.604 -188.456 1.00 54.22 331 PRO A O 1
ATOM 2730 N N . PRO A 1 332 ? 143.838 -24.040 -189.896 1.00 54.91 332 PRO A N 1
ATOM 2731 C CA . PRO A 1 332 ? 143.314 -22.963 -190.748 1.00 54.91 332 PRO A CA 1
ATOM 2732 C C . PRO A 1 332 ? 142.125 -22.181 -190.155 1.00 54.91 332 PRO A C 1
ATOM 2734 O O . PRO A 1 332 ? 141.643 -21.259 -190.808 1.00 54.91 332 PRO A O 1
ATOM 2737 N N . TRP A 1 333 ? 141.630 -22.523 -188.958 1.00 55.56 333 TRP A N 1
ATOM 2738 C CA . TRP A 1 333 ? 140.418 -21.917 -188.370 1.00 55.56 333 TRP A CA 1
ATOM 2739 C C . TRP A 1 333 ? 140.664 -21.067 -187.113 1.00 55.56 333 TRP A C 1
ATOM 2741 O O . TRP A 1 333 ? 139.716 -20.525 -186.545 1.00 55.56 333 TRP A O 1
ATOM 2751 N N . ALA A 1 334 ? 141.922 -20.914 -186.683 1.00 57.91 334 ALA A N 1
ATOM 2752 C CA . ALA A 1 334 ? 142.274 -20.303 -185.397 1.00 57.91 334 ALA A CA 1
ATOM 2753 C C . ALA A 1 334 ? 141.683 -18.894 -185.167 1.00 57.91 334 ALA A C 1
ATOM 2755 O O . ALA A 1 334 ? 141.296 -18.580 -184.044 1.00 57.91 334 ALA A O 1
ATOM 2756 N N . THR A 1 335 ? 141.560 -18.072 -186.217 1.00 59.97 335 THR A N 1
ATOM 2757 C CA . THR A 1 335 ? 141.061 -16.686 -186.123 1.00 59.97 335 THR A CA 1
ATOM 2758 C C . THR A 1 335 ? 139.566 -16.575 -185.823 1.00 59.97 335 THR A C 1
ATOM 2760 O O . THR A 1 335 ? 139.146 -15.599 -185.214 1.00 59.97 335 THR A O 1
ATOM 2763 N N . HIS A 1 336 ? 138.751 -17.560 -186.216 1.00 58.75 336 HIS A N 1
ATOM 2764 C CA . HIS A 1 336 ? 137.291 -17.497 -186.046 1.00 58.75 336 HIS A CA 1
ATOM 2765 C C . HIS A 1 336 ? 136.833 -17.976 -184.657 1.00 58.75 336 HIS A C 1
ATOM 2767 O O . HIS A 1 336 ? 135.721 -17.677 -184.229 1.00 58.75 336 HIS A O 1
ATOM 2773 N N . LEU A 1 337 ? 137.685 -18.699 -183.923 1.00 58.12 337 LEU A N 1
ATOM 2774 C CA . LEU A 1 337 ? 137.391 -19.149 -182.556 1.00 58.12 337 LEU A CA 1
ATOM 2775 C C . LEU A 1 337 ? 137.600 -18.035 -181.513 1.00 58.12 337 LEU A C 1
ATOM 2777 O O . LEU A 1 337 ? 136.983 -18.059 -180.448 1.00 58.12 337 LEU A O 1
ATOM 2781 N N . GLU A 1 338 ? 138.433 -17.037 -181.814 1.00 58.94 338 GLU A N 1
ATOM 2782 C CA . GLU A 1 338 ? 138.826 -15.989 -180.864 1.00 58.94 338 GLU A CA 1
ATOM 2783 C C . GLU A 1 338 ? 137.727 -14.917 -180.664 1.00 58.94 338 GLU A C 1
ATOM 2785 O O . GLU A 1 338 ? 137.491 -14.470 -179.537 1.00 58.94 338 GLU A O 1
ATOM 2790 N N . GLU A 1 339 ? 136.945 -14.597 -181.705 1.00 60.59 339 GLU A N 1
ATOM 2791 C CA . GLU A 1 339 ? 135.727 -13.766 -181.587 1.00 60.59 339 GLU A CA 1
ATOM 2792 C C . GLU A 1 339 ? 134.612 -14.456 -180.774 1.00 60.59 339 GLU A C 1
ATOM 2794 O O . GLU A 1 339 ? 133.891 -13.813 -180.005 1.00 60.59 339 GLU A O 1
ATOM 2799 N N . ILE A 1 340 ? 134.485 -15.783 -180.876 1.00 61.69 340 ILE A N 1
ATOM 2800 C CA . ILE A 1 340 ? 133.470 -16.548 -180.131 1.00 61.69 340 ILE A CA 1
ATOM 2801 C C . ILE A 1 340 ? 133.837 -16.616 -178.638 1.00 61.69 340 ILE A C 1
ATOM 2803 O O . ILE A 1 340 ? 132.984 -16.428 -177.770 1.00 61.69 340 ILE A O 1
ATOM 2807 N N . LEU A 1 341 ? 135.118 -16.820 -178.313 1.00 61.50 341 LEU A N 1
ATOM 2808 C CA . LEU A 1 341 ? 135.595 -16.835 -176.925 1.00 61.50 341 LEU A CA 1
ATOM 2809 C C . LEU A 1 341 ? 135.487 -15.456 -176.245 1.00 61.50 341 LEU A C 1
ATOM 2811 O O . LEU A 1 341 ? 135.149 -15.378 -175.061 1.00 61.50 341 LEU A O 1
ATOM 2815 N N . THR A 1 342 ? 135.731 -14.364 -176.976 1.00 61.44 342 THR A N 1
ATOM 2816 C CA . THR A 1 342 ? 135.624 -12.995 -176.436 1.00 61.44 342 THR A CA 1
ATOM 2817 C C . THR A 1 342 ? 134.174 -12.538 -176.252 1.00 61.44 342 THR A C 1
ATOM 2819 O O . THR A 1 342 ? 133.859 -11.918 -175.232 1.00 61.44 342 THR A O 1
ATOM 2822 N N . THR A 1 343 ? 133.262 -12.897 -177.160 1.00 61.81 343 THR A N 1
ATOM 2823 C CA . THR A 1 343 ? 131.825 -12.603 -177.000 1.00 61.81 343 THR A CA 1
ATOM 2824 C C . THR A 1 343 ? 131.199 -13.362 -175.823 1.00 61.81 343 THR A C 1
ATOM 2826 O O . THR A 1 343 ? 130.484 -12.745 -175.028 1.00 61.81 343 THR A O 1
ATOM 2829 N N . LEU A 1 344 ? 131.535 -14.645 -175.613 1.00 60.28 344 LEU A N 1
ATOM 2830 C CA . LEU A 1 344 ? 131.078 -15.401 -174.433 1.00 60.28 344 LEU A CA 1
ATOM 2831 C C . LEU A 1 344 ? 131.568 -14.786 -173.107 1.00 60.28 344 LEU A C 1
ATOM 2833 O O . LEU A 1 344 ? 130.819 -14.728 -172.129 1.00 60.28 344 LEU A O 1
ATOM 2837 N N . GLY A 1 345 ? 132.811 -14.291 -173.076 1.00 59.62 345 GLY A N 1
ATOM 2838 C CA . GLY A 1 345 ? 133.422 -13.691 -171.885 1.00 59.62 345 GLY A CA 1
ATOM 2839 C C . GLY A 1 345 ? 132.789 -12.370 -171.428 1.00 59.62 345 GLY A C 1
ATOM 2840 O O . GLY A 1 345 ? 132.861 -12.035 -170.245 1.00 59.62 345 GLY A O 1
ATOM 2841 N N . ASN A 1 346 ? 132.143 -11.627 -172.331 1.00 61.91 346 ASN A N 1
ATOM 2842 C CA . ASN A 1 346 ? 131.436 -10.392 -171.982 1.00 61.91 346 ASN A CA 1
ATOM 2843 C C . ASN A 1 346 ? 130.034 -10.659 -171.407 1.00 61.91 346 ASN A C 1
ATOM 2845 O O . ASN A 1 346 ? 129.596 -9.931 -170.514 1.00 61.91 346 ASN A O 1
ATOM 2849 N N . GLY A 1 347 ? 129.359 -11.730 -171.844 1.00 58.34 347 GLY A N 1
ATOM 2850 C CA . GLY A 1 347 ? 128.037 -12.107 -171.332 1.00 58.34 347 GLY A CA 1
ATOM 2851 C C . GLY A 1 347 ? 128.030 -12.437 -169.833 1.00 58.34 347 GLY A C 1
ATOM 2852 O O . GLY A 1 347 ? 127.133 -12.005 -169.110 1.00 58.34 347 GLY A O 1
ATOM 2853 N N . SER A 1 348 ? 129.059 -13.134 -169.337 1.00 63.41 348 SER A N 1
ATOM 2854 C CA . SER A 1 348 ? 129.131 -13.540 -167.922 1.00 63.41 348 SER A CA 1
ATOM 2855 C C . SER A 1 348 ? 129.306 -12.367 -166.948 1.00 63.41 348 SER A C 1
ATOM 2857 O O . SER A 1 348 ? 128.818 -12.433 -165.820 1.00 63.41 348 SER A O 1
ATOM 2859 N N . LYS A 1 349 ? 129.952 -11.271 -167.373 1.00 60.75 349 LYS A N 1
ATOM 2860 C CA . LYS A 1 349 ? 130.171 -10.083 -166.529 1.00 60.75 349 LYS A CA 1
ATOM 2861 C C . LYS A 1 349 ? 128.889 -9.290 -166.284 1.00 60.75 349 LYS A C 1
ATOM 2863 O O . LYS A 1 349 ? 128.659 -8.855 -165.160 1.00 60.75 349 LYS A O 1
ATOM 2868 N N . LEU A 1 350 ? 128.044 -9.140 -167.308 1.00 63.91 350 LEU A N 1
ATOM 2869 C CA . LEU A 1 350 ? 126.781 -8.402 -167.194 1.00 63.91 350 LEU A CA 1
ATOM 2870 C C . LEU A 1 350 ? 125.829 -9.065 -166.181 1.00 63.91 350 LEU A C 1
ATOM 2872 O O . LEU A 1 350 ? 125.156 -8.383 -165.413 1.00 63.91 350 LEU A O 1
ATOM 2876 N N . GLN A 1 351 ? 125.801 -10.401 -166.161 1.00 59.31 351 GLN A N 1
ATOM 2877 C CA . GLN A 1 351 ? 124.885 -11.177 -165.325 1.00 59.31 351 GLN A CA 1
ATOM 2878 C C . GLN A 1 351 ? 125.216 -11.084 -163.826 1.00 59.31 351 GLN A C 1
ATOM 2880 O O . GLN A 1 351 ? 124.307 -10.891 -163.022 1.00 59.31 351 GLN A O 1
ATOM 2885 N N . GLY A 1 352 ? 126.499 -11.152 -163.448 1.00 60.47 352 GLY A N 1
ATOM 2886 C CA . GLY A 1 352 ? 126.913 -11.054 -162.040 1.00 60.47 352 GLY A CA 1
ATOM 2887 C C . GLY A 1 352 ? 126.686 -9.671 -161.415 1.00 60.47 352 GLY A C 1
ATOM 2888 O O . GLY A 1 352 ? 126.510 -9.557 -160.205 1.00 60.47 352 GLY A O 1
ATOM 2889 N N . GLN A 1 353 ? 126.644 -8.612 -162.229 1.00 60.28 353 GLN A N 1
ATOM 2890 C CA . GLN A 1 353 ? 126.437 -7.247 -161.737 1.00 60.28 353 GLN A CA 1
ATOM 2891 C C . GLN A 1 353 ? 124.966 -6.978 -161.363 1.00 60.28 353 GLN A C 1
ATOM 2893 O O . GLN A 1 353 ? 124.698 -6.270 -160.397 1.00 60.28 353 GLN A O 1
ATOM 2898 N N . LEU A 1 354 ? 124.020 -7.630 -162.050 1.00 64.25 354 LEU A N 1
ATOM 2899 C CA . LEU A 1 354 ? 122.572 -7.511 -161.820 1.00 64.25 354 LEU A CA 1
ATOM 2900 C C . LEU A 1 354 ? 122.101 -8.145 -160.490 1.00 64.25 354 LEU A C 1
ATOM 2902 O O . LEU A 1 354 ? 121.060 -7.770 -159.953 1.00 64.25 354 LEU A O 1
ATOM 2906 N N . MET A 1 355 ? 122.861 -9.100 -159.942 1.00 65.38 355 MET A N 1
ATOM 2907 C CA . MET A 1 355 ? 122.531 -9.776 -158.678 1.00 65.38 355 MET A CA 1
ATOM 2908 C C . MET A 1 355 ? 122.878 -8.954 -157.426 1.00 65.38 355 MET A C 1
ATOM 2910 O O . MET A 1 355 ? 122.215 -9.105 -156.399 1.00 65.38 355 MET A O 1
ATOM 2914 N N . LEU A 1 356 ? 123.880 -8.070 -157.497 1.00 61.84 356 LEU A N 1
ATOM 2915 C CA . LEU A 1 356 ? 124.314 -7.257 -156.353 1.00 61.84 356 LEU A CA 1
ATOM 2916 C C . LEU A 1 356 ? 123.283 -6.179 -155.981 1.00 61.84 356 LEU A C 1
ATOM 2918 O O . LEU A 1 356 ? 122.971 -6.014 -154.799 1.00 61.84 356 LEU A O 1
ATOM 2922 N N . ASP A 1 357 ? 122.695 -5.507 -156.974 1.00 60.19 357 ASP A N 1
ATOM 2923 C CA . ASP A 1 357 ? 121.704 -4.443 -156.753 1.00 60.19 357 ASP A CA 1
ATOM 2924 C C . ASP A 1 357 ? 120.432 -4.966 -156.058 1.00 60.19 357 ASP A C 1
ATOM 2926 O O . ASP A 1 357 ? 119.888 -4.317 -155.160 1.00 60.19 357 ASP A O 1
ATOM 2930 N N . LEU A 1 358 ? 119.994 -6.185 -156.400 1.00 62.75 358 LEU A N 1
ATOM 2931 C CA . LEU A 1 358 ? 118.865 -6.857 -155.741 1.00 62.75 358 LEU A CA 1
ATOM 2932 C C . LEU A 1 358 ? 119.138 -7.161 -154.260 1.00 62.75 358 LEU A C 1
ATOM 2934 O O . LEU A 1 358 ? 118.216 -7.128 -153.444 1.00 62.75 358 LEU A O 1
ATOM 2938 N N . GLN A 1 359 ? 120.391 -7.446 -153.895 1.00 59.91 359 GLN A N 1
ATOM 2939 C CA . GLN A 1 359 ? 120.756 -7.790 -152.521 1.00 59.91 359 GLN A CA 1
ATOM 2940 C C . GLN A 1 359 ? 120.880 -6.550 -151.619 1.00 59.91 359 GLN A C 1
ATOM 2942 O O . GLN A 1 359 ? 120.595 -6.633 -150.422 1.00 59.91 359 GLN A O 1
ATOM 2947 N N . ALA A 1 360 ? 121.233 -5.389 -152.183 1.00 56.50 360 ALA A N 1
ATOM 2948 C CA . ALA A 1 360 ? 121.312 -4.123 -151.452 1.00 56.50 360 ALA A CA 1
ATOM 2949 C C . ALA A 1 360 ? 119.935 -3.612 -150.983 1.00 56.50 360 ALA A C 1
ATOM 2951 O O . ALA A 1 360 ? 119.806 -3.111 -149.865 1.00 56.50 360 ALA A O 1
ATOM 2952 N N . PHE A 1 361 ? 118.891 -3.775 -151.805 1.00 60.78 361 PHE A N 1
ATOM 2953 C CA . PHE A 1 361 ? 117.548 -3.250 -151.515 1.00 60.78 361 PHE A CA 1
ATOM 2954 C C . PHE A 1 361 ? 116.887 -3.916 -150.290 1.00 60.78 361 PHE A C 1
ATOM 2956 O O . PHE A 1 361 ? 116.151 -3.271 -149.544 1.00 60.78 361 PHE A O 1
ATOM 2963 N N . TRP A 1 362 ? 117.183 -5.198 -150.045 1.00 56.78 362 TRP A N 1
ATOM 2964 C CA . TRP A 1 362 ? 116.565 -5.998 -148.977 1.00 56.78 362 TRP A CA 1
ATOM 2965 C C . TRP A 1 362 ? 116.892 -5.503 -147.556 1.00 56.78 362 TRP A C 1
ATOM 2967 O O . TRP A 1 362 ? 116.076 -5.641 -146.646 1.00 56.78 362 TRP A O 1
ATOM 2977 N N . MET A 1 363 ? 118.067 -4.899 -147.349 1.00 53.91 363 MET A N 1
ATOM 2978 C CA . MET A 1 363 ? 118.574 -4.587 -146.005 1.00 53.91 363 MET A CA 1
ATOM 2979 C C . MET A 1 363 ? 117.931 -3.341 -145.361 1.00 53.91 363 MET A C 1
ATOM 2981 O O . MET A 1 363 ? 118.056 -3.140 -144.155 1.00 53.91 363 MET A O 1
ATOM 2985 N N . ILE A 1 364 ? 117.239 -2.503 -146.141 1.00 56.44 364 ILE A N 1
ATOM 2986 C CA . ILE A 1 364 ? 116.749 -1.185 -145.694 1.00 56.44 364 ILE A CA 1
ATOM 2987 C C . ILE A 1 364 ? 115.379 -1.267 -144.989 1.00 56.44 364 ILE A C 1
ATOM 2989 O O . ILE A 1 364 ? 115.079 -0.450 -144.122 1.00 56.44 364 ILE A O 1
ATOM 2993 N N . CYS A 1 365 ? 114.538 -2.253 -145.315 1.00 50.25 365 CYS A N 1
ATOM 2994 C CA . CYS A 1 365 ? 113.121 -2.256 -144.917 1.00 50.25 365 CYS A CA 1
ATOM 2995 C C . CYS A 1 365 ? 112.815 -2.738 -143.481 1.00 50.25 365 CYS A C 1
ATOM 2997 O O . CYS A 1 365 ? 111.658 -2.690 -143.071 1.00 50.25 365 CYS A O 1
ATOM 2999 N N . LEU A 1 366 ? 113.801 -3.226 -142.720 1.00 46.50 366 LEU A N 1
ATOM 3000 C CA . LEU A 1 366 ? 113.565 -4.060 -141.524 1.00 46.50 366 LEU A CA 1
ATOM 3001 C C . LEU A 1 366 ? 113.671 -3.353 -140.152 1.00 46.50 366 LEU A C 1
ATOM 3003 O O . LEU A 1 366 ? 113.530 -4.015 -139.126 1.00 46.50 366 LEU A O 1
ATOM 3007 N N . SER A 1 367 ? 113.920 -2.038 -140.080 1.00 45.12 367 SER A N 1
ATOM 3008 C CA . SER A 1 367 ? 114.415 -1.396 -138.840 1.00 45.12 367 SER A CA 1
ATOM 3009 C C . SER A 1 367 ? 113.430 -0.506 -138.051 1.00 45.12 367 SER A C 1
ATOM 3011 O O . SER A 1 367 ? 113.881 0.234 -137.176 1.00 45.12 367 SER A O 1
ATOM 3013 N N . SER A 1 368 ? 112.125 -0.481 -138.363 1.00 41.53 368 SER A N 1
ATOM 3014 C CA . SER A 1 368 ? 111.328 0.755 -138.164 1.00 41.53 368 SER A CA 1
ATOM 3015 C C . SER A 1 368 ? 110.124 0.758 -137.190 1.00 41.53 368 SER A C 1
ATOM 3017 O O . SER A 1 368 ? 109.483 1.804 -137.119 1.00 41.53 368 SER A O 1
ATOM 3019 N N . TYR A 1 369 ? 109.755 -0.312 -136.456 1.00 36.84 369 TYR A N 1
ATOM 3020 C CA . TYR A 1 369 ? 108.460 -0.328 -135.715 1.00 36.84 369 TYR A CA 1
ATOM 3021 C C . TYR A 1 369 ? 108.414 -1.114 -134.371 1.00 36.84 369 TYR A C 1
ATOM 3023 O O . TYR A 1 369 ? 108.484 -2.342 -134.372 1.00 36.84 369 TYR A O 1
ATOM 3031 N N . SER A 1 370 ? 108.230 -0.428 -133.218 1.00 30.28 370 SER A N 1
ATOM 3032 C CA . SER A 1 370 ? 107.877 -1.002 -131.881 1.00 30.28 370 SER A CA 1
ATOM 3033 C C . SER A 1 370 ? 107.548 0.075 -130.790 1.00 30.28 370 SER A C 1
ATOM 3035 O O . SER A 1 370 ? 107.766 1.250 -131.080 1.00 30.28 370 SER A O 1
ATOM 3037 N N . PRO A 1 371 ? 106.951 -0.253 -129.601 1.00 59.97 371 PRO A N 1
ATOM 3038 C CA . PRO A 1 371 ? 105.807 0.517 -129.033 1.00 59.97 371 PRO A CA 1
ATOM 3039 C C . PRO A 1 371 ? 105.897 0.937 -127.513 1.00 59.97 371 PRO A C 1
ATOM 3041 O O . PRO A 1 371 ? 106.991 1.214 -127.039 1.00 59.97 371 PRO A O 1
ATOM 3044 N N . ILE A 1 372 ? 104.762 0.931 -126.751 1.00 36.69 372 ILE A N 1
ATOM 3045 C CA . ILE A 1 372 ? 104.530 1.166 -125.270 1.00 36.69 372 ILE A CA 1
ATOM 3046 C C . ILE A 1 372 ? 104.269 2.650 -124.842 1.00 36.69 372 ILE A C 1
ATOM 3048 O O . ILE A 1 372 ? 104.969 3.520 -125.341 1.00 36.69 372 ILE A O 1
ATOM 3052 N N . ALA A 1 373 ? 103.340 3.114 -123.958 1.00 33.03 373 ALA A N 1
ATOM 3053 C CA . ALA A 1 373 ? 102.146 2.636 -123.182 1.00 33.03 373 ALA A CA 1
ATOM 3054 C C . ALA A 1 373 ? 102.196 2.635 -121.607 1.00 33.03 373 ALA A C 1
ATOM 3056 O O . ALA A 1 373 ? 103.239 2.338 -121.033 1.00 33.03 373 ALA A O 1
ATOM 3057 N N . SER A 1 374 ? 101.027 2.825 -120.928 1.00 37.03 374 SER A N 1
ATOM 3058 C CA . SER A 1 374 ? 100.642 2.445 -119.509 1.00 37.03 374 SER A CA 1
ATOM 3059 C C . SER A 1 374 ? 100.441 3.521 -118.383 1.00 37.03 374 SER A C 1
ATOM 3061 O O . SER A 1 374 ? 100.888 4.659 -118.504 1.00 37.03 374 SER A O 1
ATOM 3063 N N . SER A 1 375 ? 99.860 3.084 -117.227 1.00 36.69 375 SER A N 1
ATOM 3064 C CA . SER A 1 375 ? 99.759 3.722 -115.860 1.00 36.69 375 SER A CA 1
ATOM 3065 C C . SER A 1 375 ? 98.570 4.709 -115.597 1.00 36.69 375 SER A C 1
ATOM 3067 O O . SER A 1 375 ? 97.932 5.079 -116.573 1.00 36.69 375 SER A O 1
ATOM 3069 N N . ASN A 1 376 ? 98.126 5.189 -114.397 1.00 36.72 376 ASN A N 1
ATOM 3070 C CA . ASN A 1 376 ? 98.378 5.067 -112.915 1.00 36.72 376 ASN A CA 1
ATOM 3071 C C . ASN A 1 376 ? 97.212 5.825 -112.133 1.00 36.72 376 ASN A C 1
ATOM 3073 O O . ASN A 1 376 ? 96.498 6.560 -112.803 1.00 36.72 376 ASN A O 1
ATOM 3077 N N . ILE A 1 377 ? 96.930 5.874 -110.795 1.00 35.88 377 ILE A N 1
ATOM 3078 C CA . ILE A 1 377 ? 97.170 5.071 -109.548 1.00 35.88 377 ILE A CA 1
ATOM 3079 C C . ILE A 1 377 ? 96.456 5.683 -108.268 1.00 35.88 377 ILE A C 1
ATOM 3081 O O . ILE A 1 377 ? 96.350 6.902 -108.178 1.00 35.88 377 ILE A O 1
ATOM 3085 N N . CYS A 1 378 ? 96.132 4.891 -107.206 1.00 32.34 378 CYS A N 1
ATOM 3086 C CA . CYS A 1 378 ? 95.882 5.290 -105.763 1.00 32.34 378 CYS A CA 1
ATOM 3087 C C . CYS A 1 378 ? 94.561 6.046 -105.366 1.00 32.34 378 CYS A C 1
ATOM 3089 O O . CYS A 1 378 ? 93.821 6.415 -106.262 1.00 32.34 378 CYS A O 1
ATOM 3091 N N . LYS A 1 379 ? 94.132 6.333 -104.094 1.00 36.38 379 LYS A N 1
ATOM 3092 C CA . LYS A 1 379 ? 94.492 6.155 -102.623 1.00 36.38 379 LYS A CA 1
ATOM 3093 C C . LYS A 1 379 ? 93.157 6.287 -101.784 1.00 36.38 379 LYS A C 1
ATOM 3095 O O . LYS A 1 379 ? 92.248 6.895 -102.323 1.00 36.38 379 LYS A O 1
ATOM 3100 N N . LYS A 1 380 ? 92.842 5.852 -100.532 1.00 35.34 380 LYS A N 1
ATOM 3101 C CA . LYS A 1 380 ? 93.465 5.313 -99.276 1.00 35.34 380 LYS A CA 1
ATOM 3102 C C . LYS A 1 380 ? 93.376 6.263 -98.029 1.00 35.34 380 LYS A C 1
ATOM 3104 O O . LYS A 1 380 ? 94.219 7.149 -97.956 1.00 35.34 380 LYS A O 1
ATOM 3109 N N . SER A 1 381 ? 92.500 6.024 -97.016 1.00 31.80 381 SER A N 1
ATOM 3110 C CA . SER A 1 381 ? 92.609 6.463 -95.569 1.00 31.80 381 SER A CA 1
ATOM 3111 C C . SER A 1 381 ? 91.326 6.198 -94.700 1.00 31.80 381 SER A C 1
ATOM 3113 O O . SER A 1 381 ? 90.324 5.785 -95.267 1.00 31.80 381 SER A O 1
ATOM 3115 N N . LYS A 1 382 ? 91.245 6.470 -93.365 1.00 36.41 382 LYS A N 1
ATOM 3116 C CA . LYS A 1 382 ? 91.897 5.788 -92.193 1.00 36.41 382 LYS A CA 1
ATOM 3117 C C . LYS A 1 382 ? 91.309 6.204 -90.787 1.00 36.41 382 LYS A C 1
ATOM 3119 O O . LYS A 1 382 ? 91.366 7.385 -90.476 1.00 36.41 382 LYS A O 1
ATOM 3124 N N . LEU A 1 383 ? 90.979 5.246 -89.883 1.00 34.72 383 LEU A N 1
ATOM 3125 C CA . LEU A 1 383 ? 90.793 5.383 -88.386 1.00 34.72 383 LEU A CA 1
ATOM 3126 C C . LEU A 1 383 ? 89.600 6.273 -87.882 1.00 34.72 383 LEU A C 1
ATOM 3128 O O . LEU A 1 383 ? 88.980 6.927 -88.705 1.00 34.72 383 LEU A O 1
ATOM 3132 N N . LYS A 1 384 ? 89.160 6.337 -86.595 1.00 33.69 384 LYS A N 1
ATOM 3133 C CA . LYS A 1 384 ? 89.625 5.803 -85.272 1.00 33.69 384 LYS A CA 1
ATOM 3134 C C . LYS A 1 384 ? 88.447 5.541 -84.270 1.00 33.69 384 LYS A C 1
ATOM 3136 O O . LYS A 1 384 ? 87.290 5.645 -84.646 1.00 33.69 384 LYS A O 1
ATOM 3141 N N . SER A 1 385 ? 88.746 5.187 -83.009 1.00 39.22 385 SER A N 1
ATOM 3142 C CA . SER A 1 385 ? 87.868 4.571 -81.974 1.00 39.22 385 SER A CA 1
ATOM 3143 C C . SER A 1 385 ? 87.556 5.423 -80.720 1.00 39.22 385 SER A C 1
ATOM 3145 O O . SER A 1 385 ? 88.445 6.163 -80.300 1.00 39.22 385 SER A O 1
ATOM 3147 N N . ALA A 1 386 ? 86.429 5.172 -80.017 1.00 31.09 386 ALA A N 1
ATOM 3148 C CA . ALA A 1 386 ? 86.284 5.362 -78.550 1.00 31.09 386 ALA A CA 1
ATOM 3149 C C . ALA A 1 386 ? 85.052 4.648 -77.909 1.00 31.09 386 ALA A C 1
ATOM 3151 O O . ALA A 1 386 ? 84.015 4.486 -78.543 1.00 31.09 386 ALA A O 1
ATOM 3152 N N . LEU A 1 387 ? 85.189 4.286 -76.626 1.00 39.34 387 LEU A N 1
ATOM 3153 C CA . LEU A 1 387 ? 84.201 3.879 -75.589 1.00 39.34 387 LEU A CA 1
ATOM 3154 C C . LEU A 1 387 ? 84.595 4.676 -74.296 1.00 39.34 387 LEU A C 1
ATOM 3156 O O . LEU A 1 387 ? 85.702 5.229 -74.348 1.00 39.34 387 LEU A O 1
ATOM 3160 N N . PRO A 1 388 ? 83.847 4.768 -73.151 1.00 51.66 388 PRO A N 1
ATOM 3161 C CA . PRO A 1 388 ? 83.186 3.636 -72.457 1.00 51.66 388 PRO A CA 1
ATOM 3162 C C . PRO A 1 388 ? 82.017 3.958 -71.452 1.00 51.66 388 PRO A C 1
ATOM 3164 O O . PRO A 1 388 ? 81.501 5.067 -71.395 1.00 51.66 388 PRO A O 1
ATOM 3167 N N . VAL A 1 389 ? 81.716 2.974 -70.578 1.00 33.16 389 VAL A N 1
ATOM 3168 C CA . VAL A 1 389 ? 81.080 3.050 -69.227 1.00 33.16 389 VAL A CA 1
ATOM 3169 C C . VAL A 1 389 ? 79.546 3.215 -69.111 1.00 33.16 389 VAL A C 1
ATOM 3171 O O . VAL A 1 389 ? 78.888 3.946 -69.837 1.00 33.16 389 VAL A O 1
ATOM 3174 N N . SER A 1 390 ? 78.994 2.498 -68.120 1.00 42.56 390 SER A N 1
ATOM 3175 C CA . SER A 1 390 ? 77.591 2.452 -67.672 1.00 42.56 390 SER A CA 1
ATOM 3176 C C . SER A 1 390 ? 77.496 2.882 -66.200 1.00 42.56 390 SER A C 1
ATOM 3178 O O . SER A 1 390 ? 78.430 2.601 -65.446 1.00 42.56 390 SER A O 1
ATOM 3180 N N . ILE A 1 391 ? 76.389 3.508 -65.758 1.00 34.03 391 ILE A N 1
ATOM 3181 C CA . ILE A 1 391 ? 76.108 3.698 -64.321 1.00 34.03 391 ILE A CA 1
ATOM 3182 C C . ILE A 1 391 ? 74.611 3.923 -63.982 1.00 34.03 391 ILE A C 1
ATOM 3184 O O . ILE A 1 391 ? 73.925 4.727 -64.599 1.00 34.03 391 ILE A O 1
ATOM 3188 N N . LYS A 1 392 ? 74.167 3.221 -62.926 1.00 34.00 392 LYS A N 1
ATOM 3189 C CA . LYS A 1 392 ? 73.037 3.462 -61.990 1.00 34.00 392 LYS A CA 1
ATOM 3190 C C . LYS A 1 392 ? 71.620 3.773 -62.513 1.00 34.00 392 LYS A C 1
ATOM 3192 O O . LYS A 1 392 ? 71.255 4.905 -62.807 1.00 34.00 392 LYS A O 1
ATOM 3197 N N . SER A 1 393 ? 70.745 2.793 -62.296 1.00 43.97 393 SER A N 1
ATOM 3198 C CA . SER A 1 393 ? 69.338 2.989 -61.917 1.00 43.97 393 SER A CA 1
ATOM 3199 C C . SER A 1 393 ? 69.185 3.579 -60.502 1.00 43.97 393 SER A C 1
ATOM 3201 O O . SER A 1 393 ? 69.788 3.042 -59.571 1.00 43.97 393 SER A O 1
ATOM 3203 N N . SER A 1 394 ? 68.335 4.600 -60.310 1.00 37.91 394 SER A N 1
ATOM 3204 C CA . SER A 1 394 ? 67.639 4.944 -59.042 1.00 37.91 394 SER A CA 1
ATOM 3205 C C . SER A 1 394 ? 66.744 6.181 -59.219 1.00 37.91 394 SER A C 1
ATOM 3207 O O . SER A 1 394 ? 67.273 7.280 -59.353 1.00 37.91 394 SER A O 1
ATOM 3209 N N . SER A 1 395 ? 65.411 6.045 -59.185 1.00 35.69 395 SER A N 1
ATOM 3210 C CA . SER A 1 395 ? 64.499 7.203 -59.063 1.00 35.69 395 SER A CA 1
ATOM 3211 C C . SER A 1 395 ? 63.074 6.796 -58.662 1.00 35.69 395 SER A C 1
ATOM 3213 O O . SER A 1 395 ? 62.273 6.447 -59.524 1.00 35.69 395 SER A O 1
ATOM 3215 N N . SER A 1 396 ? 62.752 6.844 -57.360 1.00 39.06 396 SER A N 1
ATOM 3216 C CA . SER A 1 396 ? 61.363 6.818 -56.854 1.00 39.06 396 SER A CA 1
ATOM 3217 C C . SER A 1 396 ? 61.272 7.032 -55.330 1.00 39.06 396 SER A C 1
ATOM 3219 O O . SER A 1 396 ? 60.966 6.092 -54.596 1.00 39.06 396 SER A O 1
ATOM 3221 N N . HIS A 1 397 ? 61.508 8.252 -54.827 1.00 37.44 397 HIS A N 1
ATOM 3222 C CA . HIS A 1 397 ? 60.955 8.685 -53.529 1.00 37.44 397 HIS A CA 1
ATOM 3223 C C . HIS A 1 397 ? 60.974 10.213 -53.371 1.00 37.44 397 HIS A C 1
ATOM 3225 O O . HIS A 1 397 ? 62.029 10.813 -53.184 1.00 37.44 397 HIS A O 1
ATOM 3231 N N . TRP A 1 398 ? 59.792 10.831 -53.383 1.00 33.78 398 TRP A N 1
ATOM 3232 C CA . TRP A 1 398 ? 59.562 12.200 -52.914 1.00 33.78 398 TRP A CA 1
ATOM 3233 C C . TRP A 1 398 ? 58.302 12.195 -52.043 1.00 33.78 398 TRP A C 1
ATOM 3235 O O . TRP A 1 398 ? 57.253 11.714 -52.466 1.00 33.78 398 TRP A O 1
ATOM 3245 N N . LYS A 1 399 ? 58.412 12.723 -50.820 1.00 42.12 399 LYS A N 1
ATOM 3246 C CA . LYS A 1 399 ? 57.255 13.151 -50.017 1.00 42.12 399 LYS A CA 1
ATOM 3247 C C . LYS A 1 399 ? 56.950 14.614 -50.368 1.00 42.12 399 LYS A C 1
ATOM 3249 O O . LYS A 1 399 ? 57.841 15.319 -50.841 1.00 42.12 399 LYS A O 1
ATOM 3254 N N . PRO A 1 400 ? 55.741 15.103 -50.068 1.00 49.03 400 PRO A N 1
ATOM 3255 C CA . PRO A 1 400 ? 55.664 15.945 -48.872 1.00 49.03 400 PRO A CA 1
ATOM 3256 C C . PRO A 1 400 ? 54.445 15.661 -47.973 1.00 49.03 400 PRO A C 1
ATOM 3258 O O . PRO A 1 400 ? 53.635 14.775 -48.222 1.00 49.03 400 PRO A O 1
ATOM 3261 N N . ASN A 1 401 ? 54.387 16.398 -46.861 1.00 37.28 401 ASN A N 1
ATOM 3262 C CA . ASN A 1 401 ? 53.348 16.355 -45.826 1.00 37.28 401 ASN A CA 1
ATOM 3263 C C . ASN A 1 401 ? 51.935 16.679 -46.352 1.00 37.28 401 ASN A C 1
ATOM 3265 O O . ASN A 1 401 ? 51.823 17.404 -47.335 1.00 37.28 401 ASN A O 1
ATOM 3269 N N . LEU A 1 402 ? 50.887 16.345 -45.572 1.00 34.81 402 LEU A N 1
ATOM 3270 C CA . LEU A 1 402 ? 50.026 17.374 -44.943 1.00 34.81 402 LEU A CA 1
ATOM 3271 C C . LEU A 1 402 ? 49.011 16.845 -43.892 1.00 34.81 402 LEU A C 1
ATOM 3273 O O . LEU A 1 402 ? 48.546 15.713 -43.930 1.00 34.81 402 LEU A O 1
ATOM 3277 N N . THR A 1 403 ? 48.707 17.736 -42.941 1.00 35.47 403 THR A N 1
ATOM 3278 C CA . THR A 1 403 ? 47.533 17.854 -42.037 1.00 35.47 403 THR A CA 1
ATOM 3279 C C . THR A 1 403 ? 46.849 16.648 -41.364 1.00 35.47 403 THR A C 1
ATOM 3281 O O . THR A 1 403 ? 46.016 15.948 -41.930 1.00 35.47 403 THR A O 1
ATOM 3284 N N . LYS A 1 404 ? 47.006 16.638 -40.029 1.00 47.50 404 LYS A N 1
ATOM 3285 C CA . LYS A 1 404 ? 45.981 16.387 -38.987 1.00 47.50 404 LYS A CA 1
ATOM 3286 C C . LYS A 1 404 ? 44.508 16.407 -39.469 1.00 47.50 404 LYS A C 1
ATOM 3288 O O . LYS A 1 404 ? 44.046 17.450 -39.928 1.00 47.50 404 LYS A O 1
ATOM 3293 N N . LYS A 1 405 ? 43.723 15.365 -39.145 1.00 37.28 405 LYS A N 1
ATOM 3294 C CA . LYS A 1 405 ? 42.260 15.464 -38.910 1.00 37.28 405 LYS A CA 1
ATOM 3295 C C . LYS A 1 405 ? 41.717 14.320 -38.022 1.00 37.28 405 LYS A C 1
ATOM 3297 O O . LYS A 1 405 ? 41.460 13.217 -38.483 1.00 37.28 405 LYS A O 1
ATOM 3302 N N . LYS A 1 406 ? 41.492 14.618 -36.737 1.00 45.88 406 LYS A N 1
ATOM 3303 C CA . LYS A 1 406 ? 40.308 14.142 -35.983 1.00 45.88 406 LYS A CA 1
ATOM 3304 C C . LYS A 1 406 ? 39.226 15.219 -36.215 1.00 45.88 406 LYS A C 1
ATOM 3306 O O . LYS A 1 406 ? 39.628 16.383 -36.300 1.00 45.88 406 LYS A O 1
ATOM 3311 N N . PRO A 1 407 ? 37.918 14.902 -36.339 1.00 52.88 407 PRO A N 1
ATOM 3312 C CA . PRO A 1 407 ? 37.133 14.507 -35.158 1.00 52.88 407 PRO A CA 1
ATOM 3313 C C . PRO A 1 407 ? 35.963 13.510 -35.373 1.00 52.88 407 PRO A C 1
ATOM 3315 O O . PRO A 1 407 ? 35.485 13.304 -36.477 1.00 52.88 407 PRO A O 1
ATOM 3318 N N . TRP A 1 408 ? 35.469 12.986 -34.240 1.00 33.88 408 TRP A N 1
ATOM 3319 C CA . TRP A 1 408 ? 34.069 12.619 -33.930 1.00 33.88 408 TRP A CA 1
ATOM 3320 C C . TRP A 1 408 ? 33.277 11.641 -34.830 1.00 33.88 408 TRP A C 1
ATOM 3322 O O . TRP A 1 408 ? 32.863 11.978 -35.933 1.00 33.88 408 TRP A O 1
ATOM 3332 N N . ARG A 1 409 ? 32.777 10.562 -34.201 1.00 37.38 409 ARG A N 1
ATOM 3333 C CA . ARG A 1 409 ? 31.332 10.239 -34.194 1.00 37.38 409 ARG A CA 1
ATOM 3334 C C . ARG A 1 409 ? 30.918 9.501 -32.905 1.00 37.38 409 ARG A C 1
ATOM 3336 O O . ARG A 1 409 ? 31.759 8.944 -32.209 1.00 37.38 409 ARG A O 1
ATOM 3343 N N . SER A 1 410 ? 29.625 9.611 -32.580 1.00 38.44 410 SER A N 1
ATOM 3344 C CA . SER A 1 410 ? 28.809 8.910 -31.555 1.00 38.44 410 SER A CA 1
ATOM 3345 C C . SER A 1 410 ? 29.399 7.636 -30.916 1.00 38.44 410 SER A C 1
ATOM 3347 O O . SER A 1 410 ? 29.853 6.759 -31.638 1.00 38.44 410 SER A O 1
ATOM 3349 N N . LYS A 1 411 ? 29.335 7.382 -29.598 1.00 39.06 411 LYS A N 1
ATOM 3350 C CA . LYS A 1 411 ? 28.544 7.966 -28.483 1.00 39.06 411 LYS A CA 1
ATOM 3351 C C . LYS A 1 411 ? 27.011 7.831 -28.591 1.00 39.06 411 LYS A C 1
ATOM 3353 O O . LYS A 1 411 ? 26.297 8.830 -28.619 1.00 39.06 411 LYS A O 1
ATOM 3358 N N . LEU A 1 412 ? 26.522 6.589 -28.593 1.00 37.28 412 LEU A N 1
ATOM 3359 C CA . LEU A 1 412 ? 25.141 6.230 -28.216 1.00 37.28 412 LEU A CA 1
ATOM 3360 C C . LEU A 1 412 ? 25.002 6.156 -26.672 1.00 37.28 412 LEU A C 1
ATOM 3362 O O . LEU A 1 412 ? 26.012 6.098 -25.968 1.00 37.28 412 LEU A O 1
ATOM 3366 N N . ARG A 1 413 ? 23.776 6.223 -26.127 1.00 39.53 413 ARG A N 1
ATOM 3367 C CA . ARG A 1 413 ? 23.487 6.290 -24.672 1.00 39.53 413 ARG A CA 1
ATOM 3368 C C . ARG A 1 413 ? 22.343 5.347 -24.269 1.00 39.53 413 ARG A C 1
ATOM 3370 O O . ARG A 1 413 ? 21.395 5.284 -25.039 1.00 39.53 413 ARG A O 1
ATOM 3377 N N . ARG A 1 414 ? 22.372 4.865 -23.006 1.00 36.81 414 ARG A N 1
ATOM 3378 C CA . ARG A 1 414 ? 21.240 4.354 -22.171 1.00 36.81 414 ARG A CA 1
ATOM 3379 C C . ARG A 1 414 ? 20.479 3.138 -22.742 1.00 36.81 414 ARG A C 1
ATOM 3381 O O . ARG A 1 414 ? 20.339 3.002 -23.942 1.00 36.81 414 ARG A O 1
ATOM 3388 N N . CYS A 1 415 ? 19.960 2.191 -21.963 1.00 32.38 415 CYS A N 1
ATOM 3389 C CA . CYS A 1 415 ? 19.429 2.225 -20.590 1.00 32.38 415 CYS A CA 1
ATOM 3390 C C . CYS A 1 415 ? 20.412 1.678 -19.533 1.00 32.38 415 CYS A C 1
ATOM 3392 O O . CYS A 1 415 ? 21.288 0.889 -19.860 1.00 32.38 415 CYS A O 1
ATOM 3394 N N . ASP A 1 416 ? 20.423 2.120 -18.272 1.00 34.34 416 ASP A N 1
ATOM 3395 C CA . ASP A 1 416 ? 19.324 2.336 -17.307 1.00 34.34 416 ASP A CA 1
ATOM 3396 C C . ASP A 1 416 ? 18.672 1.023 -16.820 1.00 34.34 416 ASP A C 1
ATOM 3398 O O . ASP A 1 416 ? 17.587 0.639 -17.255 1.00 34.34 416 ASP A O 1
ATOM 3402 N N . ARG A 1 417 ? 19.310 0.364 -15.840 1.00 35.66 417 ARG A N 1
ATOM 3403 C CA . ARG A 1 417 ? 18.602 -0.403 -14.800 1.00 35.66 417 ARG A CA 1
ATOM 3404 C C . ARG A 1 417 ? 19.134 -0.027 -13.424 1.00 35.66 417 ARG A C 1
ATOM 3406 O O . ARG A 1 417 ? 20.316 -0.180 -13.136 1.00 35.66 417 ARG A O 1
ATOM 3413 N N . ILE A 1 418 ? 18.229 0.499 -12.609 1.00 39.00 418 ILE A N 1
ATOM 3414 C CA . ILE A 1 418 ? 18.476 0.928 -11.236 1.00 39.00 418 ILE A CA 1
ATOM 3415 C C . ILE A 1 418 ? 18.429 -0.288 -10.298 1.00 39.00 418 ILE A C 1
ATOM 3417 O O . ILE A 1 418 ? 17.660 -1.219 -10.519 1.00 39.00 418 ILE A O 1
ATOM 3421 N N . CYS A 1 419 ? 19.292 -0.203 -9.284 1.00 40.50 419 CYS A N 1
ATOM 3422 C CA . CYS A 1 419 ? 19.297 -0.749 -7.920 1.00 40.50 419 CYS A CA 1
ATOM 3423 C C . CYS A 1 419 ? 18.013 -1.385 -7.305 1.00 40.50 419 CYS A C 1
ATOM 3425 O O . CYS A 1 419 ? 16.916 -1.289 -7.847 1.00 40.50 419 CYS A O 1
ATOM 3427 N N . PRO A 1 420 ? 18.158 -2.088 -6.158 1.00 54.12 420 PRO A N 1
ATOM 3428 C CA . PRO A 1 420 ? 17.394 -3.303 -5.877 1.00 54.12 420 PRO A CA 1
ATOM 3429 C C . PRO A 1 420 ? 16.144 -3.100 -5.013 1.00 54.12 420 PRO A C 1
ATOM 3431 O O . PRO A 1 420 ? 16.048 -2.149 -4.240 1.00 54.12 420 PRO A O 1
ATOM 3434 N N . THR A 1 421 ? 15.249 -4.092 -5.037 1.00 36.53 421 THR A N 1
ATOM 3435 C CA . THR A 1 421 ? 14.154 -4.228 -4.067 1.00 36.53 421 THR A CA 1
ATOM 3436 C C . THR A 1 421 ? 14.025 -5.649 -3.502 1.00 36.53 421 THR A C 1
ATOM 3438 O O . THR A 1 421 ? 13.871 -6.630 -4.222 1.00 36.53 421 THR A O 1
ATOM 3441 N N . LEU A 1 422 ? 14.105 -5.705 -2.169 1.00 42.50 422 LEU A N 1
ATOM 3442 C CA . LEU A 1 422 ? 13.564 -6.675 -1.209 1.00 42.50 422 LEU A CA 1
ATOM 3443 C C . LEU A 1 422 ? 13.178 -8.090 -1.698 1.00 42.50 422 LEU A C 1
ATOM 3445 O O . LEU A 1 422 ? 12.156 -8.288 -2.355 1.00 42.50 422 LEU A O 1
ATOM 3449 N N . LYS A 1 423 ? 13.847 -9.107 -1.133 1.00 40.53 423 LYS A N 1
ATOM 3450 C CA . LYS A 1 423 ? 13.268 -10.450 -0.955 1.00 40.53 423 LYS A CA 1
ATOM 3451 C C . LYS A 1 423 ? 12.983 -10.726 0.529 1.00 40.53 423 LYS A C 1
ATOM 3453 O O . LYS A 1 423 ? 13.863 -11.147 1.262 1.00 40.53 423 LYS A O 1
ATOM 3458 N N . ARG A 1 424 ? 11.724 -10.476 0.912 1.00 38.81 424 ARG A N 1
ATOM 3459 C CA . ARG A 1 424 ? 10.949 -11.083 2.018 1.00 38.81 424 ARG A CA 1
ATOM 3460 C C . ARG A 1 424 ? 11.682 -11.410 3.334 1.00 38.81 424 ARG A C 1
ATOM 3462 O O . ARG A 1 424 ? 12.235 -12.495 3.478 1.00 38.81 424 ARG A O 1
ATOM 3469 N N . ASN A 1 425 ? 11.432 -10.584 4.350 1.00 39.28 425 ASN A N 1
ATOM 3470 C CA . ASN A 1 425 ? 11.063 -11.134 5.658 1.00 39.28 425 ASN A CA 1
ATOM 3471 C C . ASN A 1 425 ? 9.581 -11.554 5.615 1.00 39.28 425 ASN A C 1
ATOM 3473 O O . ASN A 1 425 ? 8.772 -10.876 4.978 1.00 39.28 425 ASN A O 1
ATOM 3477 N N . SER A 1 426 ? 9.228 -12.636 6.309 1.00 45.06 426 SER A N 1
ATOM 3478 C CA . SER A 1 426 ? 7.851 -12.892 6.775 1.00 45.06 426 SER A CA 1
ATOM 3479 C C . SER A 1 426 ? 7.596 -12.067 8.054 1.00 45.06 426 SER A C 1
ATOM 3481 O O . SER A 1 426 ? 8.572 -11.672 8.699 1.00 45.06 426 SER A O 1
ATOM 3483 N N . PRO A 1 427 ? 6.336 -11.789 8.446 1.00 54.12 427 PRO A N 1
ATOM 3484 C CA . PRO A 1 427 ? 5.610 -12.781 9.256 1.00 54.12 427 PRO A CA 1
ATOM 3485 C C . PRO A 1 427 ? 4.071 -12.814 9.059 1.00 54.12 427 PRO A C 1
ATOM 3487 O O . PRO A 1 427 ? 3.504 -12.010 8.330 1.00 54.12 427 PRO A O 1
ATOM 3490 N N . ALA A 1 428 ? 3.438 -13.713 9.825 1.00 41.06 428 ALA A N 1
ATOM 3491 C CA . ALA A 1 428 ? 2.055 -13.675 10.332 1.00 41.06 428 ALA A CA 1
ATOM 3492 C C . ALA A 1 428 ? 0.849 -13.995 9.405 1.00 41.06 428 ALA A C 1
ATOM 3494 O O . ALA A 1 428 ? 0.486 -13.263 8.491 1.00 41.06 428 ALA A O 1
ATOM 3495 N N . ASN A 1 429 ? 0.170 -15.083 9.795 1.00 49.38 429 ASN A N 1
ATOM 3496 C CA . ASN A 1 429 ? -1.275 -15.361 9.677 1.00 49.38 429 ASN A CA 1
ATOM 3497 C C . ASN A 1 429 ? -2.120 -14.346 10.508 1.00 49.38 429 ASN A C 1
ATOM 3499 O O . ASN A 1 429 ? -1.509 -13.556 11.231 1.00 49.38 429 ASN A O 1
ATOM 3503 N N . PRO A 1 430 ? -3.479 -14.398 10.542 1.00 56.81 430 PRO A N 1
ATOM 3504 C CA . PRO A 1 430 ? -4.408 -15.346 9.898 1.00 56.81 430 PRO A CA 1
ATOM 3505 C C . PRO A 1 430 ? -5.539 -14.691 9.070 1.00 56.81 430 PRO A C 1
ATOM 3507 O O . PRO A 1 430 ? -5.727 -13.480 9.082 1.00 56.81 430 PRO A O 1
ATOM 3510 N N . THR A 1 431 ? -6.371 -15.515 8.422 1.00 48.03 431 THR A N 1
ATOM 3511 C CA . THR A 1 431 ? -7.745 -15.142 8.027 1.00 48.03 431 THR A CA 1
ATOM 3512 C C . THR A 1 431 ? -8.727 -16.293 8.276 1.00 48.03 431 THR A C 1
ATOM 3514 O O . THR A 1 431 ? -8.407 -17.443 8.008 1.00 48.03 431 THR A O 1
ATOM 3517 N N . PHE A 1 432 ? -9.906 -15.933 8.796 1.00 43.66 432 PHE A N 1
ATOM 3518 C CA . PHE A 1 432 ? -11.203 -16.628 8.740 1.00 43.66 432 PHE A CA 1
ATOM 3519 C C . PHE A 1 432 ? -11.273 -18.164 8.879 1.00 43.66 432 PHE A C 1
ATOM 3521 O O . PHE A 1 432 ? -11.080 -18.911 7.923 1.00 43.66 432 PHE A O 1
ATOM 3528 N N . SER A 1 433 ? -11.826 -18.601 10.013 1.00 47.91 433 SER A N 1
ATOM 3529 C CA . SER A 1 433 ? -12.964 -19.531 10.004 1.00 47.91 433 SER A CA 1
ATOM 3530 C C . SER A 1 433 ? -14.214 -18.786 10.495 1.00 47.91 433 SER A C 1
ATOM 3532 O O . SER A 1 433 ? -14.109 -17.840 11.277 1.00 47.91 433 SER A O 1
ATOM 3534 N N . SER A 1 434 ? -15.390 -19.164 9.997 1.00 56.91 434 SER A N 1
ATOM 3535 C CA . SER A 1 434 ? -16.670 -18.505 10.287 1.00 56.91 434 SER A CA 1
ATOM 3536 C C . SER A 1 434 ? -17.804 -19.522 10.323 1.00 56.91 434 SER A C 1
ATOM 3538 O O . SER A 1 434 ? -17.876 -20.349 9.409 1.00 56.91 434 SER A O 1
ATOM 3540 N N . SER A 1 435 ? -18.750 -19.326 11.249 1.00 54.28 435 SER A N 1
ATOM 3541 C CA . SER A 1 435 ? -19.805 -20.275 11.676 1.00 54.28 435 SER A CA 1
ATOM 3542 C C . SER A 1 435 ? -19.299 -21.348 12.637 1.00 54.28 435 SER A C 1
ATOM 3544 O O . SER A 1 435 ? -18.313 -22.029 12.283 1.00 54.28 435 SER A O 1
#